Protein AF-0000000084950924 (afdb_homodimer)

InterPro domains:
  IPR043795 N-alpha-acetyl diaminobutyric acid deacetylase-like [PIRSF039012] (2-296)
  IPR053138 N-alpha-acetyl-L-2,4-diaminobutyric acid deacetylase [PTHR37326] (1-295)
  IPR055438 Succinylglutamate desuccinylase/Aspartoacylase, catalytic domain [PF24827] (25-204)

Foldseek 3Di:
DQQFDDPPPDRDDFDKDKAADPAAFFEEEEEEALFLQFCQSLLLLVCCVVVVQQHWPHHMYMYGSHLQPQNNVVSGRAHPVRDRLFQQPCADCPDPRSRSSNVCCLVPPLLRHAEYEYEGEAEDQKFFQKEKEDAPPDPVLVVLRQQLFGQAYEHDHDDHRGPVVSSVVSNHNYIYIYGTYGNDHDPVNSVSSNLSVQSNSVVRNIGDPVDDRDDDPDGHWYFYDKDFDFAQAKAFKAAPPQAFHWDAFFQFGIWGAHPVGPDIDTGTHRHTFHWGMARPDRIDGGGHGGTMTGDDIDD/DQQFDDPPPDRDDFDKDKAADPAAFFEEEEEEALFLQFCQSLLLLVCCVVVVQQHWPHHMYMYGSHLQPQNNVVSGRAHPVRDRLFQQPCADCPDDRSRSSNVCCLVPPLLRHAEYEYEGEAEDQKFFQKEKEDAPPDPVLVVLRQQLFGQAYEHDDDDHRGPVVSSVVSNHNYIYIYGTYGNDHDPVNSVSSNLSVQSNSVVRNIGDPVDDRDDDPDGHWYFYDKDFFFAQAKAFKAAPPQAFHWDAFFQFGIWGAHPVGPDIDTGTHRHTFHWGMARPDRIDGGGHGGTMTGDDIDD

Nearest PDB structures (foldseek):
  6twm-assembly14_L  TM=8.503E-01  e=1.641E-27  Ruegeria pomeroyi DSS-3
  3na6-assembly1_A  TM=8.521E-01  e=1.855E-27  Ruegeria sp. TM1040
  3cdx-assembly1_C  TM=8.424E-01  e=5.946E-27  Cereibacter sphaeroides 2.4.1
  3cdx-assembly1_F  TM=8.352E-01  e=1.033E-26  Cereibacter sphaeroides 2.4.1
  2qj8-assembly1_A  TM=8.369E-01  e=4.349E-25  Mesorhizobium japonicum MAFF 303099

Organism: Flavobacterium frigoris (strain PS1) (NCBI:txid1086011)

Solvent-accessible surface area (backbone atoms only — not comparable to full-atom values): 29803 Å² total; per-residue (Å²): 100,80,70,46,72,52,87,63,90,62,68,52,65,44,73,66,48,75,27,71,32,93,38,83,58,63,29,38,36,40,38,10,10,58,40,16,21,21,40,30,20,20,53,25,47,18,46,33,52,63,70,48,60,43,45,30,54,22,8,34,28,36,38,28,28,45,64,26,56,64,7,38,78,65,61,24,54,30,40,93,87,67,43,50,48,62,55,37,31,57,42,35,89,83,50,56,73,58,18,28,44,34,24,48,48,55,68,71,47,46,73,69,34,47,34,33,42,40,32,37,38,24,65,61,49,27,30,25,38,51,25,34,40,36,56,69,94,37,70,68,56,50,52,51,49,59,50,31,38,37,69,28,34,35,59,40,78,72,51,82,25,14,61,66,43,51,38,42,76,58,65,24,52,63,41,35,37,34,22,33,23,31,65,35,72,50,69,70,44,28,48,53,50,44,51,18,49,45,34,43,30,45,74,68,61,17,45,36,83,88,60,82,71,84,80,69,93,61,76,46,44,40,34,69,38,66,46,74,41,56,34,90,52,58,29,37,46,46,74,63,78,52,66,66,35,78,43,50,56,62,41,71,50,30,38,36,28,35,61,81,41,81,50,75,44,75,40,55,36,91,47,50,33,37,24,47,25,36,43,67,44,30,64,46,46,58,66,38,73,39,34,31,33,35,68,38,67,62,128,97,83,71,48,71,51,86,62,90,61,65,54,66,44,70,65,49,75,28,70,32,95,38,83,57,62,27,37,36,40,38,10,10,58,40,16,21,21,40,29,20,20,52,25,45,17,47,33,52,64,70,48,60,42,44,30,55,23,9,32,28,37,39,28,30,45,63,26,55,64,7,38,77,65,60,25,53,32,40,94,87,68,44,50,48,61,54,38,30,58,43,34,89,82,50,54,72,57,17,29,43,33,24,48,48,54,69,70,47,45,74,69,32,46,35,34,40,40,32,39,37,25,64,61,49,28,30,26,39,50,25,35,40,35,57,70,96,37,69,70,56,51,52,52,48,61,50,31,37,36,68,27,32,36,57,38,78,72,49,81,25,14,59,65,44,51,38,43,75,59,65,25,52,62,42,35,35,34,21,34,22,32,68,36,71,49,70,70,45,28,48,54,51,45,52,17,50,46,35,43,30,46,76,69,60,17,44,37,83,87,59,82,71,83,79,70,92,61,77,46,43,41,34,69,37,65,46,73,41,56,33,89,52,58,29,37,45,46,74,63,78,54,67,65,35,78,44,50,55,63,42,70,49,30,37,37,27,37,61,79,42,80,49,78,44,76,40,52,35,91,48,50,32,37,24,46,25,34,44,67,44,32,64,46,46,57,66,37,73,40,34,32,33,35,67,38,66,63,129

Secondary structure (DSSP, 8-state):
---EE-SSS-EE----EEEE-SS---EEEEEE-SSTT-HHHHHHHHHHHHTTTTS-SSSEEEEES-S-HHHHHTT-SS-TTS--GGGSTT--TTS-HHHHHHHHHHHHTGGG-SEEEEEEEESTTEEEEEEEEE-TT-HHHHHHHHHH--SEEEE-PPPTT-HHHHHHHTT-EEEEEEEEETT---HHHHHHHHHHHHHHHHHTT-S-TTS--PPPSS--EEEEEEEEEE-SS-EEEEE---TT-EE-TT-EEEEEE-TTSS-EEEEE-SSSEEEEEEE--SEE-TT-EEEEEEEEE--/---EE-SSS-EE----EEEE-SS---EEEEEE-SSTT-HHHHHHHHHHHHTTTTS-SSSEEEEES-S-HHHHHTT-SS-TTS--GGGSTT--TTS-HHHHHHHHIIIIIGGG-SEEEEEEEESTTEEEEEEEEE-TT-HHHHHHHHHH--SEEEE-PPPTT-HHHHHHHTT-EEEEEEEEETT---HHHHHHHHHHHHHHHHHTT-S-TTS--PPPSS--EEEEEEEEEE-SS-EEEEE---TT-EE-TT-EEEEEE-TTSS-EEEEE-SSSEEEEEEE--SEE-TT-EEEEEEEEE--

Sequence (598 aa):
MEIAKLHNTAKLKIPIIVQRSKIDGPIVLFTAGIHGDEINGVEIVRQLITKKINKPKRGTIICIPIINMFGFINMSRQFPDGRDLNRVFPGTKKGSLASRFAFHILTEIIPLVDYAVDFHAGGASRFNAPQIRLAPNSPELKELADVFNAPFTLFSKNIAGSFRNSSQKLNVKMLLFEGGKSLDINESIADAGVDGVKRILAHLDMLDPKHFVKEQESNTIYIEKSTWIRAKCSGLLHDQNTIGSFVKKGTVLAIITDPFGKFERKIKAPNDGYIINANLAPIVYQGDAIYHISKTLEKMEIAKLHNTAKLKIPIIVQRSKIDGPIVLFTAGIHGDEINGVEIVRQLITKKINKPKRGTIICIPIINMFGFINMSRQFPDGRDLNRVFPGTKKGSLASRFAFHILTEIIPLVDYAVDFHAGGASRFNAPQIRLAPNSPELKELADVFNAPFTLFSKNIAGSFRNSSQKLNVKMLLFEGGKSLDINESIADAGVDGVKRILAHLDMLDPKHFVKEQESNTIYIEKSTWIRAKCSGLLHDQNTIGSFVKKGTVLAIITDPFGKFERKIKAPNDGYIINANLAPIVYQGDAIYHISKTLEK

pLDDT: mean 93.15, std 10.89, range [37.12, 98.81]

Radius of gyration: 26.93 Å; Cα contacts (8 Å, |Δi|>4): 1563; chains: 2; bounding box: 51×78×65 Å

Structure (mmCIF, N/CA/C/O backbone):
data_AF-0000000084950924-model_v1
#
loop_
_entity.id
_entity.type
_entity.pdbx_description
1 polymer 'Putative deacylase'
#
loop_
_atom_site.group_PDB
_atom_site.id
_atom_site.type_symbol
_atom_site.label_atom_id
_atom_site.label_alt_id
_atom_site.label_comp_id
_atom_site.label_asym_id
_atom_site.label_entity_id
_atom_site.label_seq_id
_atom_site.pdbx_PDB_ins_code
_atom_site.Cartn_x
_atom_site.Cartn_y
_atom_site.Cartn_z
_atom_site.occupancy
_atom_site.B_iso_or_equiv
_atom_site.auth_seq_id
_atom_site.auth_comp_id
_atom_site.auth_asym_id
_atom_site.auth_atom_id
_atom_site.pdbx_PDB_model_num
ATOM 1 N N . MET A 1 1 ? 13.961 -19.609 -23.844 1 38.34 1 MET A N 1
ATOM 2 C CA . MET A 1 1 ? 13.148 -19.469 -25.047 1 38.34 1 MET A CA 1
ATOM 3 C C . MET A 1 1 ? 12.766 -18.016 -25.281 1 38.34 1 MET A C 1
ATOM 5 O O . MET A 1 1 ? 12.391 -17.312 -24.344 1 38.34 1 MET A O 1
ATOM 9 N N . GLU A 1 2 ? 13.391 -17.516 -26.406 1 42.72 2 GLU A N 1
ATOM 10 C CA . GLU A 1 2 ? 13.047 -16.172 -26.875 1 42.72 2 GLU A CA 1
ATOM 11 C C . GLU A 1 2 ? 11.602 -16.109 -27.359 1 42.72 2 GLU A C 1
ATOM 13 O O . GLU A 1 2 ? 11.211 -16.844 -28.266 1 42.72 2 GLU A O 1
ATOM 18 N N . ILE A 1 3 ? 10.695 -15.812 -26.594 1 41.28 3 ILE A N 1
ATOM 19 C CA . ILE A 1 3 ? 9.328 -15.992 -27.062 1 41.28 3 ILE A CA 1
ATOM 20 C C . ILE A 1 3 ? 8.922 -14.789 -27.922 1 41.28 3 ILE A C 1
ATOM 22 O O . ILE A 1 3 ? 8.242 -14.953 -28.938 1 41.28 3 ILE A O 1
ATOM 26 N N . ALA A 1 4 ? 8.867 -13.672 -27.453 1 44.09 4 ALA A N 1
ATOM 27 C CA . ALA A 1 4 ? 8.289 -12.617 -28.281 1 44.09 4 ALA A CA 1
ATOM 28 C C . ALA A 1 4 ? 9.242 -11.438 -28.422 1 44.09 4 ALA A C 1
ATOM 30 O O . ALA A 1 4 ? 9.961 -11.094 -27.469 1 44.09 4 ALA A O 1
ATOM 31 N N . LYS A 1 5 ? 9.531 -11.289 -29.766 1 45.66 5 LYS A N 1
ATOM 32 C CA . LYS A 1 5 ? 10.336 -10.133 -30.141 1 45.66 5 LYS A CA 1
ATOM 33 C C . LYS A 1 5 ? 9.484 -8.867 -30.219 1 45.66 5 LYS A C 1
ATOM 35 O O . LYS A 1 5 ? 8.453 -8.852 -30.891 1 45.66 5 LYS A O 1
ATOM 40 N N . LEU A 1 6 ? 9.477 -8.047 -29.094 1 44.19 6 LEU A N 1
ATOM 41 C CA . LEU A 1 6 ? 8.828 -6.762 -29.312 1 44.19 6 LEU A CA 1
ATOM 42 C C . LEU A 1 6 ? 9.414 -6.066 -30.547 1 44.19 6 LEU A C 1
ATOM 44 O O . LEU A 1 6 ? 10.578 -6.281 -30.891 1 44.19 6 LEU A O 1
ATOM 48 N N . HIS A 1 7 ? 8.617 -5.5 -31.375 1 37.12 7 HIS A N 1
ATOM 49 C CA . HIS A 1 7 ? 9.102 -4.797 -32.562 1 37.12 7 HIS A CA 1
ATOM 50 C C . HIS A 1 7 ? 10.43 -4.102 -32.281 1 37.12 7 HIS A C 1
ATOM 52 O O . HIS A 1 7 ? 11.172 -3.764 -33.219 1 37.12 7 HIS A O 1
ATOM 58 N N . ASN A 1 8 ? 10.406 -3.023 -31.422 1 39.06 8 ASN A N 1
ATOM 59 C CA . ASN A 1 8 ? 11.75 -2.471 -31.375 1 39.06 8 ASN A CA 1
ATOM 60 C C . ASN A 1 8 ? 12.758 -3.492 -30.844 1 39.06 8 ASN A C 1
ATOM 62 O O . ASN A 1 8 ? 12.367 -4.535 -30.312 1 39.06 8 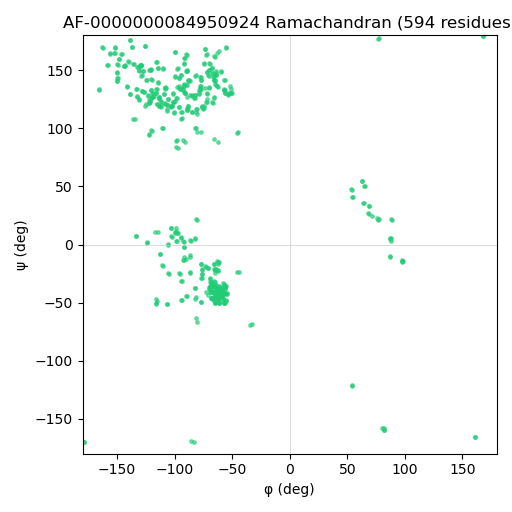ASN A O 1
ATOM 66 N N . THR A 1 9 ? 14.195 -3.252 -31 1 41.12 9 THR A N 1
ATOM 67 C CA . THR A 1 9 ? 15.469 -3.949 -30.844 1 41.12 9 THR A CA 1
ATOM 68 C C . THR A 1 9 ? 15.492 -4.75 -29.547 1 41.12 9 THR A C 1
ATOM 70 O O . THR A 1 9 ? 16.422 -5.527 -29.312 1 41.12 9 THR A O 1
ATOM 73 N N . ALA A 1 10 ? 14.727 -4.391 -28.609 1 45.22 10 ALA A N 1
ATOM 74 C CA . ALA A 1 10 ? 15.141 -5.07 -27.375 1 45.22 10 ALA A CA 1
ATOM 75 C C . ALA A 1 10 ? 14.367 -6.367 -27.188 1 45.22 10 ALA A C 1
ATOM 77 O O . ALA A 1 10 ? 13.133 -6.359 -27.125 1 45.22 10 ALA A O 1
ATOM 78 N N . LYS A 1 11 ? 14.773 -7.504 -27.656 1 55.56 11 LYS A N 1
ATOM 79 C CA . LYS A 1 11 ? 14.328 -8.875 -27.406 1 55.56 11 LYS A CA 1
ATOM 80 C C . LYS A 1 11 ? 14.133 -9.125 -25.922 1 55.56 11 LYS A C 1
ATOM 82 O O . LYS A 1 11 ? 15.07 -8.984 -25.141 1 55.56 11 LYS A O 1
ATOM 87 N N . LEU A 1 12 ? 12.711 -8.953 -25.547 1 63.28 12 LEU A N 1
ATOM 88 C CA . LEU A 1 12 ? 12.531 -9.328 -24.156 1 63.28 12 LEU A CA 1
ATOM 89 C C . LEU A 1 12 ? 12.414 -10.844 -24 1 63.28 12 LEU A C 1
ATOM 91 O O . LEU A 1 12 ? 11.617 -11.477 -24.703 1 63.28 12 LEU A O 1
ATOM 95 N N . LYS A 1 13 ? 13.32 -11.43 -23.391 1 77.12 13 LYS A N 1
ATOM 96 C CA . LYS A 1 13 ? 13.367 -12.859 -23.094 1 77.12 13 LYS A CA 1
ATOM 97 C C . LYS A 1 13 ? 12.688 -13.164 -21.766 1 77.12 13 LYS A C 1
ATOM 99 O O . LYS A 1 13 ? 12.859 -12.43 -20.797 1 77.12 13 LYS A O 1
ATOM 104 N N . ILE A 1 14 ? 11.773 -14.109 -21.938 1 83.25 14 ILE A N 1
ATOM 105 C CA . ILE A 1 14 ? 11.164 -14.609 -20.719 1 83.25 14 ILE A CA 1
ATOM 106 C C . ILE A 1 14 ? 11.922 -15.844 -20.234 1 83.25 14 ILE A C 1
ATOM 108 O O . ILE A 1 14 ? 11.891 -16.891 -20.875 1 83.25 14 ILE A O 1
ATOM 112 N N . PRO A 1 15 ? 12.523 -15.742 -19.156 1 88.19 15 PRO A N 1
ATOM 113 C CA . PRO A 1 15 ? 13.219 -16.922 -18.625 1 88.19 15 PRO A CA 1
ATOM 114 C C . PRO A 1 15 ? 12.258 -18.031 -18.203 1 88.19 15 PRO A C 1
ATOM 116 O O . PRO A 1 15 ? 11.305 -17.766 -17.469 1 88.19 15 PRO A O 1
ATOM 119 N N . ILE A 1 16 ? 12.398 -19.172 -18.75 1 93.56 16 ILE A N 1
ATOM 120 C CA . ILE A 1 16 ? 11.695 -20.391 -18.359 1 93.56 16 ILE A CA 1
ATOM 121 C C . ILE A 1 16 ? 12.672 -21.344 -17.672 1 93.56 16 ILE A C 1
ATOM 123 O O . ILE A 1 16 ? 13.664 -21.766 -18.266 1 93.56 16 ILE A O 1
ATOM 127 N N . ILE A 1 17 ? 12.375 -21.703 -16.422 1 95.5 17 ILE A N 1
ATOM 128 C CA . ILE A 1 17 ? 13.273 -22.578 -15.656 1 95.5 17 ILE A CA 1
ATOM 129 C C . ILE A 1 17 ? 12.703 -23.984 -15.617 1 95.5 17 ILE A C 1
ATOM 131 O O . ILE A 1 17 ? 11.609 -24.219 -15.102 1 95.5 17 ILE A O 1
ATOM 135 N N . VAL A 1 18 ? 13.477 -24.922 -16.172 1 97.25 18 VAL A N 1
ATOM 136 C CA . VAL A 1 18 ? 13.039 -26.297 -16.25 1 97.25 18 VAL A CA 1
ATOM 137 C C . VAL A 1 18 ? 13.992 -27.203 -15.461 1 97.25 18 VAL A C 1
ATOM 139 O O . VAL A 1 18 ? 15.211 -27.109 -15.625 1 97.25 18 VAL A O 1
ATOM 142 N N . GLN A 1 19 ? 13.406 -27.969 -14.578 1 98 19 GLN A N 1
ATOM 143 C CA . GLN A 1 19 ? 14.156 -29 -13.875 1 98 19 GLN A CA 1
ATOM 144 C C . GLN A 1 19 ? 13.523 -30.375 -14.086 1 98 19 GLN A C 1
ATOM 146 O O . GLN A 1 19 ? 12.336 -30.578 -13.82 1 98 19 GLN A O 1
ATOM 151 N N . ARG A 1 20 ? 14.375 -31.328 -14.508 1 97.81 20 ARG A N 1
ATOM 152 C CA . ARG A 1 20 ? 13.891 -32.656 -14.82 1 97.81 20 ARG A CA 1
ATOM 153 C C . ARG A 1 20 ? 14.648 -33.719 -14.023 1 97.81 20 ARG A C 1
ATOM 155 O O . ARG A 1 20 ? 15.867 -33.625 -13.875 1 97.81 20 ARG A O 1
ATOM 162 N N . SER A 1 21 ? 13.859 -34.719 -13.602 1 97.88 21 SER A N 1
ATOM 163 C CA . SER A 1 21 ? 14.438 -35.875 -12.938 1 97.88 21 SER A CA 1
ATOM 164 C C . SER A 1 21 ? 14.812 -36.938 -13.945 1 97.88 21 SER A C 1
ATOM 166 O O . SER A 1 21 ? 14.336 -36.938 -15.086 1 97.88 21 SER A O 1
ATOM 168 N N . LYS A 1 22 ? 15.641 -37.844 -13.5 1 97.31 22 LYS A N 1
ATOM 169 C CA . LYS A 1 22 ? 15.984 -39 -14.312 1 97.31 22 LYS A CA 1
ATOM 170 C C . LYS A 1 22 ? 14.836 -40.031 -14.32 1 97.31 22 LYS A C 1
ATOM 172 O O . LYS A 1 22 ? 14.773 -40.875 -15.203 1 97.31 22 LYS A O 1
ATOM 177 N N . ILE A 1 23 ? 14.047 -39.906 -13.328 1 98.12 23 ILE A N 1
ATOM 178 C CA . ILE A 1 23 ? 12.906 -40.812 -13.219 1 98.12 23 ILE A CA 1
ATOM 179 C C . ILE A 1 23 ? 11.688 -40.188 -13.891 1 98.12 23 ILE A C 1
ATOM 181 O O . ILE A 1 23 ? 11.328 -39.031 -13.602 1 98.12 23 ILE A O 1
ATOM 185 N N . ASP A 1 24 ? 11.039 -40.906 -14.711 1 97.81 24 ASP A N 1
ATOM 186 C CA . ASP A 1 24 ? 9.875 -40.406 -15.43 1 97.81 24 ASP A CA 1
ATOM 187 C C . ASP A 1 24 ? 8.742 -40.062 -14.469 1 97.81 24 ASP A C 1
ATOM 189 O O . ASP A 1 24 ? 8.609 -40.688 -13.406 1 97.81 24 ASP A O 1
ATOM 193 N N . GLY A 1 25 ? 7.949 -39.094 -14.828 1 97.88 25 GLY A N 1
ATOM 194 C CA . GLY A 1 25 ? 6.797 -38.625 -14.078 1 97.88 25 GLY A CA 1
ATOM 195 C C . GLY A 1 25 ? 6.055 -37.5 -14.758 1 97.88 25 GLY A C 1
ATOM 196 O O . GLY A 1 25 ? 6.324 -37.188 -15.914 1 97.88 25 GLY A O 1
ATOM 197 N N . PRO A 1 26 ? 5.184 -36.938 -14.062 1 98.44 26 PRO A N 1
ATOM 198 C CA . PRO A 1 26 ? 4.371 -35.875 -14.672 1 98.44 26 PRO A CA 1
ATOM 199 C C . PRO A 1 26 ? 5.156 -34.594 -14.883 1 98.44 26 PRO A C 1
ATOM 201 O O . PRO A 1 26 ? 6.266 -34.438 -14.367 1 98.44 26 PRO A O 1
ATOM 204 N N . ILE A 1 27 ? 4.582 -33.75 -15.742 1 98.69 27 ILE A N 1
ATOM 205 C CA . ILE A 1 27 ? 5.109 -32.406 -15.961 1 98.69 27 ILE A CA 1
ATOM 206 C C . ILE A 1 27 ? 4.203 -31.375 -15.273 1 98.69 27 ILE A C 1
ATOM 208 O O . ILE A 1 27 ? 3.014 -31.281 -15.586 1 98.69 27 ILE A O 1
ATOM 212 N N . VAL A 1 28 ? 4.777 -30.594 -14.32 1 98.81 28 VAL A N 1
ATOM 213 C CA . VAL A 1 28 ? 4.027 -29.594 -13.562 1 98.81 28 VAL A CA 1
ATOM 214 C C . VAL A 1 28 ? 4.555 -28.203 -13.875 1 98.81 28 VAL A C 1
ATOM 216 O O . VAL A 1 28 ? 5.766 -27.984 -13.898 1 98.81 28 VAL A O 1
ATOM 219 N N . LEU A 1 29 ? 3.623 -27.281 -14.125 1 98.81 29 LEU A N 1
ATOM 220 C CA . LEU A 1 29 ? 3.951 -25.906 -14.469 1 98.81 29 LEU A CA 1
ATOM 221 C C . LEU A 1 29 ? 3.498 -24.953 -13.367 1 98.81 29 LEU A C 1
ATOM 223 O O . LEU A 1 29 ? 2.354 -25.016 -12.914 1 98.81 29 LEU A O 1
ATOM 227 N N . PHE A 1 30 ? 4.418 -24.125 -12.883 1 98.81 30 PHE A N 1
ATOM 228 C CA . PHE A 1 30 ? 4.102 -23.031 -11.984 1 98.81 30 PHE A CA 1
ATOM 229 C C . PHE A 1 30 ? 4.328 -21.688 -12.672 1 98.81 30 PHE A C 1
ATOM 231 O O . PHE A 1 30 ? 5.43 -21.406 -13.148 1 98.81 30 PHE A O 1
ATOM 238 N N . THR A 1 31 ? 3.268 -20.844 -12.719 1 98.25 31 THR A N 1
ATOM 239 C CA . THR A 1 31 ? 3.369 -19.594 -13.445 1 98.25 31 THR A CA 1
ATOM 240 C C . THR A 1 31 ? 2.9 -18.422 -12.578 1 98.25 31 THR A C 1
ATOM 242 O O . THR A 1 31 ? 2.086 -18.609 -11.672 1 98.25 31 THR A O 1
ATOM 245 N N . ALA A 1 32 ? 3.416 -17.281 -12.891 1 98.19 32 ALA A N 1
ATOM 246 C CA . ALA A 1 32 ? 3.006 -16.016 -12.281 1 98.19 32 ALA A CA 1
ATOM 247 C C . ALA A 1 32 ? 3.227 -14.852 -13.25 1 98.19 32 ALA A C 1
ATOM 249 O O . ALA A 1 32 ? 3.758 -15.039 -14.344 1 98.19 32 ALA A O 1
ATOM 250 N N . GLY A 1 33 ? 2.723 -13.742 -12.914 1 96.94 33 GLY A N 1
ATOM 251 C CA . GLY A 1 33 ? 3.018 -12.508 -13.633 1 96.94 33 GLY A CA 1
ATOM 252 C C . GLY A 1 33 ? 2.271 -12.391 -14.945 1 96.94 33 GLY A C 1
ATOM 253 O O . GLY A 1 33 ? 2.752 -11.758 -15.883 1 96.94 33 GLY A O 1
ATOM 254 N N . ILE A 1 34 ? 1.208 -13.109 -15.062 1 96.75 34 ILE A N 1
ATOM 255 C CA . ILE A 1 34 ? 0.34 -12.836 -16.203 1 96.75 34 ILE A CA 1
ATOM 256 C C . ILE A 1 34 ? -0.083 -11.375 -16.188 1 96.75 34 ILE A C 1
ATOM 258 O O . ILE A 1 34 ? -0.088 -10.711 -17.234 1 96.75 34 ILE A O 1
ATOM 262 N N . HIS A 1 35 ? -0.558 -10.969 -15.062 1 96.62 35 HIS A N 1
ATOM 263 C CA . HIS A 1 35 ? -0.628 -9.539 -14.781 1 96.62 35 HIS A CA 1
ATOM 264 C C . HIS A 1 35 ? 0.665 -9.039 -14.148 1 96.62 35 HIS A C 1
ATOM 266 O O . HIS A 1 35 ? 1.022 -9.461 -13.047 1 96.62 35 HIS A O 1
ATOM 272 N N . GLY A 1 36 ? 1.282 -8.133 -14.812 1 95.38 36 GLY A N 1
ATOM 273 C CA . GLY A 1 36 ? 2.637 -7.742 -14.461 1 95.38 36 GLY A CA 1
ATOM 274 C C . GLY A 1 36 ? 2.732 -7.098 -13.086 1 95.38 36 GLY A C 1
ATOM 275 O O . GLY A 1 36 ? 3.799 -7.098 -12.469 1 95.38 36 GLY A O 1
ATOM 276 N N . ASP A 1 37 ? 1.624 -6.566 -12.562 1 96.62 37 ASP A N 1
ATOM 277 C CA . ASP A 1 37 ? 1.649 -5.855 -11.289 1 96.62 37 ASP A CA 1
ATOM 278 C C . ASP A 1 37 ? 1.295 -6.785 -10.133 1 96.62 37 ASP A C 1
ATOM 280 O O . ASP A 1 37 ? 1.18 -6.348 -8.984 1 96.62 37 ASP A O 1
ATOM 284 N N . GLU A 1 38 ? 1.132 -8.078 -10.352 1 97.62 38 GLU A N 1
ATOM 285 C CA . GLU A 1 38 ? 0.823 -9.047 -9.305 1 97.62 38 GLU A CA 1
ATOM 286 C C . GLU A 1 38 ? 2.08 -9.766 -8.836 1 97.62 38 GLU A C 1
ATOM 288 O O . GLU A 1 38 ? 2.359 -10.891 -9.266 1 97.62 38 GLU A O 1
ATOM 293 N N . ILE A 1 39 ? 2.691 -9.203 -7.867 1 97.44 39 ILE A N 1
ATOM 294 C CA . ILE A 1 39 ? 4.066 -9.516 -7.5 1 97.44 39 ILE A CA 1
ATOM 295 C C . ILE A 1 39 ? 4.082 -10.703 -6.539 1 97.44 39 ILE A C 1
ATOM 297 O O . ILE A 1 39 ? 5.07 -11.445 -6.469 1 97.44 39 ILE A O 1
ATOM 301 N N . ASN A 1 40 ? 3.035 -10.953 -5.82 1 98.06 40 ASN A N 1
ATOM 302 C CA . ASN A 1 40 ? 2.992 -12.062 -4.879 1 98.06 40 ASN A CA 1
ATOM 303 C C . ASN A 1 40 ? 3.25 -13.398 -5.57 1 98.06 40 ASN A C 1
ATOM 305 O O . ASN A 1 40 ? 3.998 -14.234 -5.062 1 98.06 40 ASN A O 1
ATOM 309 N N . GLY A 1 41 ? 2.645 -13.539 -6.715 1 98.44 41 GLY A N 1
ATOM 310 C CA . GLY A 1 41 ? 2.895 -14.758 -7.477 1 98.44 41 GLY A CA 1
ATOM 311 C C . GLY A 1 41 ? 4.344 -14.906 -7.898 1 98.44 41 GLY A C 1
ATOM 312 O O . GLY A 1 41 ? 4.902 -16 -7.84 1 98.44 41 GLY A O 1
ATOM 313 N N . VAL A 1 42 ? 4.922 -13.828 -8.328 1 97.88 42 VAL A N 1
ATOM 314 C CA . VAL A 1 42 ? 6.324 -13.812 -8.734 1 97.88 42 VAL A CA 1
ATOM 315 C C . VAL A 1 42 ? 7.203 -14.258 -7.566 1 97.88 42 VAL A C 1
ATOM 317 O O . VAL A 1 42 ? 8.102 -15.086 -7.738 1 97.88 42 VAL A O 1
ATOM 320 N N . GLU A 1 43 ? 6.887 -13.727 -6.406 1 97.94 43 GLU A N 1
ATOM 321 C CA . GLU A 1 43 ? 7.641 -14.086 -5.203 1 97.94 43 GLU A CA 1
ATOM 322 C C . GLU A 1 43 ? 7.492 -15.562 -4.875 1 97.94 43 GLU A C 1
ATOM 324 O O . GLU A 1 43 ? 8.461 -16.219 -4.496 1 97.94 43 GLU A O 1
ATOM 329 N N . ILE A 1 44 ? 6.332 -16.156 -5.02 1 98.62 44 ILE A N 1
ATOM 330 C CA . ILE A 1 44 ? 6.086 -17.578 -4.75 1 98.62 44 ILE A CA 1
ATOM 331 C C . ILE A 1 44 ? 6.953 -18.438 -5.668 1 98.62 44 ILE A C 1
ATOM 333 O O . ILE A 1 44 ? 7.703 -19.297 -5.199 1 98.62 44 ILE A O 1
ATOM 337 N N . VAL A 1 45 ? 6.902 -18.141 -6.926 1 98.69 45 VAL A N 1
ATOM 338 C CA . VAL A 1 45 ? 7.637 -18.938 -7.898 1 98.69 45 VAL A CA 1
ATOM 339 C C . VAL A 1 45 ? 9.141 -18.766 -7.688 1 98.69 45 VAL A C 1
ATOM 341 O O . VAL A 1 45 ? 9.906 -19.719 -7.789 1 98.69 45 VAL A O 1
ATOM 344 N N . ARG A 1 46 ? 9.523 -17.531 -7.418 1 97.38 46 ARG A N 1
ATOM 345 C CA . ARG A 1 46 ? 10.93 -17.281 -7.113 1 97.38 46 ARG A CA 1
ATOM 346 C C . ARG A 1 46 ? 11.406 -18.156 -5.965 1 97.38 46 ARG A C 1
ATOM 348 O O . ARG A 1 46 ? 12.492 -18.734 -6.027 1 97.38 46 ARG A O 1
ATOM 355 N N . GLN A 1 47 ? 10.625 -18.297 -4.961 1 98.19 47 GLN A N 1
ATOM 356 C CA . GLN A 1 47 ? 11.008 -19.094 -3.795 1 98.19 47 GLN A CA 1
ATOM 357 C C . GLN A 1 47 ? 11.102 -20.562 -4.141 1 98.19 47 GLN A C 1
ATOM 359 O O . GLN A 1 47 ? 11.961 -21.281 -3.625 1 98.19 47 GLN A O 1
ATOM 364 N N . LEU A 1 48 ? 10.234 -21.047 -4.98 1 98.62 48 LEU A N 1
ATOM 365 C CA . LEU A 1 48 ? 10.328 -22.438 -5.414 1 98.62 48 LEU A CA 1
ATOM 366 C C . LEU A 1 48 ? 11.695 -22.719 -6.02 1 98.62 48 LEU A C 1
ATOM 368 O O . LEU A 1 48 ? 12.281 -23.781 -5.781 1 98.62 48 LEU A O 1
ATOM 372 N N . ILE A 1 49 ? 12.156 -21.766 -6.719 1 97.88 49 ILE A N 1
ATOM 373 C CA . ILE A 1 49 ? 13.422 -21.922 -7.434 1 97.88 49 ILE A CA 1
ATOM 374 C C . ILE A 1 49 ? 14.586 -21.797 -6.449 1 97.88 49 ILE A C 1
ATOM 376 O O . ILE A 1 49 ? 15.453 -22.672 -6.391 1 97.88 49 ILE A O 1
ATOM 380 N N . THR A 1 50 ? 14.555 -20.75 -5.645 1 97.12 50 THR A N 1
ATOM 381 C CA . THR A 1 50 ? 15.695 -20.453 -4.785 1 97.12 50 THR A CA 1
ATOM 382 C C . THR A 1 50 ? 15.828 -21.5 -3.682 1 97.12 50 THR A C 1
ATOM 384 O O . THR A 1 50 ? 16.938 -21.797 -3.246 1 97.12 50 THR A O 1
ATOM 387 N N . LYS A 1 51 ? 14.742 -22.047 -3.307 1 97.44 51 LYS A N 1
ATOM 388 C CA . LYS A 1 51 ? 14.766 -23.078 -2.262 1 97.44 51 LYS A CA 1
ATOM 389 C C . LYS A 1 51 ? 14.898 -24.469 -2.863 1 97.44 51 LYS A C 1
ATOM 391 O O . LYS A 1 51 ? 14.883 -25.469 -2.137 1 97.44 51 LYS A O 1
ATOM 396 N N . LYS A 1 52 ? 14.93 -24.531 -4.176 1 98 52 LYS A N 1
ATOM 397 C CA . LYS A 1 52 ? 15.148 -25.75 -4.938 1 98 52 LYS A CA 1
ATOM 398 C C . LYS A 1 52 ? 13.969 -26.719 -4.785 1 98 52 LYS A C 1
ATOM 400 O O . LYS A 1 52 ? 14.148 -27.938 -4.824 1 98 52 LYS A O 1
ATOM 405 N N . ILE A 1 53 ? 12.883 -26.125 -4.531 1 98.5 53 ILE A N 1
ATOM 406 C CA . ILE A 1 53 ? 11.664 -26.922 -4.48 1 98.5 53 ILE A CA 1
ATOM 407 C C . ILE A 1 53 ? 11.289 -27.375 -5.887 1 98.5 53 ILE A C 1
ATOM 409 O O . ILE A 1 53 ? 10.617 -28.391 -6.059 1 98.5 53 ILE A O 1
ATOM 413 N N . ASN A 1 54 ? 11.797 -26.703 -6.887 1 98.31 54 ASN A N 1
ATOM 414 C CA . ASN A 1 54 ? 11.508 -27 -8.281 1 98.31 54 ASN A CA 1
ATOM 415 C C . ASN A 1 54 ? 12.391 -28.141 -8.797 1 98.31 54 ASN A C 1
ATOM 417 O O . ASN A 1 54 ? 12.406 -28.406 -10 1 98.31 54 ASN A O 1
ATOM 421 N N . LYS A 1 55 ? 13.172 -28.75 -7.973 1 98.44 55 LYS A N 1
ATOM 422 C CA . LYS A 1 55 ? 13.922 -29.953 -8.336 1 98.44 55 LYS A CA 1
ATOM 423 C C . LYS A 1 55 ? 13.148 -31.219 -7.957 1 98.44 55 LYS A C 1
ATOM 425 O O . LYS A 1 55 ? 13.156 -31.625 -6.797 1 98.44 55 LYS A O 1
ATOM 430 N N . PRO A 1 56 ? 12.641 -31.922 -8.953 1 98.25 56 PRO A N 1
ATOM 431 C CA . PRO A 1 56 ? 11.695 -33 -8.633 1 98.25 56 PRO A CA 1
ATOM 432 C C . PRO A 1 56 ? 12.391 -34.312 -8.391 1 98.25 56 PRO A C 1
ATOM 434 O O . PRO A 1 56 ? 13.43 -34.625 -8.992 1 98.25 56 PRO A O 1
ATOM 437 N N . LYS A 1 57 ? 11.758 -35.094 -7.539 1 98.06 57 LYS A N 1
ATOM 438 C CA . LYS A 1 57 ? 12.133 -36.5 -7.363 1 98.06 57 LYS A CA 1
ATOM 439 C C . LYS A 1 57 ? 11.891 -37.312 -8.641 1 98.06 57 LYS A C 1
ATOM 441 O O . LYS A 1 57 ? 12.688 -38.188 -8.992 1 98.06 57 LYS A O 1
ATOM 446 N N . ARG A 1 58 ? 10.906 -37.031 -9.281 1 98.44 58 ARG A N 1
ATOM 447 C CA . ARG A 1 58 ? 10.531 -37.625 -10.562 1 98.44 58 ARG A CA 1
ATOM 448 C C . ARG A 1 58 ? 9.75 -36.625 -11.414 1 98.44 58 ARG A C 1
ATOM 450 O O . ARG A 1 58 ? 9.125 -35.719 -10.891 1 98.44 58 ARG A O 1
ATOM 457 N N . GLY A 1 59 ? 9.82 -36.844 -12.656 1 98.56 59 GLY A N 1
ATOM 458 C CA . GLY A 1 59 ? 9.102 -35.969 -13.57 1 98.56 59 GLY A CA 1
ATOM 459 C C . GLY A 1 59 ? 9.828 -34.656 -13.859 1 98.56 59 GLY A C 1
ATOM 460 O O . GLY A 1 59 ? 11.062 -34.625 -13.867 1 98.56 59 GLY A O 1
ATOM 461 N N . THR A 1 60 ? 9.023 -33.625 -14.312 1 98.69 60 THR A N 1
ATOM 462 C CA . THR A 1 60 ? 9.578 -32.344 -14.727 1 98.69 60 THR A CA 1
ATOM 463 C C . THR A 1 60 ? 8.797 -31.203 -14.102 1 98.69 60 THR A C 1
ATOM 465 O O . THR A 1 60 ? 7.562 -31.234 -14.062 1 98.69 60 THR A O 1
ATOM 468 N N . ILE A 1 61 ? 9.508 -30.219 -13.555 1 98.81 61 ILE A N 1
ATOM 469 C CA . ILE A 1 61 ? 8.883 -29 -13.062 1 98.81 61 ILE A CA 1
ATOM 470 C C . ILE A 1 61 ? 9.32 -27.812 -13.914 1 98.81 61 ILE A C 1
ATOM 472 O O . ILE A 1 61 ? 10.516 -27.625 -14.156 1 98.81 61 ILE A O 1
ATOM 476 N N . ILE A 1 62 ? 8.359 -27.078 -14.438 1 98.31 62 ILE A N 1
ATOM 477 C CA . ILE A 1 62 ? 8.586 -25.859 -15.203 1 98.31 62 ILE A CA 1
ATOM 478 C C . ILE A 1 62 ? 8.125 -24.641 -14.398 1 98.31 62 ILE A C 1
ATOM 480 O O . ILE A 1 62 ? 7.008 -24.625 -13.875 1 98.31 62 ILE A O 1
ATOM 484 N N . CYS A 1 63 ? 9 -23.641 -14.281 1 98.19 63 CYS A N 1
ATOM 485 C CA . CYS A 1 63 ? 8.664 -22.391 -13.602 1 98.19 63 CYS A CA 1
ATOM 486 C C . CYS A 1 63 ? 8.789 -21.203 -14.547 1 98.19 63 CYS A C 1
ATOM 488 O O . CYS A 1 63 ? 9.82 -21.031 -15.203 1 98.19 63 CYS A O 1
ATOM 490 N N . ILE A 1 64 ? 7.738 -20.453 -14.609 1 96.69 64 ILE A N 1
ATOM 491 C CA . ILE A 1 64 ? 7.75 -19.172 -15.312 1 96.69 64 ILE A CA 1
ATOM 492 C C . ILE A 1 64 ? 7.348 -18.062 -14.352 1 96.69 64 ILE A C 1
ATOM 494 O O . ILE A 1 64 ? 6.164 -17.734 -14.234 1 96.69 64 ILE A O 1
ATOM 498 N N . PRO A 1 65 ? 8.305 -17.422 -13.766 1 97.06 65 PRO A N 1
ATOM 499 C CA . PRO A 1 65 ? 8.016 -16.453 -12.695 1 97.06 65 PRO A CA 1
ATOM 500 C C . PRO A 1 65 ? 7.27 -15.227 -13.188 1 97.06 65 PRO A C 1
ATOM 502 O O . PRO A 1 65 ? 6.465 -14.648 -12.453 1 97.06 65 PRO A O 1
ATOM 505 N N . ILE A 1 66 ? 7.621 -14.812 -14.414 1 95.56 66 ILE A N 1
ATOM 506 C CA . ILE A 1 66 ? 7.016 -13.609 -14.984 1 95.56 66 ILE A CA 1
ATOM 507 C C . ILE A 1 66 ? 6.609 -13.875 -16.422 1 95.56 66 ILE A C 1
ATOM 509 O O . ILE A 1 66 ? 7.445 -13.8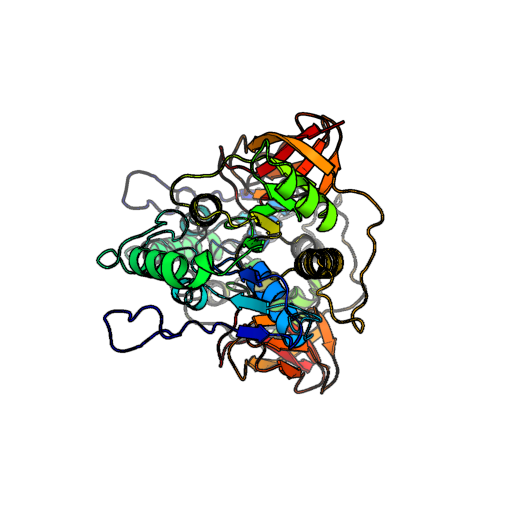2 -17.328 1 95.56 66 ILE A O 1
ATOM 513 N N . ILE A 1 67 ? 5.398 -13.961 -16.578 1 94.31 67 ILE A N 1
ATOM 514 C CA . ILE A 1 67 ? 4.922 -14.211 -17.938 1 94.31 67 ILE A CA 1
ATOM 515 C C . ILE A 1 67 ? 4.879 -12.891 -18.703 1 94.31 67 ILE A C 1
ATOM 517 O O . ILE A 1 67 ? 5.336 -12.828 -19.859 1 94.31 67 ILE A O 1
ATOM 521 N N . ASN A 1 68 ? 4.344 -11.883 -18.109 1 92.94 68 ASN A N 1
ATOM 522 C CA . ASN A 1 68 ? 4.266 -10.562 -18.719 1 92.94 68 ASN A CA 1
ATOM 523 C C . ASN A 1 68 ? 5.398 -9.656 -18.25 1 92.94 68 ASN A C 1
ATOM 525 O O . ASN A 1 68 ? 5.184 -8.75 -17.438 1 92.94 68 ASN A O 1
ATOM 529 N N . MET A 1 69 ? 6.523 -9.812 -18.891 1 90.12 69 MET A N 1
ATOM 530 C CA . MET A 1 69 ? 7.73 -9.078 -18.516 1 90.12 69 MET A CA 1
ATOM 531 C C . MET A 1 69 ? 7.547 -7.578 -18.719 1 90.12 69 MET A C 1
ATOM 533 O O . MET A 1 69 ? 8.008 -6.773 -17.906 1 90.12 69 MET A O 1
ATOM 537 N N . PHE A 1 70 ? 6.836 -7.25 -19.703 1 87.31 70 PHE A N 1
ATOM 538 C CA . PHE A 1 70 ? 6.605 -5.84 -19.984 1 87.31 70 PHE A CA 1
ATOM 539 C C . PHE A 1 70 ? 5.805 -5.188 -18.859 1 87.31 70 PHE A C 1
ATOM 541 O O . PHE A 1 70 ? 6.176 -4.121 -18.375 1 87.31 70 PHE A O 1
ATOM 548 N N . GLY A 1 71 ? 4.797 -5.859 -18.594 1 91.12 71 GLY A N 1
ATOM 549 C CA . GLY A 1 71 ? 3.98 -5.348 -17.5 1 91.12 71 GLY A CA 1
ATOM 550 C C . GLY A 1 71 ? 4.723 -5.273 -16.188 1 91.12 71 GLY A C 1
ATOM 551 O O . GLY A 1 71 ? 4.57 -4.309 -15.43 1 91.12 71 GLY A O 1
ATOM 552 N N . PHE A 1 72 ? 5.566 -6.25 -15.984 1 93.06 72 PHE A N 1
ATOM 553 C CA . PHE A 1 72 ? 6.297 -6.328 -14.719 1 93.06 72 PHE A CA 1
ATOM 554 C C . PHE A 1 72 ? 7.266 -5.16 -14.586 1 93.06 72 PHE A C 1
ATOM 556 O O . PHE A 1 72 ? 7.277 -4.477 -13.555 1 93.06 72 PHE A O 1
ATOM 563 N N . ILE A 1 73 ? 7.949 -4.91 -15.594 1 86.88 73 ILE A N 1
ATOM 564 C CA . ILE A 1 73 ? 8.945 -3.846 -15.586 1 86.88 73 ILE A CA 1
ATOM 565 C C . ILE A 1 73 ? 8.258 -2.494 -15.414 1 86.88 73 ILE A C 1
ATOM 567 O O . ILE A 1 73 ? 8.789 -1.602 -14.742 1 86.88 73 ILE A O 1
ATOM 571 N N . ASN A 1 74 ? 7.105 -2.412 -15.922 1 88.5 74 ASN A N 1
ATOM 572 C CA . ASN A 1 74 ? 6.383 -1.146 -15.891 1 88.5 74 ASN A CA 1
ATOM 573 C C . ASN A 1 74 ? 5.379 -1.102 -14.742 1 88.5 74 ASN A C 1
ATOM 575 O O . ASN A 1 74 ? 4.602 -0.153 -14.625 1 88.5 74 ASN A O 1
ATOM 579 N N . MET A 1 75 ? 5.383 -2.121 -14 1 91.56 75 MET A N 1
ATOM 580 C CA . MET A 1 75 ? 4.473 -2.229 -12.859 1 91.56 75 MET A CA 1
ATOM 581 C C . MET A 1 75 ? 3.027 -2.033 -13.305 1 91.56 75 MET A C 1
ATOM 583 O O . MET A 1 75 ? 2.27 -1.307 -12.656 1 91.56 75 MET A O 1
ATOM 587 N N . SER A 1 76 ? 2.793 -2.641 -14.438 1 92.75 76 SER A N 1
ATOM 588 C CA . SER A 1 76 ? 1.464 -2.529 -15.031 1 92.75 76 SER A CA 1
ATOM 589 C C . SER A 1 76 ? 0.816 -3.9 -15.195 1 92.75 76 SER A C 1
ATOM 591 O O . SER A 1 76 ? 1.507 -4.895 -15.43 1 92.75 76 SER A O 1
ATOM 593 N N . ARG A 1 77 ? -0.492 -3.832 -15.125 1 92 77 ARG A N 1
ATOM 594 C CA . ARG A 1 77 ? -1.286 -5.039 -15.336 1 92 77 ARG A CA 1
ATOM 595 C C . ARG A 1 77 ? -1.231 -5.48 -16.797 1 92 77 ARG A C 1
ATOM 597 O O . ARG A 1 77 ? -1.119 -6.676 -17.078 1 92 77 ARG A O 1
ATOM 604 N N . GLN A 1 78 ? -1.239 -4.523 -17.641 1 91.12 78 GLN A N 1
ATOM 605 C CA . GLN A 1 78 ? -1.432 -4.746 -19.078 1 91.12 78 GLN A CA 1
ATOM 606 C C . GLN A 1 78 ? -0.099 -4.738 -19.812 1 91.12 78 GLN A C 1
ATOM 608 O O . GLN A 1 78 ? 0.924 -4.332 -19.266 1 91.12 78 GLN A O 1
ATOM 613 N N . PHE A 1 79 ? -0.177 -5.211 -21.016 1 89.38 79 PHE A N 1
ATOM 614 C CA . PHE A 1 79 ? 0.908 -5.039 -21.969 1 89.38 79 PHE A CA 1
ATOM 615 C C . PHE A 1 79 ? 0.974 -3.6 -22.469 1 89.38 79 PHE A C 1
ATOM 617 O O . PHE A 1 79 ? 0.048 -2.816 -22.234 1 89.38 79 PHE A O 1
ATOM 624 N N . PRO A 1 80 ? 2.053 -3.33 -23.125 1 81.81 80 PRO A N 1
ATOM 625 C CA . PRO A 1 80 ? 2.203 -1.952 -23.609 1 81.81 80 PRO A CA 1
ATOM 626 C C . PRO A 1 80 ? 1.115 -1.551 -24.594 1 81.81 80 PRO A C 1
ATOM 628 O O . PRO A 1 80 ? 0.805 -0.364 -24.734 1 81.81 80 PRO A O 1
ATOM 631 N N . ASP A 1 81 ? 0.503 -2.439 -25.203 1 82 81 ASP A N 1
ATOM 632 C CA . ASP A 1 81 ? -0.546 -2.137 -26.172 1 82 81 ASP A CA 1
ATOM 633 C C . ASP A 1 81 ? -1.9 -1.983 -25.484 1 82 81 ASP A C 1
ATOM 635 O O . ASP A 1 81 ? -2.93 -1.848 -26.141 1 82 81 ASP A O 1
ATOM 639 N N . GLY A 1 82 ? -1.879 -2.072 -24.156 1 88.12 82 GLY A N 1
ATOM 640 C CA . GLY A 1 82 ? -3.082 -1.844 -23.375 1 88.12 82 GLY A CA 1
ATOM 641 C C . GLY A 1 82 ? -3.924 -3.092 -23.203 1 88.12 82 GLY A C 1
ATOM 642 O O . GLY A 1 82 ? -4.957 -3.061 -22.531 1 88.12 82 GLY A O 1
ATOM 643 N N . ARG A 1 83 ? -3.41 -4.137 -23.656 1 89.06 83 ARG A N 1
ATOM 644 C CA . ARG A 1 83 ? -4.215 -5.352 -23.609 1 89.06 83 ARG A CA 1
ATOM 645 C C . ARG A 1 83 ? -3.912 -6.168 -22.359 1 89.06 83 ARG A C 1
ATOM 647 O O . ARG A 1 83 ? -2.764 -6.238 -21.922 1 89.06 83 ARG A O 1
ATOM 654 N N . ASP A 1 84 ? -4.945 -6.762 -21.938 1 93.88 84 ASP A N 1
ATOM 655 C CA . ASP A 1 84 ? -4.836 -7.73 -20.844 1 93.88 84 ASP A CA 1
ATOM 656 C C . ASP A 1 84 ? -4.555 -9.133 -21.391 1 93.88 84 ASP A C 1
ATOM 658 O O . ASP A 1 84 ? -5.383 -9.711 -22.094 1 93.88 84 ASP A O 1
ATOM 662 N N . LEU A 1 85 ? -3.434 -9.648 -21.031 1 93.69 85 LEU A N 1
ATOM 663 C CA . LEU A 1 85 ? -3.025 -10.953 -21.547 1 93.69 85 LEU A CA 1
ATOM 664 C C . LEU A 1 85 ? -4.074 -12.016 -21.234 1 93.69 85 LEU A C 1
ATOM 666 O O . LEU A 1 85 ? -4.34 -12.891 -22.047 1 93.69 85 LEU A O 1
ATOM 670 N N . ASN A 1 86 ? -4.664 -11.867 -20.094 1 95.38 86 ASN A N 1
ATOM 671 C CA . ASN A 1 86 ? -5.613 -12.883 -19.641 1 95.38 86 ASN A CA 1
ATOM 672 C C . ASN A 1 86 ? -6.98 -12.703 -20.297 1 95.38 86 ASN A C 1
ATOM 674 O O . ASN A 1 86 ? -7.984 -13.203 -19.797 1 95.38 86 ASN A O 1
ATOM 678 N N . ARG A 1 87 ? -6.992 -12.008 -21.422 1 94.75 87 ARG A N 1
ATOM 679 C CA . ARG A 1 87 ? -8.219 -11.852 -22.188 1 94.75 87 ARG A CA 1
ATOM 680 C C . ARG A 1 87 ? -7.98 -12.117 -23.672 1 94.75 87 ARG A C 1
ATOM 682 O O . ARG A 1 87 ? -8.883 -11.945 -24.5 1 94.75 87 ARG A O 1
ATOM 689 N N . VAL A 1 88 ? -6.797 -12.57 -23.969 1 94.25 88 VAL A N 1
ATOM 690 C CA . VAL A 1 88 ? -6.492 -12.648 -25.391 1 94.25 88 VAL A CA 1
ATOM 691 C C . VAL A 1 88 ? -6.09 -14.078 -25.75 1 94.25 88 VAL A C 1
ATOM 693 O O . VAL A 1 88 ? -5.641 -14.336 -26.875 1 94.25 88 VAL A O 1
ATOM 696 N N . PHE A 1 89 ? -6.082 -14.984 -24.891 1 95 89 PHE A N 1
ATOM 697 C CA . PHE A 1 89 ? -5.812 -16.375 -25.219 1 95 89 PHE A CA 1
ATOM 698 C C . PHE A 1 89 ? -6.902 -16.953 -26.109 1 95 89 PHE A C 1
ATOM 700 O O . PHE A 1 89 ? -8.078 -16.641 -25.938 1 95 89 PHE A O 1
ATOM 707 N N . PRO A 1 90 ? -6.617 -17.781 -27.078 1 95.44 90 PRO A N 1
ATOM 708 C CA . PRO A 1 90 ? -5.348 -18.484 -27.297 1 95.44 90 PRO A CA 1
ATOM 709 C C . PRO A 1 90 ? -4.355 -17.641 -28.109 1 95.44 90 PRO A C 1
ATOM 711 O O . PRO A 1 90 ? -3.186 -18.016 -28.234 1 95.44 90 PRO A O 1
ATOM 714 N N . GLY A 1 91 ? -4.828 -16.594 -28.594 1 94.06 91 GLY A N 1
ATOM 715 C CA . GLY A 1 91 ? -3.98 -15.719 -29.391 1 94.06 91 GLY A CA 1
ATOM 716 C C . GLY A 1 91 ? -3.734 -16.25 -30.797 1 94.06 91 GLY A C 1
ATOM 717 O O . GLY A 1 91 ? -4.32 -17.25 -31.203 1 94.06 91 GLY A O 1
ATOM 718 N N . THR A 1 92 ? -2.979 -15.391 -31.578 1 93.12 92 THR A N 1
ATOM 719 C CA . THR A 1 92 ? -2.611 -15.773 -32.938 1 93.12 92 THR A CA 1
ATOM 720 C C . THR A 1 92 ? -1.177 -15.359 -33.25 1 93.12 92 THR A C 1
ATOM 722 O O . THR A 1 92 ? -0.635 -14.453 -32.594 1 93.12 92 THR A O 1
ATOM 725 N N . LYS A 1 93 ? -0.633 -16.047 -34.219 1 89.62 93 LYS A N 1
ATOM 726 C CA . LYS A 1 93 ? 0.759 -15.812 -34.594 1 89.62 93 LYS A CA 1
ATOM 727 C C . LYS A 1 93 ? 0.946 -14.406 -35.156 1 89.62 93 LYS A C 1
ATOM 729 O O . LYS A 1 93 ? 2.029 -13.828 -35.031 1 89.62 93 LYS A O 1
ATOM 734 N N . LYS A 1 94 ? -0.091 -13.789 -35.625 1 89.62 94 LYS A N 1
ATOM 735 C CA . LYS A 1 94 ? 0.023 -12.508 -36.312 1 89.62 94 LYS A CA 1
ATOM 736 C C . LYS A 1 94 ? -0.706 -11.406 -35.562 1 89.62 94 LYS A C 1
ATOM 738 O O . LYS A 1 94 ? -0.938 -10.32 -36.094 1 89.62 94 LYS A O 1
ATOM 743 N N . GLY A 1 95 ? -1.09 -11.727 -34.375 1 88 95 GLY A N 1
ATOM 744 C CA . GLY A 1 95 ? -1.864 -10.766 -33.625 1 88 95 GLY A CA 1
ATOM 745 C C . GLY A 1 95 ? -1.003 -9.758 -32.875 1 88 95 GLY A C 1
ATOM 746 O O . GLY A 1 95 ? 0.154 -9.539 -33.25 1 88 95 GLY A O 1
ATOM 747 N N . SER A 1 96 ? -1.589 -9 -32 1 87 96 SER A N 1
ATOM 748 C CA . SER A 1 96 ? -0.887 -8.047 -31.156 1 87 96 SER A CA 1
ATOM 749 C C . SER A 1 96 ? 0.219 -8.734 -30.359 1 87 96 SER A C 1
ATOM 751 O O . SER A 1 96 ? 0.303 -9.961 -30.328 1 87 96 SER A O 1
ATOM 753 N N . LEU A 1 97 ? 1.012 -7.973 -29.75 1 84.75 97 LEU A N 1
ATOM 754 C CA . LEU A 1 97 ? 2.113 -8.508 -28.953 1 84.75 97 LEU A CA 1
ATOM 755 C C . LEU A 1 97 ? 1.602 -9.492 -27.906 1 84.75 97 LEU A C 1
ATOM 757 O O . LEU A 1 97 ? 2.117 -10.609 -27.797 1 84.75 97 LEU A O 1
ATOM 761 N N . ALA A 1 98 ? 0.612 -9.117 -27.188 1 89.19 98 ALA A N 1
ATOM 762 C CA . ALA A 1 98 ? 0.023 -9.992 -26.188 1 89.19 98 ALA A CA 1
ATOM 763 C C . ALA A 1 98 ? -0.541 -11.258 -26.812 1 89.19 98 ALA A C 1
ATOM 765 O O . ALA A 1 98 ? -0.372 -12.359 -26.281 1 89.19 98 ALA A O 1
ATOM 766 N N . SER A 1 99 ? -1.163 -11.07 -27.906 1 91.44 99 SER A N 1
ATOM 767 C CA . SER A 1 99 ? -1.762 -12.203 -28.609 1 91.44 99 SER A CA 1
ATOM 768 C C . SER A 1 99 ? -0.696 -13.18 -29.078 1 91.44 99 SER A C 1
ATOM 770 O O . SER A 1 99 ? -0.876 -14.398 -28.984 1 91.44 99 SER A O 1
ATOM 772 N N . ARG A 1 100 ? 0.337 -12.703 -29.578 1 88.06 100 ARG A N 1
ATOM 773 C CA . ARG A 1 100 ? 1.425 -13.562 -30.047 1 88.06 100 ARG A CA 1
ATOM 774 C C . ARG A 1 100 ? 2.047 -14.328 -28.891 1 88.06 100 ARG A C 1
ATOM 776 O O . ARG A 1 100 ? 2.385 -15.508 -29.031 1 88.06 100 ARG A O 1
ATOM 783 N N . PHE A 1 101 ? 2.168 -13.633 -27.859 1 87.75 101 PHE A N 1
ATOM 784 C CA . PHE A 1 101 ? 2.705 -14.273 -26.672 1 87.75 101 PHE A CA 1
ATOM 785 C C . PHE A 1 101 ? 1.791 -15.406 -26.203 1 87.75 101 PHE A C 1
ATOM 787 O O . PHE A 1 101 ? 2.258 -16.5 -25.906 1 87.75 101 PHE A O 1
ATOM 794 N N . ALA A 1 102 ? 0.55 -15.109 -26.141 1 93.12 102 ALA A N 1
ATOM 795 C CA . ALA A 1 102 ? -0.446 -16.109 -25.766 1 93.12 102 ALA A CA 1
ATOM 796 C C . ALA A 1 102 ? -0.364 -17.344 -26.656 1 93.12 102 ALA A C 1
ATOM 798 O O . ALA A 1 102 ? -0.387 -18.469 -26.188 1 93.12 102 ALA A O 1
ATOM 799 N N . PHE A 1 103 ? -0.189 -17.062 -27.875 1 93.19 103 PHE A N 1
ATOM 800 C CA . PHE A 1 103 ? -0.104 -18.125 -28.875 1 93.19 103 PHE A CA 1
ATOM 801 C C . PHE A 1 103 ? 1.097 -19.031 -28.594 1 93.19 103 PHE A C 1
ATOM 803 O O . PHE A 1 103 ? 0.969 -20.25 -28.578 1 93.19 103 PHE A O 1
ATOM 810 N N . HIS A 1 104 ? 2.176 -18.484 -28.312 1 90.38 104 HIS A N 1
ATOM 811 C CA . HIS A 1 104 ? 3.408 -19.25 -28.141 1 90.38 104 HIS A CA 1
ATOM 812 C C . HIS A 1 104 ? 3.367 -20.078 -26.859 1 90.38 104 HIS A C 1
ATOM 814 O O . HIS A 1 104 ? 3.789 -21.234 -26.844 1 90.38 104 HIS A O 1
ATOM 820 N N . ILE A 1 105 ? 2.896 -19.484 -25.812 1 92.06 105 ILE A N 1
ATOM 821 C CA . ILE A 1 105 ? 2.82 -20.219 -24.562 1 92.06 105 ILE A CA 1
ATOM 822 C C . ILE A 1 105 ? 1.891 -21.422 -24.719 1 92.06 105 ILE A C 1
ATOM 824 O O . ILE A 1 105 ? 2.211 -22.516 -24.266 1 92.06 105 ILE A O 1
ATOM 828 N N . LEU A 1 106 ? 0.811 -21.281 -25.422 1 95 106 LEU A N 1
ATOM 829 C CA . LEU A 1 106 ? -0.2 -22.328 -25.531 1 95 106 LEU A CA 1
ATOM 830 C C . LEU A 1 106 ? 0.26 -23.438 -26.484 1 95 106 LEU A C 1
ATOM 832 O O . LEU A 1 106 ? -0.087 -24.609 -26.297 1 95 106 LEU A O 1
ATOM 836 N N . THR A 1 107 ? 1.087 -23.047 -27.438 1 94.56 107 THR A N 1
ATOM 837 C CA . THR A 1 107 ? 1.437 -24.031 -28.453 1 94.56 107 THR A CA 1
ATOM 838 C C . THR A 1 107 ? 2.754 -24.719 -28.109 1 94.56 107 THR A C 1
ATOM 840 O O . THR A 1 107 ? 2.973 -25.875 -28.484 1 94.56 107 THR A O 1
ATOM 843 N N . GLU A 1 108 ? 3.533 -24 -27.359 1 92.5 108 GLU A N 1
ATOM 844 C CA . GLU A 1 108 ? 4.879 -24.531 -27.172 1 92.5 108 GLU A CA 1
ATOM 845 C C . GLU A 1 108 ? 5.043 -25.141 -25.781 1 92.5 108 GLU A C 1
ATOM 847 O O . GLU A 1 108 ? 5.859 -26.047 -25.594 1 92.5 108 GLU A O 1
ATOM 852 N N . ILE A 1 109 ? 4.277 -24.719 -24.812 1 94.75 109 ILE A N 1
ATOM 853 C CA . ILE A 1 109 ? 4.523 -25.125 -23.438 1 94.75 109 ILE A CA 1
ATOM 854 C C . ILE A 1 109 ? 3.346 -25.953 -22.938 1 94.75 109 ILE A C 1
ATOM 856 O O . ILE A 1 109 ? 3.523 -27.094 -22.484 1 94.75 109 ILE A O 1
ATOM 860 N N . ILE A 1 110 ? 2.182 -25.5 -23.125 1 96.75 110 ILE A N 1
ATOM 861 C CA . ILE A 1 110 ? 1.008 -26.016 -22.422 1 96.75 110 ILE A CA 1
ATOM 862 C C . ILE A 1 110 ? 0.726 -27.453 -22.875 1 96.75 110 ILE A C 1
ATOM 864 O O . ILE A 1 110 ? 0.35 -28.297 -22.062 1 96.75 110 ILE A O 1
ATOM 868 N N . PRO A 1 111 ? 1.016 -27.828 -24.156 1 96.5 111 PRO A N 1
ATOM 869 C CA . PRO A 1 111 ? 0.736 -29.203 -24.578 1 96.5 111 PRO A CA 1
ATOM 870 C C . PRO A 1 111 ? 1.602 -30.234 -23.844 1 96.5 111 PRO A C 1
ATOM 872 O O . PRO A 1 111 ? 1.279 -31.422 -23.844 1 96.5 111 PRO A O 1
ATOM 875 N N . LEU A 1 112 ? 2.654 -29.812 -23.234 1 96.44 112 LEU A N 1
ATOM 876 C CA . LEU A 1 112 ? 3.574 -30.703 -22.547 1 96.44 112 LEU A CA 1
ATOM 877 C C . LEU A 1 112 ? 3.168 -30.875 -21.094 1 96.44 112 LEU A C 1
ATOM 879 O O . LEU A 1 112 ? 3.668 -31.781 -20.406 1 96.44 112 LEU A O 1
ATOM 883 N N . VAL A 1 113 ? 2.287 -30.078 -20.594 1 98.31 113 VAL A N 1
ATOM 884 C CA . VAL A 1 113 ? 2.039 -29.922 -19.172 1 98.31 113 VAL A CA 1
ATOM 885 C C . VAL A 1 113 ? 0.86 -30.797 -18.75 1 98.31 113 VAL A C 1
ATOM 887 O O . VAL A 1 113 ? -0.163 -30.828 -19.422 1 98.31 113 VAL A O 1
ATOM 890 N N . ASP A 1 114 ? 1 -31.484 -17.625 1 98.25 114 ASP A N 1
ATOM 891 C CA . ASP A 1 114 ? -0.089 -32.281 -17.062 1 98.25 114 ASP A CA 1
ATOM 892 C C . ASP A 1 114 ? -0.866 -31.484 -16.016 1 98.25 114 ASP A C 1
ATOM 894 O O . ASP A 1 114 ? -2.1 -31.484 -16.016 1 98.25 114 ASP A O 1
ATOM 898 N N . TYR A 1 115 ? -0.142 -30.828 -15.086 1 98 115 TYR A N 1
ATOM 899 C CA . TYR A 1 115 ? -0.696 -30.047 -13.992 1 98 115 TYR A CA 1
ATOM 900 C C . TYR A 1 115 ? -0.104 -28.641 -13.969 1 98 115 TYR A C 1
ATOM 902 O O . TYR A 1 115 ? 1.036 -28.438 -14.391 1 98 115 TYR A O 1
ATOM 910 N N . ALA A 1 116 ? -0.896 -27.703 -13.5 1 98.12 116 ALA A N 1
ATOM 911 C CA . ALA A 1 116 ? -0.359 -26.344 -13.391 1 98.12 116 ALA A CA 1
ATOM 912 C C . ALA A 1 116 ? -1.016 -25.594 -12.242 1 98.12 116 ALA A C 1
ATOM 914 O O . ALA A 1 116 ? -2.162 -25.875 -11.883 1 98.12 116 ALA A O 1
ATOM 915 N N . VAL A 1 117 ? -0.268 -24.734 -11.641 1 98.38 117 VAL A N 1
ATOM 916 C CA . VAL A 1 117 ? -0.794 -23.719 -10.734 1 98.38 117 VAL A CA 1
ATOM 917 C C . VAL A 1 117 ? -0.397 -22.328 -11.234 1 98.38 117 VAL A C 1
ATOM 919 O O . VAL A 1 117 ? 0.784 -22.062 -11.469 1 98.38 117 VAL A O 1
ATOM 922 N N . ASP A 1 118 ? -1.386 -21.531 -11.461 1 98.44 118 ASP A N 1
ATOM 923 C CA . ASP A 1 118 ? -1.166 -20.156 -11.867 1 98.44 118 ASP A CA 1
ATOM 924 C C . ASP A 1 118 ? -1.453 -19.188 -10.719 1 98.44 118 ASP A C 1
ATOM 926 O O . ASP A 1 118 ? -2.547 -19.203 -10.148 1 98.44 118 ASP A O 1
ATOM 930 N N . PHE A 1 119 ? -0.486 -18.344 -10.391 1 98.75 119 PHE A N 1
ATOM 931 C CA . PHE A 1 119 ? -0.584 -17.516 -9.195 1 98.75 119 PHE A CA 1
ATOM 932 C C . PHE A 1 119 ? -0.99 -16.094 -9.555 1 98.75 119 PHE A C 1
ATOM 934 O O . PHE A 1 119 ? -0.299 -15.414 -10.328 1 98.75 119 PHE A O 1
ATOM 941 N N . HIS A 1 120 ? -2.072 -15.625 -8.992 1 98.25 120 HIS A N 1
ATOM 942 C CA . HIS A 1 120 ? -2.615 -14.281 -9.18 1 98.25 120 HIS A CA 1
ATOM 943 C C . HIS A 1 120 ? -2.822 -13.578 -7.848 1 98.25 120 HIS A C 1
ATOM 945 O O . HIS A 1 120 ? -2.607 -14.172 -6.785 1 98.25 120 HIS A O 1
ATOM 951 N N . ALA A 1 121 ? -3.115 -12.344 -7.906 1 98.12 121 ALA A N 1
ATOM 952 C CA . ALA A 1 121 ? -3.516 -11.508 -6.777 1 98.12 121 ALA A CA 1
ATOM 953 C C . ALA A 1 121 ? -4.688 -10.602 -7.148 1 98.12 121 ALA A C 1
ATOM 955 O O . ALA A 1 121 ? -5.109 -10.57 -8.305 1 98.12 121 ALA A O 1
ATOM 956 N N . GLY A 1 122 ? -5.23 -9.984 -6.148 1 97 122 GLY A N 1
ATOM 957 C CA . GLY A 1 122 ? -6.285 -9.023 -6.43 1 97 122 GLY A CA 1
ATOM 958 C C . GLY A 1 122 ? -5.789 -7.793 -7.16 1 97 122 GLY A C 1
ATOM 959 O O . GLY A 1 122 ? -4.637 -7.391 -6.996 1 97 122 GLY A O 1
ATOM 960 N N . GLY A 1 123 ? -6.703 -7.242 -7.895 1 94.69 123 GLY A N 1
ATOM 961 C CA . GLY A 1 123 ? -6.367 -6.043 -8.641 1 94.69 123 GLY A CA 1
ATOM 962 C C . GLY A 1 123 ? -6.328 -4.793 -7.785 1 94.69 123 GLY A C 1
ATOM 963 O O . GLY A 1 123 ? -7.117 -4.648 -6.852 1 94.69 123 GLY A O 1
ATOM 964 N N . ALA A 1 124 ? -5.41 -3.951 -8.125 1 94.19 124 ALA A N 1
ATOM 965 C CA . ALA A 1 124 ? -5.297 -2.666 -7.438 1 94.19 124 ALA A CA 1
ATOM 966 C C . ALA A 1 124 ? -5.191 -2.855 -5.93 1 94.19 124 ALA A C 1
ATOM 968 O O . ALA A 1 124 ? -4.312 -3.572 -5.445 1 94.19 124 ALA A O 1
ATOM 969 N N . SER A 1 125 ? -6.117 -2.256 -5.219 1 96.5 125 SER A N 1
ATOM 970 C CA . SER A 1 125 ? -6.004 -2.281 -3.764 1 96.5 125 SER A CA 1
ATOM 971 C C . SER A 1 125 ? -6.852 -3.398 -3.162 1 96.5 125 SER A C 1
ATOM 973 O O . SER A 1 125 ? -6.973 -3.502 -1.94 1 96.5 125 SER A O 1
ATOM 975 N N . ARG A 1 126 ? -7.367 -4.262 -3.982 1 97.38 126 ARG A N 1
ATOM 976 C CA . ARG A 1 126 ? -8.195 -5.363 -3.492 1 97.38 126 ARG A CA 1
ATOM 977 C C . ARG A 1 126 ? -7.328 -6.543 -3.061 1 97.38 126 ARG A C 1
ATOM 979 O O . ARG A 1 126 ? -6.664 -7.168 -3.889 1 97.38 126 ARG A O 1
ATOM 986 N N . PHE A 1 127 ? -7.359 -6.797 -1.808 1 98.62 127 PHE A N 1
ATOM 987 C CA . PHE A 1 127 ? -6.539 -7.844 -1.203 1 98.62 127 PHE A CA 1
ATOM 988 C C . PHE A 1 127 ? -7.336 -9.133 -1.056 1 98.62 127 PHE A C 1
ATOM 990 O O . PHE A 1 127 ? -8.328 -9.18 -0.328 1 98.62 127 PHE A O 1
ATOM 997 N N . ASN A 1 128 ? -6.891 -10.195 -1.713 1 98.69 128 ASN A N 1
ATOM 998 C CA . ASN A 1 128 ? -7.508 -11.516 -1.596 1 98.69 128 ASN A CA 1
ATOM 999 C C . ASN A 1 128 ? -6.867 -12.336 -0.479 1 98.69 128 ASN A C 1
ATOM 1001 O O . ASN A 1 128 ? -5.641 -12.422 -0.393 1 98.69 128 ASN A O 1
ATOM 1005 N N . ALA A 1 129 ? -7.742 -12.883 0.359 1 98.69 129 ALA A N 1
ATOM 1006 C CA . ALA A 1 129 ? -7.234 -13.984 1.167 1 98.69 129 ALA A CA 1
ATOM 1007 C C . ALA A 1 129 ? -6.746 -15.133 0.285 1 98.69 129 ALA A C 1
ATOM 1009 O O . ALA A 1 129 ? -7.27 -15.344 -0.812 1 98.69 129 ALA A O 1
ATOM 1010 N N . PRO A 1 130 ? -5.73 -15.852 0.773 1 98.62 130 PRO A N 1
ATOM 1011 C CA . PRO A 1 130 ? -5.305 -16.984 -0.048 1 98.62 130 PRO A CA 1
ATOM 1012 C C . PRO A 1 130 ? -6.457 -17.922 -0.405 1 98.62 130 PRO A C 1
ATOM 1014 O O . PRO A 1 130 ? -7.207 -18.344 0.477 1 98.62 130 PRO A O 1
ATOM 1017 N N . GLN A 1 131 ? -6.547 -18.203 -1.662 1 98.62 131 GLN A N 1
ATOM 1018 C CA . GLN A 1 131 ? -7.656 -19.031 -2.115 1 98.62 131 GLN A CA 1
ATOM 1019 C C . GLN A 1 131 ? -7.344 -19.688 -3.459 1 98.62 131 GLN A C 1
ATOM 1021 O O . GLN A 1 131 ? -6.508 -19.188 -4.215 1 98.62 131 GLN A O 1
ATOM 1026 N N . ILE A 1 132 ? -7.984 -20.781 -3.695 1 98.31 132 ILE A N 1
ATOM 1027 C CA . ILE A 1 132 ? -7.945 -21.453 -4.988 1 98.31 132 ILE A CA 1
ATOM 1028 C C . ILE A 1 132 ? -9.289 -21.281 -5.695 1 98.31 132 ILE A C 1
ATOM 1030 O O . ILE A 1 132 ? -10.344 -21.406 -5.074 1 98.31 132 ILE A O 1
ATOM 1034 N N . ARG A 1 133 ? -9.156 -20.969 -6.938 1 95.75 133 ARG A N 1
ATOM 1035 C CA . ARG A 1 133 ? -10.336 -20.953 -7.793 1 95.75 133 ARG A CA 1
ATOM 1036 C C . ARG A 1 133 ? -10.312 -22.125 -8.773 1 95.75 133 ARG A C 1
ATOM 1038 O O . ARG A 1 133 ? -9.273 -22.406 -9.375 1 95.75 133 ARG A O 1
ATOM 1045 N N . LEU A 1 134 ? -11.43 -22.797 -8.891 1 90.31 134 LEU A N 1
ATOM 1046 C CA . LEU A 1 134 ? -11.492 -23.906 -9.836 1 90.31 134 LEU A CA 1
ATOM 1047 C C . LEU A 1 134 ? -12.859 -23.969 -10.508 1 90.31 134 LEU A C 1
ATOM 1049 O O . LEU A 1 134 ? -13.844 -23.453 -9.977 1 90.31 134 LEU A O 1
ATOM 1053 N N . ALA A 1 135 ? -12.828 -24.547 -11.68 1 85.38 135 ALA A N 1
ATOM 1054 C CA . ALA A 1 135 ? -14.086 -24.75 -12.398 1 85.38 135 ALA A CA 1
ATOM 1055 C C . ALA A 1 135 ? -14.969 -25.766 -11.664 1 85.38 135 ALA A C 1
ATOM 1057 O O . ALA A 1 135 ? -14.469 -26.75 -11.125 1 85.38 135 ALA A O 1
ATOM 1058 N N . PRO A 1 136 ? -16.281 -25.484 -11.742 1 84.75 136 PRO A N 1
ATOM 1059 C CA . PRO A 1 136 ? -17.156 -26.453 -11.094 1 84.75 136 PRO A CA 1
ATOM 1060 C C . PRO A 1 136 ? -17.203 -27.797 -11.82 1 84.75 136 PRO A C 1
ATOM 1062 O O . PRO A 1 136 ? -16.797 -27.891 -12.984 1 84.75 136 PRO A O 1
ATOM 1065 N N . ASN A 1 137 ? -17.516 -28.844 -11.18 1 85.31 137 ASN A N 1
ATOM 1066 C CA . ASN A 1 137 ? -17.781 -30.156 -11.734 1 85.31 137 ASN A CA 1
ATOM 1067 C C . ASN A 1 137 ? -16.531 -30.797 -12.297 1 85.31 137 ASN A C 1
ATOM 1069 O O . ASN A 1 137 ? -16.562 -31.422 -13.367 1 85.31 137 ASN A O 1
ATOM 1073 N N . SER A 1 138 ? -15.445 -30.578 -11.781 1 88.81 138 SER A N 1
ATOM 1074 C CA . SER A 1 138 ? -14.195 -31.25 -12.109 1 88.81 138 SER A CA 1
ATOM 1075 C C . SER A 1 138 ? -13.617 -31.969 -10.883 1 88.81 138 SER A C 1
ATOM 1077 O O . SER A 1 138 ? -12.844 -31.375 -10.125 1 88.81 138 SER A O 1
ATOM 1079 N N . PRO A 1 139 ? -13.859 -33.25 -10.781 1 92.19 139 PRO A N 1
ATOM 1080 C CA . PRO A 1 139 ? -13.391 -34 -9.609 1 92.19 139 PRO A CA 1
ATOM 1081 C C . PRO A 1 139 ? -11.867 -33.969 -9.477 1 92.19 139 PRO A C 1
ATOM 1083 O O . PRO A 1 139 ? -11.344 -33.938 -8.367 1 92.19 139 PRO A O 1
ATOM 1086 N N . GLU A 1 140 ? -11.219 -34.031 -10.562 1 92.62 140 GLU A N 1
ATOM 1087 C CA . GLU A 1 140 ? -9.758 -34.031 -10.531 1 92.62 140 GLU A CA 1
ATOM 1088 C C . GLU A 1 140 ? -9.211 -32.719 -9.984 1 92.62 140 GLU A C 1
ATOM 1090 O O . GLU A 1 140 ? -8.281 -32.719 -9.18 1 92.62 140 GLU A O 1
ATOM 1095 N N . LEU A 1 141 ? -9.805 -31.656 -10.398 1 95.06 141 LEU A N 1
ATOM 1096 C CA . LEU A 1 141 ? -9.375 -30.359 -9.914 1 95.06 141 LEU A CA 1
ATOM 1097 C C . LEU A 1 141 ? -9.719 -30.188 -8.438 1 95.06 141 LEU A C 1
ATOM 1099 O O . LEU A 1 141 ? -8.969 -29.547 -7.688 1 95.06 141 LEU A O 1
ATOM 1103 N N . LYS A 1 142 ? -10.844 -30.703 -8.086 1 95.94 142 LYS A N 1
ATOM 1104 C CA . LYS A 1 142 ? -11.227 -30.625 -6.68 1 95.94 142 LYS A CA 1
ATOM 1105 C C . LYS A 1 142 ? -10.227 -31.359 -5.797 1 95.94 142 LYS A C 1
ATOM 1107 O O . LYS A 1 142 ? -9.875 -30.891 -4.711 1 95.94 142 LYS A O 1
ATOM 1112 N N . GLU A 1 143 ? -9.828 -32.5 -6.234 1 96.69 143 GLU A N 1
ATOM 1113 C CA . GLU A 1 143 ? -8.82 -33.25 -5.496 1 96.69 143 GLU A CA 1
ATOM 1114 C C . GLU A 1 143 ? -7.527 -32.469 -5.355 1 96.69 143 GLU A C 1
ATOM 1116 O O . GLU A 1 143 ? -6.938 -32.406 -4.273 1 96.69 143 GLU A O 1
ATOM 1121 N N . LEU A 1 144 ? -7.102 -31.891 -6.445 1 97.12 144 LEU A N 1
ATOM 1122 C CA . LEU A 1 144 ? -5.883 -31.078 -6.422 1 97.12 144 LEU A CA 1
ATOM 1123 C C . LEU A 1 144 ? -6.035 -29.891 -5.48 1 97.12 144 LEU A C 1
ATOM 1125 O O . LEU A 1 144 ? -5.09 -29.516 -4.785 1 97.12 144 LEU A O 1
ATOM 1129 N N . ALA A 1 145 ? -7.203 -29.266 -5.477 1 97.88 145 ALA A N 1
ATOM 1130 C CA . ALA A 1 145 ? -7.473 -28.141 -4.582 1 97.88 145 ALA A CA 1
ATOM 1131 C C . ALA A 1 145 ? -7.426 -28.578 -3.121 1 97.88 145 ALA A C 1
ATOM 1133 O O . ALA A 1 145 ? -6.891 -27.859 -2.271 1 97.88 145 ALA A O 1
ATOM 1134 N N . ASP A 1 146 ? -7.961 -29.766 -2.873 1 97.25 146 ASP A N 1
ATOM 1135 C CA . ASP A 1 146 ? -7.906 -30.328 -1.525 1 97.25 146 ASP A CA 1
ATOM 1136 C C . ASP A 1 146 ? -6.465 -30.531 -1.076 1 97.25 146 ASP A C 1
ATOM 1138 O O . ASP A 1 146 ? -6.121 -30.266 0.079 1 97.25 146 ASP A O 1
ATOM 1142 N N . VAL A 1 147 ? -5.695 -30.984 -1.989 1 97.56 147 VAL A N 1
ATOM 1143 C CA . VAL A 1 147 ? -4.293 -31.25 -1.692 1 97.56 147 VAL A CA 1
ATOM 1144 C C . VAL A 1 147 ? -3.557 -29.938 -1.453 1 97.56 147 VAL A C 1
ATOM 1146 O O . VAL A 1 147 ? -2.803 -29.797 -0.487 1 97.56 147 VAL A O 1
ATOM 1149 N N . PHE A 1 148 ? -3.785 -28.938 -2.328 1 98.12 148 PHE A N 1
ATOM 1150 C CA . PHE A 1 148 ? -3.174 -27.641 -2.139 1 98.12 148 PHE A CA 1
ATOM 1151 C C . PHE A 1 148 ? -3.559 -27.047 -0.785 1 98.12 148 PHE A C 1
ATOM 1153 O O . PHE A 1 148 ? -2.709 -26.516 -0.07 1 98.12 148 PHE A O 1
ATOM 1160 N N . ASN A 1 149 ? -4.828 -27.078 -0.508 1 98.12 149 ASN A N 1
ATOM 1161 C CA . ASN A 1 149 ? -5.418 -26.781 0.794 1 98.12 149 ASN A CA 1
ATOM 1162 C C . ASN A 1 149 ? -5.184 -25.328 1.197 1 98.12 149 ASN A C 1
ATOM 1164 O O . ASN A 1 149 ? -4.711 -25.047 2.303 1 98.12 149 ASN A O 1
ATOM 1168 N N . ALA A 1 150 ? -5.496 -24.453 0.31 1 97.75 150 ALA A N 1
ATOM 1169 C CA . ALA A 1 150 ? -5.57 -23.047 0.708 1 97.75 150 ALA A CA 1
ATOM 1170 C C . ALA A 1 150 ? -6.699 -22.812 1.709 1 97.75 150 ALA A C 1
ATOM 1172 O O . ALA A 1 150 ? -7.621 -23.625 1.81 1 97.75 150 ALA A O 1
ATOM 1173 N N . PRO A 1 151 ? -6.68 -21.719 2.434 1 97.44 151 PRO A N 1
ATOM 1174 C CA . PRO A 1 151 ? -7.742 -21.469 3.408 1 97.44 151 PRO A CA 1
ATOM 1175 C C . PRO A 1 151 ? -9.133 -21.5 2.785 1 97.44 151 PRO A C 1
ATOM 1177 O O . PRO A 1 151 ? -10.086 -21.969 3.408 1 97.44 151 PRO A O 1
ATOM 1180 N N . PHE A 1 152 ? -9.227 -21.016 1.54 1 98.12 152 PHE A N 1
ATOM 1181 C CA . PHE A 1 152 ? -10.523 -21 0.87 1 98.12 152 PHE A CA 1
ATOM 1182 C C . PHE A 1 152 ? -10.414 -21.594 -0.528 1 98.12 152 PHE A C 1
ATOM 1184 O O . PHE A 1 152 ? -9.359 -21.516 -1.166 1 98.12 152 PHE A O 1
ATOM 1191 N N . THR A 1 153 ? -11.453 -22.188 -0.984 1 97.94 153 THR A N 1
ATOM 1192 C CA . THR A 1 153 ? -11.617 -22.625 -2.363 1 97.94 153 THR A CA 1
ATOM 1193 C C . THR A 1 153 ? -12.961 -22.172 -2.928 1 97.94 153 THR A C 1
ATOM 1195 O O . THR A 1 153 ? -14.008 -22.391 -2.318 1 97.94 153 THR A O 1
ATOM 1198 N N . LEU A 1 154 ? -12.875 -21.484 -4.031 1 95.88 154 LEU A N 1
ATOM 1199 C CA . LEU A 1 154 ? -14.078 -20.969 -4.668 1 95.88 154 LEU A CA 1
ATOM 1200 C C . LEU A 1 154 ? -14.305 -21.641 -6.023 1 95.88 154 LEU A C 1
ATOM 1202 O O . LEU A 1 154 ? -13.359 -21.812 -6.797 1 95.88 154 LEU A O 1
ATOM 1206 N N . PHE A 1 155 ? -15.594 -21.953 -6.27 1 90.94 155 PHE A N 1
ATOM 1207 C CA . PHE A 1 155 ? -15.961 -22.375 -7.617 1 90.94 155 PHE A CA 1
ATOM 1208 C C . PHE A 1 155 ? -16.203 -21.156 -8.516 1 90.94 155 PHE A C 1
ATOM 1210 O O . PHE A 1 155 ? -16.906 -20.234 -8.133 1 90.94 155 PHE A O 1
ATOM 1217 N N . SER A 1 156 ? -15.523 -21.156 -9.578 1 87.06 156 SER A N 1
ATOM 1218 C CA . SER A 1 156 ? -15.672 -20.047 -10.516 1 87.06 156 SER A CA 1
ATOM 1219 C C . SER A 1 156 ? -15.633 -20.547 -11.961 1 87.06 156 SER A C 1
ATOM 1221 O O . SER A 1 156 ? -14.789 -21.359 -12.32 1 87.06 156 SER A O 1
ATOM 1223 N N . LYS A 1 157 ? -16.547 -19.969 -12.664 1 83.81 157 LYS A N 1
ATOM 1224 C CA . LYS A 1 157 ? -16.562 -20.312 -14.086 1 83.81 157 LYS A CA 1
ATOM 1225 C C . LYS A 1 157 ? -15.352 -19.719 -14.805 1 83.81 157 LYS A C 1
ATOM 1227 O O . LYS A 1 157 ? -14.875 -18.641 -14.445 1 83.81 157 LYS A O 1
ATOM 1232 N N . ASN A 1 158 ? -15 -20.484 -15.82 1 86.25 158 ASN A N 1
ATOM 1233 C CA . ASN A 1 158 ? -13.891 -19.984 -16.625 1 86.25 158 ASN A CA 1
ATOM 1234 C C . ASN A 1 158 ? -14.305 -18.766 -17.438 1 86.25 158 ASN A C 1
ATOM 1236 O O . ASN A 1 158 ? -15.438 -18.672 -17.906 1 86.25 158 ASN A O 1
ATOM 1240 N N . ILE A 1 159 ? -13.375 -17.922 -17.562 1 87.06 159 ILE A N 1
ATOM 1241 C CA . ILE A 1 159 ? -13.594 -16.734 -18.391 1 87.06 159 ILE A CA 1
ATOM 1242 C C . ILE A 1 159 ? -13.047 -16.984 -19.797 1 87.06 159 ILE A C 1
ATOM 1244 O O . ILE A 1 159 ? -11.906 -17.422 -19.953 1 87.06 159 ILE A O 1
ATOM 1248 N N . ALA A 1 160 ? -13.797 -16.641 -20.766 1 89.56 160 ALA A N 1
ATOM 1249 C CA . ALA A 1 160 ? -13.336 -16.766 -22.141 1 89.56 160 ALA A CA 1
ATOM 1250 C C . ALA A 1 160 ? -12.117 -15.891 -22.406 1 89.56 160 ALA A C 1
ATOM 1252 O O . ALA A 1 160 ? -12.055 -14.742 -21.953 1 89.56 160 ALA A O 1
ATOM 1253 N N . GLY A 1 161 ? -11.156 -16.5 -23.094 1 93.94 161 GLY A N 1
ATOM 1254 C CA . GLY A 1 161 ? -9.969 -15.75 -23.453 1 93.94 161 GLY A CA 1
ATOM 1255 C C . GLY A 1 161 ? -8.891 -15.789 -22.391 1 93.94 161 GLY A C 1
ATOM 1256 O O . GLY A 1 161 ? -7.836 -15.156 -22.531 1 93.94 161 GLY A O 1
ATOM 1257 N N . SER A 1 162 ? -9.18 -16.547 -21.359 1 95.44 162 SER A N 1
ATOM 1258 C CA . SER A 1 162 ? -8.227 -16.594 -20.25 1 95.44 162 SER A CA 1
ATOM 1259 C C . SER A 1 162 ? -7.215 -17.719 -20.438 1 95.44 162 SER A C 1
ATOM 1261 O O . SER A 1 162 ? -7.445 -18.641 -21.219 1 95.44 162 SER A O 1
ATOM 1263 N N . PHE A 1 163 ? -6.117 -17.625 -19.75 1 96.19 163 PHE A N 1
ATOM 1264 C CA . PHE A 1 163 ? -5.078 -18.641 -19.719 1 96.19 163 PHE A CA 1
ATOM 1265 C C . PHE A 1 163 ? -5.625 -19.953 -19.188 1 96.19 163 PHE A C 1
ATOM 1267 O O . PHE A 1 163 ? -5.395 -21.016 -19.766 1 96.19 163 PHE A O 1
ATOM 1274 N N . ARG A 1 164 ? -6.375 -19.859 -18.141 1 94.44 164 ARG A N 1
ATOM 1275 C CA . ARG A 1 164 ? -6.957 -21.031 -17.5 1 94.44 164 ARG A CA 1
ATOM 1276 C C . ARG A 1 164 ? -7.898 -21.766 -18.453 1 94.44 164 ARG A C 1
ATOM 1278 O O . ARG A 1 164 ? -7.805 -22.984 -18.609 1 94.44 164 ARG A O 1
ATOM 1285 N N . ASN A 1 165 ? -8.773 -21.031 -19.031 1 94.25 165 ASN A N 1
ATOM 1286 C CA . ASN A 1 165 ? -9.734 -21.609 -19.953 1 94.25 165 ASN A CA 1
ATOM 1287 C C . ASN A 1 165 ? -9.031 -22.312 -21.109 1 94.25 165 ASN A C 1
ATOM 1289 O O . ASN A 1 165 ? -9.367 -23.438 -21.453 1 94.25 165 ASN A O 1
ATOM 1293 N N . SER A 1 166 ? -8.07 -21.688 -21.672 1 95.88 166 SER A N 1
ATOM 1294 C CA . SER A 1 166 ? -7.359 -22.234 -22.828 1 95.88 166 SER A CA 1
ATOM 1295 C C . SER A 1 166 ? -6.52 -23.438 -22.453 1 95.88 166 SER A C 1
ATOM 1297 O O . SER A 1 166 ? -6.398 -24.391 -23.234 1 95.88 166 SER A O 1
ATOM 1299 N N . SER A 1 167 ? -5.98 -23.406 -21.312 1 95.31 167 SER A N 1
ATOM 1300 C CA . SER A 1 167 ? -5.184 -24.531 -20.844 1 95.31 167 SER A CA 1
ATOM 1301 C C . SER A 1 167 ? -6.059 -25.75 -20.562 1 95.31 167 SER A C 1
ATOM 1303 O O . SER A 1 167 ? -5.668 -26.875 -20.844 1 95.31 167 SER A O 1
ATOM 1305 N N . GLN A 1 168 ? -7.195 -25.484 -19.969 1 92.88 168 GLN A N 1
ATOM 1306 C CA . GLN A 1 168 ? -8.133 -26.562 -19.703 1 92.88 168 GLN A CA 1
ATOM 1307 C C . GLN A 1 168 ? -8.547 -27.266 -21 1 92.88 168 GLN A C 1
ATOM 1309 O O . GLN A 1 168 ? -8.695 -28.5 -21.031 1 92.88 168 GLN A O 1
ATOM 1314 N N . LYS A 1 169 ? -8.711 -26.547 -22.031 1 93.69 169 LYS A N 1
ATOM 1315 C CA . LYS A 1 169 ? -9.086 -27.109 -23.328 1 93.69 169 LYS A CA 1
ATOM 1316 C C . LYS A 1 169 ? -7.988 -28 -23.891 1 93.69 169 LYS A C 1
ATOM 1318 O O . LYS A 1 169 ? -8.242 -28.844 -24.75 1 93.69 169 LYS A O 1
ATOM 1323 N N . LEU A 1 170 ? -6.855 -27.797 -23.422 1 95.44 170 LEU A N 1
ATOM 1324 C CA . LEU A 1 170 ? -5.727 -28.609 -23.828 1 95.44 170 LEU A CA 1
ATOM 1325 C C . LEU A 1 170 ? -5.441 -29.703 -22.797 1 95.44 170 LEU A C 1
ATOM 1327 O O . LEU A 1 170 ? -4.34 -30.25 -22.75 1 95.44 170 LEU A O 1
ATOM 1331 N N . ASN A 1 171 ? -6.336 -29.922 -21.859 1 94.25 171 ASN A N 1
ATOM 1332 C CA . ASN A 1 171 ? -6.383 -31.031 -20.906 1 94.25 171 ASN A CA 1
ATOM 1333 C C . ASN A 1 171 ? -5.355 -30.844 -19.797 1 94.25 171 ASN A C 1
ATOM 1335 O O . ASN A 1 171 ? -4.844 -31.828 -19.25 1 94.25 171 ASN A O 1
ATOM 1339 N N . VAL A 1 172 ? -4.969 -29.625 -19.594 1 96 172 VAL A N 1
ATOM 1340 C CA . VAL A 1 172 ? -4.121 -29.344 -18.438 1 96 172 VAL A CA 1
ATOM 1341 C C . VAL A 1 172 ? -4.988 -29.125 -17.203 1 96 172 VAL A C 1
ATOM 1343 O O . VAL A 1 172 ? -5.969 -28.375 -17.234 1 96 172 VAL A O 1
ATOM 1346 N N . LYS A 1 173 ? -4.703 -29.812 -16.125 1 95.81 173 LYS A N 1
ATOM 1347 C CA . LYS A 1 173 ? -5.371 -29.594 -14.844 1 95.81 173 LYS A CA 1
ATOM 1348 C C . LYS A 1 173 ? -4.758 -28.422 -14.094 1 95.81 173 LYS A C 1
ATOM 1350 O O . LYS A 1 173 ? -3.746 -28.578 -13.406 1 95.81 173 LYS A O 1
ATOM 1355 N N . MET A 1 174 ? -5.457 -27.281 -14.195 1 95.5 174 MET A N 1
ATOM 1356 C CA . MET A 1 174 ? -4.852 -26.062 -13.68 1 95.5 174 MET A CA 1
ATOM 1357 C C . MET A 1 174 ? -5.66 -25.5 -12.508 1 95.5 174 MET A C 1
ATOM 1359 O O . MET A 1 174 ? -6.887 -25.391 -12.594 1 95.5 174 MET A O 1
ATOM 1363 N N . LEU A 1 175 ? -4.938 -25.203 -11.438 1 96.56 175 LEU A N 1
ATOM 1364 C CA . LEU A 1 175 ? -5.488 -24.422 -10.328 1 96.56 175 LEU A CA 1
ATOM 1365 C C . LEU A 1 175 ? -5.129 -22.953 -10.477 1 96.56 175 LEU A C 1
ATOM 1367 O O . LEU A 1 175 ? -4.043 -22.609 -10.953 1 96.56 175 LEU A O 1
ATOM 1371 N N . LEU A 1 176 ? -6.062 -22.156 -10.102 1 97.75 176 LEU A N 1
ATOM 1372 C CA . LEU A 1 176 ? -5.805 -20.719 -10.016 1 97.75 176 LEU A CA 1
ATOM 1373 C C . LEU A 1 176 ? -5.703 -20.266 -8.555 1 97.75 176 LEU A C 1
ATOM 1375 O O . LEU A 1 176 ? -6.652 -20.438 -7.785 1 97.75 176 LEU A O 1
ATOM 1379 N N . PHE A 1 177 ? -4.516 -19.812 -8.188 1 98.56 177 PHE A N 1
ATOM 1380 C CA . PHE A 1 177 ? -4.309 -19.266 -6.852 1 98.56 177 PHE A CA 1
ATOM 1381 C C . PHE A 1 177 ? -4.504 -17.75 -6.84 1 98.56 177 PHE A C 1
ATOM 1383 O O . PHE A 1 177 ? -3.986 -17.047 -7.711 1 98.56 177 PHE A O 1
ATOM 1390 N N . GLU A 1 178 ? -5.242 -17.25 -5.906 1 98.44 178 GLU A N 1
ATOM 1391 C CA . GLU A 1 178 ? -5.379 -15.828 -5.629 1 98.44 178 GLU A CA 1
ATOM 1392 C C . GLU A 1 178 ? -4.902 -15.492 -4.219 1 98.44 178 GLU A C 1
ATOM 1394 O O . GLU A 1 178 ? -5.262 -16.172 -3.258 1 98.44 178 GLU A O 1
ATOM 1399 N N . GLY A 1 179 ? -4.066 -14.492 -4.105 1 98.69 179 GLY A N 1
ATOM 1400 C CA . GLY A 1 179 ? -3.621 -14.039 -2.799 1 98.69 179 GLY A CA 1
ATOM 1401 C C . GLY A 1 179 ? -2.945 -12.68 -2.834 1 98.69 179 GLY A C 1
ATOM 1402 O O . GLY A 1 179 ? -2.092 -12.43 -3.686 1 98.69 179 GLY A O 1
ATOM 1403 N N . GLY A 1 180 ? -3.381 -11.852 -1.887 1 98.5 180 GLY A N 1
ATOM 1404 C CA . GLY A 1 180 ? -2.779 -10.531 -1.805 1 98.5 180 GLY A CA 1
ATOM 1405 C C . GLY A 1 180 ? -3.373 -9.539 -2.789 1 98.5 180 GLY A C 1
ATOM 1406 O O . GLY A 1 180 ? -4.539 -9.656 -3.172 1 98.5 180 GLY A O 1
ATOM 1407 N N . LYS A 1 181 ? -2.59 -8.469 -3.064 1 98.19 181 LYS A N 1
ATOM 1408 C CA . LYS A 1 181 ? -3.031 -7.422 -3.982 1 98.19 181 LYS A CA 1
ATOM 1409 C C . LYS A 1 181 ? -1.893 -6.973 -4.895 1 98.19 181 LYS A C 1
ATOM 1411 O O . LYS A 1 181 ? -0.768 -7.461 -4.777 1 98.19 181 LYS A O 1
ATOM 1416 N N . SER A 1 182 ? -2.182 -6.098 -5.809 1 97.12 182 SER A N 1
ATOM 1417 C CA . SER A 1 182 ? -1.188 -5.602 -6.754 1 97.12 182 SER A CA 1
ATOM 1418 C C . SER A 1 182 ? -0.126 -4.762 -6.055 1 97.12 182 SER A C 1
ATOM 1420 O O . SER A 1 182 ? -0.396 -4.145 -5.023 1 97.12 182 SER A O 1
ATOM 1422 N N . LEU A 1 183 ? 1.048 -4.852 -6.609 1 95.81 183 LEU A N 1
ATOM 1423 C CA . LEU A 1 183 ? 2.191 -4.043 -6.199 1 95.81 183 LEU A CA 1
ATOM 1424 C C . LEU A 1 183 ? 2.426 -4.16 -4.695 1 95.81 183 LEU A C 1
ATOM 1426 O O . LEU A 1 183 ? 2.582 -3.15 -4.008 1 95.81 183 LEU A O 1
ATOM 1430 N N . ASP A 1 184 ? 2.412 -5.371 -4.297 1 95.38 184 ASP A N 1
ATOM 1431 C CA . ASP A 1 184 ? 2.592 -5.734 -2.896 1 95.38 184 ASP A CA 1
ATOM 1432 C C . ASP A 1 184 ? 3.246 -7.105 -2.764 1 95.38 184 ASP A C 1
ATOM 1434 O 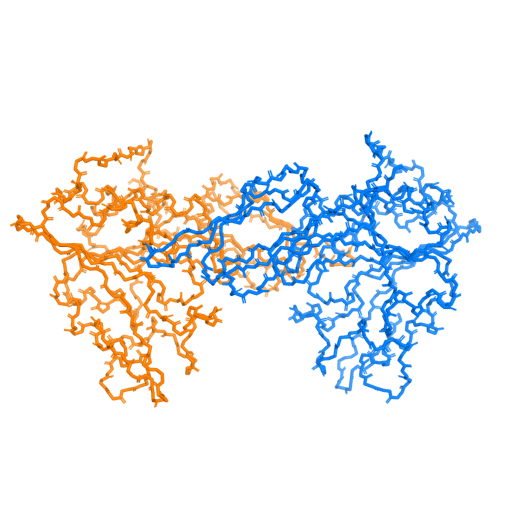O . ASP A 1 184 ? 2.996 -8 -3.574 1 95.38 184 ASP A O 1
ATOM 1438 N N . ILE A 1 185 ? 4.137 -7.266 -1.835 1 95.5 185 ILE A N 1
ATOM 1439 C CA . ILE A 1 185 ? 4.668 -8.562 -1.429 1 95.5 185 ILE A CA 1
ATOM 1440 C C . ILE A 1 185 ? 4.266 -8.859 0.014 1 95.5 185 ILE A C 1
ATOM 1442 O O . ILE A 1 185 ? 4.555 -8.07 0.918 1 95.5 185 ILE A O 1
ATOM 1446 N N . ASN A 1 186 ? 3.6 -9.898 0.199 1 96.44 186 ASN A N 1
ATOM 1447 C CA . ASN A 1 186 ? 3.094 -10.305 1.503 1 96.44 186 ASN A CA 1
ATOM 1448 C C . ASN A 1 186 ? 3.619 -11.688 1.9 1 96.44 186 ASN A C 1
ATOM 1450 O O . ASN A 1 186 ? 3.4 -12.664 1.188 1 96.44 186 ASN A O 1
ATOM 1454 N N . GLU A 1 187 ? 4.25 -11.773 3.002 1 95.88 187 GLU A N 1
ATOM 1455 C CA . GLU A 1 187 ? 4.926 -13 3.412 1 95.88 187 GLU A CA 1
ATOM 1456 C C . GLU A 1 187 ? 3.93 -14.133 3.639 1 95.88 187 GLU A C 1
ATOM 1458 O O . GLU A 1 187 ? 4.18 -15.273 3.246 1 95.88 187 GLU A O 1
ATOM 1463 N N . SER A 1 188 ? 2.855 -13.82 4.246 1 96.94 188 SER A N 1
ATOM 1464 C CA . SER A 1 188 ? 1.867 -14.852 4.539 1 96.94 188 SER A CA 1
ATOM 1465 C C . SER A 1 188 ? 1.256 -15.414 3.262 1 96.94 188 SER A C 1
ATOM 1467 O O . SER A 1 188 ? 0.939 -16.609 3.188 1 96.94 188 SER A O 1
ATOM 1469 N N . ILE A 1 189 ? 1.099 -14.555 2.326 1 98.31 189 ILE A N 1
ATOM 1470 C CA . ILE A 1 189 ? 0.556 -14.984 1.042 1 98.31 189 ILE A CA 1
ATOM 1471 C C . ILE A 1 189 ? 1.558 -15.898 0.338 1 98.31 189 ILE A C 1
ATOM 1473 O O . ILE A 1 189 ? 1.189 -16.969 -0.168 1 98.31 189 ILE A O 1
ATOM 1477 N N . ALA A 1 190 ? 2.807 -15.477 0.308 1 97.94 190 ALA A N 1
ATOM 1478 C CA . ALA A 1 190 ? 3.859 -16.281 -0.311 1 97.94 190 ALA A CA 1
ATOM 1479 C C . ALA A 1 190 ? 3.975 -17.641 0.356 1 97.94 190 ALA A C 1
ATOM 1481 O O . ALA A 1 190 ? 4.098 -18.672 -0.323 1 97.94 190 ALA A O 1
ATOM 1482 N N . ASP A 1 191 ? 3.859 -17.625 1.643 1 97.69 191 ASP A N 1
ATOM 1483 C CA . ASP A 1 191 ? 3.947 -18.875 2.383 1 97.69 191 ASP A CA 1
ATOM 1484 C C . ASP A 1 191 ? 2.811 -19.828 2.002 1 97.69 191 ASP A C 1
ATOM 1486 O O . ASP A 1 191 ? 3.029 -21.016 1.807 1 97.69 191 ASP A O 1
ATOM 1490 N N . ALA A 1 192 ? 1.656 -19.297 1.933 1 97.81 192 ALA A N 1
ATOM 1491 C CA . ALA A 1 192 ? 0.503 -20.109 1.562 1 97.81 192 ALA A CA 1
ATOM 1492 C C . ALA A 1 192 ? 0.703 -20.75 0.191 1 97.81 192 ALA A C 1
ATOM 1494 O O . ALA A 1 192 ? 0.396 -21.938 0.001 1 97.81 192 ALA A O 1
ATOM 1495 N N . GLY A 1 193 ? 1.225 -19.984 -0.742 1 98.56 193 GLY A N 1
ATOM 1496 C CA . GLY A 1 193 ? 1.489 -20.516 -2.074 1 98.56 193 GLY A CA 1
ATOM 1497 C C . GLY A 1 193 ? 2.555 -21.594 -2.094 1 98.56 193 GLY A C 1
ATOM 1498 O O . GLY A 1 193 ? 2.346 -22.672 -2.662 1 98.56 193 GLY A O 1
ATOM 1499 N N . VAL A 1 194 ? 3.66 -21.328 -1.462 1 98.62 194 VAL A N 1
ATOM 1500 C CA . VAL A 1 194 ? 4.789 -22.25 -1.453 1 98.62 194 VAL A CA 1
ATOM 1501 C C . VAL A 1 194 ? 4.387 -23.547 -0.768 1 98.62 194 VAL A C 1
ATOM 1503 O O . VAL A 1 194 ? 4.66 -24.641 -1.28 1 98.62 194 VAL A O 1
ATOM 1506 N N . ASP A 1 195 ? 3.709 -23.422 0.324 1 98.38 195 ASP A N 1
ATOM 1507 C CA . ASP A 1 195 ? 3.283 -24.609 1.055 1 98.38 195 ASP A CA 1
ATOM 1508 C C . ASP A 1 195 ? 2.299 -25.438 0.232 1 98.38 195 ASP A C 1
ATOM 1510 O O . ASP A 1 195 ? 2.361 -26.672 0.232 1 98.38 195 ASP A O 1
ATOM 1514 N N . GLY A 1 196 ? 1.417 -24.766 -0.376 1 98.44 196 GLY A N 1
ATOM 1515 C CA . GLY A 1 196 ? 0.495 -25.469 -1.248 1 98.44 196 GLY A CA 1
ATOM 1516 C C . GLY A 1 196 ? 1.19 -26.234 -2.357 1 98.44 196 GLY A C 1
ATOM 1517 O O . GLY A 1 196 ? 0.826 -27.375 -2.658 1 98.44 196 GLY A O 1
ATOM 1518 N N . VAL A 1 197 ? 2.193 -25.656 -2.947 1 98.69 197 VAL A N 1
ATOM 1519 C CA . VAL A 1 197 ? 2.953 -26.281 -4.02 1 98.69 197 VAL A CA 1
ATOM 1520 C C . VAL A 1 197 ? 3.662 -27.531 -3.49 1 98.69 197 VAL A C 1
ATOM 1522 O O . VAL A 1 197 ? 3.658 -28.578 -4.141 1 98.69 197 VAL A O 1
ATOM 1525 N N . LYS A 1 198 ? 4.242 -27.375 -2.344 1 98.69 198 LYS A N 1
ATOM 1526 C CA . LYS A 1 198 ? 4.906 -28.531 -1.752 1 98.69 198 LYS A CA 1
ATOM 1527 C C . LYS A 1 198 ? 3.936 -29.688 -1.583 1 98.69 198 LYS A C 1
ATOM 1529 O O . LYS A 1 198 ? 4.281 -30.844 -1.858 1 98.69 198 LYS A O 1
ATOM 1534 N N . ARG A 1 199 ? 2.76 -29.422 -1.158 1 98.44 199 ARG A N 1
ATOM 1535 C CA . ARG A 1 199 ? 1.767 -30.469 -0.959 1 98.44 199 ARG A CA 1
ATOM 1536 C C . ARG A 1 199 ? 1.382 -31.125 -2.285 1 98.44 199 ARG A C 1
ATOM 1538 O O . ARG A 1 199 ? 1.225 -32.344 -2.361 1 98.44 199 ARG A O 1
ATOM 1545 N N . ILE A 1 200 ? 1.235 -30.344 -3.303 1 98.19 200 ILE A N 1
ATOM 1546 C CA . ILE A 1 200 ? 0.908 -30.875 -4.621 1 98.19 200 ILE A CA 1
ATOM 1547 C C . ILE A 1 200 ? 2.033 -31.781 -5.102 1 98.19 200 ILE A C 1
ATOM 1549 O O . ILE A 1 200 ? 1.78 -32.906 -5.562 1 98.19 200 ILE A O 1
ATOM 1553 N N . LEU A 1 201 ? 3.229 -31.297 -5.004 1 98.69 201 LEU A N 1
ATOM 1554 C CA . LEU A 1 201 ? 4.371 -32.062 -5.477 1 98.69 201 LEU A CA 1
ATOM 1555 C C . LEU A 1 201 ? 4.516 -33.375 -4.684 1 98.69 201 LEU A C 1
ATOM 1557 O O . LEU A 1 201 ? 4.867 -34.406 -5.242 1 98.69 201 LEU A O 1
ATOM 1561 N N . ALA A 1 202 ? 4.238 -33.281 -3.414 1 98.31 202 ALA A N 1
ATOM 1562 C CA . ALA A 1 202 ? 4.254 -34.469 -2.596 1 98.31 202 ALA A CA 1
ATOM 1563 C C . ALA A 1 202 ? 3.174 -35.469 -3.045 1 98.31 202 ALA A C 1
ATOM 1565 O O . ALA A 1 202 ? 3.426 -36.656 -3.154 1 98.31 202 ALA A O 1
ATOM 1566 N N . HIS A 1 203 ? 2.055 -35 -3.25 1 97.62 203 HIS A N 1
ATOM 1567 C CA . HIS A 1 203 ? 0.924 -35.812 -3.689 1 97.62 203 HIS A CA 1
ATOM 1568 C C . HIS A 1 203 ? 1.241 -36.531 -4.992 1 97.62 203 HIS A C 1
ATOM 1570 O O . HIS A 1 203 ? 0.818 -37.656 -5.188 1 97.62 203 HIS A O 1
ATOM 1576 N N . LEU A 1 204 ? 2.004 -35.906 -5.824 1 98.06 204 LEU A N 1
ATOM 1577 C CA . LEU A 1 204 ? 2.344 -36.469 -7.125 1 98.06 204 LEU A CA 1
ATOM 1578 C C . LEU A 1 204 ? 3.637 -37.281 -7.047 1 98.06 204 LEU A C 1
ATOM 1580 O O . LEU A 1 204 ? 4.176 -37.688 -8.078 1 98.06 204 LEU A O 1
ATOM 1584 N N . ASP A 1 205 ? 4.176 -37.375 -5.855 1 98.19 205 ASP A N 1
ATOM 1585 C CA . ASP A 1 205 ? 5.418 -38.094 -5.594 1 98.19 205 ASP A CA 1
ATOM 1586 C C . ASP A 1 205 ? 6.594 -37.438 -6.316 1 98.19 205 ASP A C 1
ATOM 1588 O O . ASP A 1 205 ? 7.477 -38.125 -6.832 1 98.19 205 ASP A O 1
ATOM 1592 N N . MET A 1 206 ? 6.52 -36.125 -6.367 1 98.62 206 MET A N 1
ATOM 1593 C CA . MET A 1 206 ? 7.551 -35.375 -7.094 1 98.62 206 MET A CA 1
ATOM 1594 C C . MET A 1 206 ? 8.438 -34.594 -6.133 1 98.62 206 MET A C 1
ATOM 1596 O O . MET A 1 206 ? 9.531 -34.156 -6.5 1 98.62 206 MET A O 1
ATOM 1600 N N . LEU A 1 207 ? 8.016 -34.375 -4.961 1 98.62 207 LEU A N 1
ATOM 1601 C CA . LEU A 1 207 ? 8.742 -33.5 -4.031 1 98.62 207 LEU A CA 1
ATOM 1602 C C . LEU A 1 207 ? 10.023 -34.188 -3.562 1 98.62 207 LEU A C 1
ATOM 1604 O O . LEU A 1 207 ? 10 -35.344 -3.123 1 98.62 207 LEU A O 1
ATOM 1608 N N . ASP A 1 208 ? 11.094 -33.438 -3.68 1 97.12 208 ASP A N 1
ATOM 1609 C CA . ASP A 1 208 ? 12.352 -33.906 -3.107 1 97.12 208 ASP A CA 1
ATOM 1610 C C . ASP A 1 208 ? 12.195 -34.188 -1.615 1 97.12 208 ASP A C 1
ATOM 1612 O O . ASP A 1 208 ? 11.672 -33.375 -0.867 1 97.12 208 ASP A O 1
ATOM 1616 N N . PRO A 1 209 ? 12.672 -35.312 -1.164 1 95.19 209 PRO A N 1
ATOM 1617 C CA . PRO A 1 209 ? 12.477 -35.75 0.22 1 95.19 209 PRO A CA 1
ATOM 1618 C C . PRO A 1 209 ? 13.117 -34.781 1.233 1 95.19 209 PRO A C 1
ATOM 1620 O O . PRO A 1 209 ? 12.789 -34.844 2.422 1 95.19 209 PRO A O 1
ATOM 1623 N N . LYS A 1 210 ? 13.945 -33.969 0.826 1 96 210 LYS A N 1
ATOM 1624 C CA . LYS A 1 210 ? 14.602 -33.031 1.751 1 96 210 LYS A CA 1
ATOM 1625 C C . LYS A 1 210 ? 13.641 -31.938 2.195 1 96 210 LYS A C 1
ATOM 1627 O O . LYS A 1 210 ? 13.906 -31.234 3.176 1 96 210 LYS A O 1
ATOM 1632 N N . HIS A 1 211 ? 12.625 -31.797 1.436 1 97.38 211 HIS A N 1
ATOM 1633 C CA . HIS A 1 211 ? 11.664 -30.75 1.773 1 97.38 211 HIS A CA 1
ATOM 1634 C C . HIS A 1 211 ? 10.594 -31.266 2.723 1 97.38 211 HIS A C 1
ATOM 1636 O O . HIS A 1 211 ? 10.086 -32.375 2.549 1 97.38 211 HIS A O 1
ATOM 1642 N N . PHE A 1 212 ? 10.273 -30.359 3.639 1 94.62 212 PHE A N 1
ATOM 1643 C CA . PHE A 1 212 ? 9.234 -30.656 4.621 1 94.62 212 PHE A CA 1
ATOM 1644 C C . PHE A 1 212 ? 7.883 -30.156 4.133 1 94.62 212 PHE A C 1
ATOM 1646 O O . PHE A 1 212 ? 7.781 -29.062 3.561 1 94.62 212 PHE A O 1
ATOM 1653 N N . VAL A 1 213 ? 6.891 -31.031 4.312 1 95.81 213 VAL A N 1
ATOM 1654 C CA . VAL A 1 213 ? 5.523 -30.641 3.973 1 95.81 213 VAL A CA 1
ATOM 1655 C C . VAL A 1 213 ? 4.762 -30.266 5.242 1 95.81 213 VAL A C 1
ATOM 1657 O O . VAL A 1 213 ? 4.496 -31.125 6.09 1 95.81 213 VAL A O 1
ATOM 1660 N N . LYS A 1 214 ? 4.41 -29.047 5.348 1 91.94 214 LYS A N 1
ATOM 1661 C CA . LYS A 1 214 ? 3.627 -28.578 6.488 1 91.94 214 LYS A CA 1
ATOM 1662 C C . LYS A 1 214 ? 2.168 -29 6.363 1 91.94 214 LYS A C 1
ATOM 1664 O O . LYS A 1 214 ? 1.512 -28.703 5.363 1 91.94 214 LYS A O 1
ATOM 1669 N N . GLU A 1 215 ? 1.676 -29.797 7.32 1 86.12 215 GLU A N 1
ATOM 1670 C CA . GLU A 1 215 ? 0.266 -30.172 7.316 1 86.12 215 GLU A CA 1
ATOM 1671 C C . GLU A 1 215 ? -0.611 -29.031 7.832 1 86.12 215 GLU A C 1
ATOM 1673 O O . GLU A 1 215 ? -0.239 -28.328 8.773 1 86.12 215 GLU A O 1
ATOM 1678 N N . GLN A 1 216 ? -1.652 -28.844 7.156 1 85.44 216 GLN A N 1
ATOM 1679 C CA . GLN A 1 216 ? -2.572 -27.797 7.586 1 85.44 216 GLN A CA 1
ATOM 1680 C C . GLN A 1 216 ? -3.494 -28.297 8.695 1 85.44 216 GLN A C 1
ATOM 1682 O O . GLN A 1 216 ? -3.885 -29.469 8.711 1 85.44 216 GLN A O 1
ATOM 1687 N N . GLU A 1 217 ? -3.748 -27.375 9.523 1 85.06 217 GLU A N 1
ATOM 1688 C CA . GLU A 1 217 ? -4.582 -27.688 10.68 1 85.06 217 GLU A CA 1
ATOM 1689 C C . GLU A 1 217 ? -6.02 -27.984 10.258 1 85.06 217 GLU A C 1
ATOM 1691 O O . GLU A 1 217 ? -6.711 -28.781 10.891 1 85.06 217 GLU A O 1
ATOM 1696 N N . SER A 1 218 ? -6.441 -27.328 9.234 1 91.25 218 SER A N 1
ATOM 1697 C CA . SER A 1 218 ? -7.816 -27.469 8.773 1 91.25 218 SER A CA 1
ATOM 1698 C C . SER A 1 218 ? -7.875 -27.625 7.258 1 91.25 218 SER A C 1
ATOM 1700 O O . SER A 1 218 ? -6.945 -27.219 6.551 1 91.25 218 SER A O 1
ATOM 1702 N N . ASN A 1 219 ? -8.984 -28.266 6.855 1 94.81 219 ASN A N 1
ATOM 1703 C CA . ASN A 1 219 ? -9.234 -28.375 5.422 1 94.81 219 ASN A CA 1
ATOM 1704 C C . ASN A 1 219 ? -9.711 -27.047 4.84 1 94.81 219 ASN A C 1
ATOM 1706 O O . ASN A 1 219 ? -10.258 -26.203 5.562 1 94.81 219 ASN A O 1
ATOM 1710 N N . THR A 1 220 ? -9.477 -26.938 3.561 1 97.38 220 THR A N 1
ATOM 1711 C CA . THR A 1 220 ? -9.938 -25.75 2.85 1 97.38 220 THR A CA 1
ATOM 1712 C C . THR A 1 220 ? -11.445 -25.578 3.008 1 97.38 220 THR A C 1
ATOM 1714 O O . THR A 1 220 ? -12.188 -26.562 3.066 1 97.38 220 THR A O 1
ATOM 1717 N N . ILE A 1 221 ? -11.914 -24.328 3.154 1 97.06 221 ILE A N 1
ATOM 1718 C CA . ILE A 1 221 ? -13.336 -24 3.213 1 97.06 221 ILE A CA 1
ATOM 1719 C C . ILE A 1 221 ? -13.867 -23.75 1.804 1 97.06 221 ILE A C 1
ATOM 1721 O O . ILE A 1 221 ? -13.453 -22.797 1.142 1 97.06 221 ILE A O 1
ATOM 1725 N N . TYR A 1 222 ? -14.742 -24.562 1.384 1 96.81 222 TYR A N 1
ATOM 1726 C CA . TYR A 1 222 ? -15.336 -24.406 0.058 1 96.81 222 TYR A CA 1
ATOM 1727 C C . TYR A 1 222 ? -16.469 -23.391 0.08 1 96.81 222 TYR A C 1
ATOM 1729 O O . TYR A 1 222 ? -17.406 -23.516 0.874 1 96.81 222 TYR A O 1
ATOM 1737 N N . ILE A 1 223 ? -16.375 -22.453 -0.836 1 96 223 ILE A N 1
ATOM 1738 C CA . ILE A 1 223 ? -17.375 -21.391 -0.953 1 96 223 ILE A CA 1
ATOM 1739 C C . ILE A 1 223 ? -18.125 -21.531 -2.275 1 96 223 ILE A C 1
ATOM 1741 O O . ILE A 1 223 ? -17.531 -21.391 -3.35 1 96 223 ILE A O 1
ATOM 1745 N N . GLU A 1 224 ? -19.375 -21.719 -2.205 1 92.88 224 GLU A N 1
ATOM 1746 C CA . GLU A 1 224 ? -20.203 -21.906 -3.395 1 92.88 224 GLU A CA 1
ATOM 1747 C C . GLU A 1 224 ? -20.719 -20.578 -3.93 1 92.88 224 GLU A C 1
ATOM 1749 O O . GLU A 1 224 ? -20.766 -20.359 -5.141 1 92.88 224 GLU A O 1
ATOM 1754 N N . LYS A 1 225 ? -21.172 -19.781 -2.98 1 94.44 225 LYS A N 1
ATOM 1755 C CA . LYS A 1 225 ? -21.688 -18.469 -3.344 1 94.44 225 LYS A CA 1
ATOM 1756 C C . LYS A 1 225 ? -21.047 -17.375 -2.494 1 94.44 225 LYS A C 1
ATOM 1758 O O . LYS A 1 225 ? -20.719 -17.594 -1.329 1 94.44 225 LYS A O 1
ATOM 1763 N N . SER A 1 226 ? -20.859 -16.266 -3.105 1 96.38 226 SER A N 1
ATOM 1764 C CA . SER A 1 226 ? -20.328 -15.07 -2.447 1 96.38 226 SER A CA 1
ATOM 1765 C C . SER A 1 226 ? -20.938 -13.797 -3.021 1 96.38 226 SER A C 1
ATOM 1767 O O . SER A 1 226 ? -21.594 -13.828 -4.062 1 96.38 226 SER A O 1
ATOM 1769 N N . THR A 1 227 ? -20.766 -12.734 -2.289 1 96.75 227 THR A N 1
ATOM 1770 C CA . THR A 1 227 ? -21.312 -11.469 -2.758 1 96.75 227 THR A CA 1
ATOM 1771 C C . THR A 1 227 ? -20.391 -10.305 -2.404 1 96.75 227 THR A C 1
ATOM 1773 O O . THR A 1 227 ? -19.641 -10.383 -1.439 1 96.75 227 THR A O 1
ATOM 1776 N N . TRP A 1 228 ? -20.531 -9.344 -3.221 1 97.75 228 TRP A N 1
ATOM 1777 C CA . TRP A 1 228 ? -19.766 -8.125 -2.986 1 97.75 228 TRP A CA 1
ATOM 1778 C C . TRP A 1 228 ? -20.531 -7.156 -2.1 1 97.75 228 TRP A C 1
ATOM 1780 O O . TRP A 1 228 ? -21.75 -6.988 -2.256 1 97.75 228 TRP A O 1
ATOM 1790 N N . ILE A 1 229 ? -19.797 -6.613 -1.203 1 98.44 229 ILE A N 1
ATOM 1791 C CA . ILE A 1 229 ? -20.281 -5.461 -0.452 1 98.44 229 ILE A CA 1
ATOM 1792 C C . ILE A 1 229 ? -19.734 -4.176 -1.069 1 98.44 229 ILE A C 1
ATOM 1794 O O . ILE A 1 229 ? -18.516 -4.008 -1.187 1 98.44 229 ILE A O 1
ATOM 1798 N N . ARG A 1 230 ? -20.594 -3.281 -1.396 1 97.94 230 ARG A N 1
ATOM 1799 C CA . ARG A 1 230 ? -20.172 -2.09 -2.125 1 97.94 230 ARG A CA 1
ATOM 1800 C C . ARG A 1 230 ? -20.391 -0.833 -1.289 1 97.94 230 ARG A C 1
ATOM 1802 O O . ARG A 1 230 ? -21.25 -0.805 -0.41 1 97.94 230 ARG A O 1
ATOM 1809 N N . ALA A 1 231 ? -19.672 0.166 -1.597 1 96.5 231 ALA A N 1
ATOM 1810 C CA . ALA A 1 231 ? -19.766 1.437 -0.882 1 96.5 231 ALA A CA 1
ATOM 1811 C C . ALA A 1 231 ? -21.078 2.146 -1.184 1 96.5 231 ALA A C 1
ATOM 1813 O O . ALA A 1 231 ? -21.453 2.303 -2.348 1 96.5 231 ALA A O 1
ATOM 1814 N N . LYS A 1 232 ? -21.672 2.635 -0.132 1 95.44 232 LYS A N 1
ATOM 1815 C CA . LYS A 1 232 ? -22.922 3.373 -0.293 1 95.44 232 LYS A CA 1
ATOM 1816 C C . LYS A 1 232 ? -22.656 4.867 -0.457 1 95.44 232 LYS A C 1
ATOM 1818 O O . LYS A 1 232 ? -23.562 5.629 -0.801 1 95.44 232 LYS A O 1
ATOM 1823 N N . CYS A 1 233 ? -21.469 5.277 -0.163 1 94.38 233 CYS A N 1
ATOM 1824 C CA . CYS A 1 233 ? -21.047 6.664 -0.319 1 94.38 233 CYS A CA 1
ATOM 1825 C C . CYS A 1 233 ? -19.547 6.746 -0.564 1 94.38 233 CYS A C 1
ATOM 1827 O O . CYS A 1 233 ? -18.828 5.75 -0.429 1 94.38 233 CYS A O 1
ATOM 1829 N N . SER A 1 234 ? -19.141 7.906 -1.03 1 94 234 SER A N 1
ATOM 1830 C CA . SER A 1 234 ? -17.719 8.164 -1.251 1 94 234 SER A CA 1
ATOM 1831 C C . SER A 1 234 ? -17.062 8.742 -0.006 1 94 234 SER A C 1
ATOM 1833 O O . SER A 1 234 ? -17.719 9.414 0.792 1 94 234 SER A O 1
ATOM 1835 N N . GLY A 1 235 ? -15.727 8.461 0.215 1 94.94 235 GLY A N 1
ATOM 1836 C CA . GLY A 1 235 ? -15.008 9.039 1.337 1 94.94 235 GLY A CA 1
ATOM 1837 C C . GLY A 1 235 ? -13.734 8.273 1.683 1 94.94 235 GLY A C 1
ATOM 1838 O O . GLY A 1 235 ? -13.203 7.539 0.851 1 94.94 235 GLY A O 1
ATOM 1839 N N . LEU A 1 236 ? -13.211 8.555 2.836 1 95.88 236 LEU A N 1
ATOM 1840 C CA . LEU A 1 236 ? -12.062 7.84 3.373 1 95.88 236 LEU A CA 1
ATOM 1841 C C . LEU A 1 236 ? -12.484 6.5 3.965 1 95.88 236 LEU A C 1
ATOM 1843 O O . LEU A 1 236 ? -13.422 6.438 4.762 1 95.88 236 LEU A O 1
ATOM 1847 N N . LEU A 1 237 ? -11.805 5.484 3.562 1 96.62 237 LEU A N 1
ATOM 1848 C CA . LEU A 1 237 ? -12.148 4.145 4.023 1 96.62 237 LEU A CA 1
ATOM 1849 C C . LEU A 1 237 ? -11.234 3.703 5.152 1 96.62 237 LEU A C 1
ATOM 1851 O O . LEU A 1 237 ? -10.008 3.699 5 1 96.62 237 LEU A O 1
ATOM 1855 N N . HIS A 1 238 ? -11.867 3.369 6.254 1 96.44 238 HIS A N 1
ATOM 1856 C CA . HIS A 1 238 ? -11.156 2.83 7.406 1 96.44 238 HIS A CA 1
ATOM 1857 C C . HIS A 1 238 ? -11.492 1.358 7.621 1 96.44 238 HIS A C 1
ATOM 1859 O O . HIS A 1 238 ? -12.516 1.033 8.227 1 96.44 238 HIS A O 1
ATOM 1865 N N . ASP A 1 239 ? -10.609 0.532 7.172 1 97.06 239 ASP A N 1
ATOM 1866 C CA . ASP A 1 239 ? -10.789 -0.916 7.215 1 97.06 239 ASP A CA 1
ATOM 1867 C C . ASP A 1 239 ? -10.547 -1.459 8.617 1 97.06 239 ASP A C 1
ATOM 1869 O O . ASP A 1 239 ? -9.625 -1.018 9.312 1 97.06 239 ASP A O 1
ATOM 1873 N N . GLN A 1 240 ? -11.32 -2.432 9.078 1 96.5 240 GLN A N 1
ATOM 1874 C CA . GLN A 1 240 ? -11.172 -2.994 10.422 1 96.5 240 GLN A CA 1
ATOM 1875 C C . GLN A 1 240 ? -10.391 -4.301 10.383 1 96.5 240 GLN A C 1
ATOM 1877 O O . GLN A 1 240 ? -10.414 -5.074 11.344 1 96.5 240 GLN A O 1
ATOM 1882 N N . ASN A 1 241 ? -9.812 -4.617 9.258 1 95.94 241 ASN A N 1
ATOM 1883 C CA . ASN A 1 241 ? -8.883 -5.727 9.109 1 95.94 241 ASN A CA 1
ATOM 1884 C C . ASN A 1 241 ? -9.555 -7.066 9.398 1 95.94 241 ASN A C 1
ATOM 1886 O O . ASN A 1 241 ? -9.055 -7.863 10.188 1 95.94 241 ASN A O 1
ATOM 1890 N N . THR A 1 242 ? -10.602 -7.355 8.758 1 97.69 242 THR A N 1
ATOM 1891 C CA . THR A 1 242 ? -11.359 -8.586 8.984 1 97.69 242 THR A CA 1
ATOM 1892 C C . THR A 1 242 ? -11.07 -9.609 7.887 1 97.69 242 THR A C 1
ATOM 1894 O O . THR A 1 242 ? -11.703 -10.664 7.828 1 97.69 242 THR A O 1
ATOM 1897 N N . ILE A 1 243 ? -10.148 -9.352 7.012 1 98.44 243 ILE A N 1
ATOM 1898 C CA . ILE A 1 243 ? -9.836 -10.234 5.895 1 98.44 243 ILE A CA 1
ATOM 1899 C C . ILE A 1 243 ? -9.484 -11.625 6.418 1 98.44 243 ILE A C 1
ATOM 1901 O O . ILE A 1 243 ? -8.703 -11.766 7.359 1 98.44 243 ILE A O 1
ATOM 1905 N N . GLY A 1 244 ? -10.086 -12.625 5.863 1 97.88 244 GLY A N 1
ATOM 1906 C CA . GLY A 1 244 ? -9.82 -14.008 6.219 1 97.88 244 GLY A CA 1
ATOM 1907 C C . GLY A 1 244 ? -10.664 -14.492 7.383 1 97.88 244 GLY A C 1
ATOM 1908 O O . GLY A 1 244 ? -10.75 -15.703 7.633 1 97.88 244 GLY A O 1
ATOM 1909 N N . SER A 1 245 ? -11.359 -13.602 8.055 1 98.06 245 SER A N 1
ATOM 1910 C CA . SER A 1 245 ? -12.07 -13.961 9.281 1 98.06 245 SER A CA 1
ATOM 1911 C C . SER A 1 245 ? -13.539 -14.234 9.016 1 98.06 245 SER A C 1
ATOM 1913 O O . SER A 1 245 ? -14.109 -13.719 8.047 1 98.06 245 SER A O 1
ATOM 1915 N N . PHE A 1 246 ? -14.086 -15.109 9.875 1 98.38 246 PHE A N 1
ATOM 1916 C CA . PHE A 1 246 ? -15.531 -15.273 9.914 1 98.38 246 PHE A CA 1
ATOM 1917 C C . PHE A 1 246 ? -16.188 -14.133 10.68 1 98.38 246 PHE A C 1
ATOM 1919 O O . PHE A 1 246 ? -15.734 -13.766 11.766 1 98.38 246 PHE A O 1
ATOM 1926 N N . VAL A 1 247 ? -17.266 -13.555 10.109 1 98.56 247 VAL A N 1
ATOM 1927 C CA . VAL A 1 247 ? -17.969 -12.469 10.773 1 98.56 247 VAL A CA 1
ATOM 1928 C C . VAL A 1 247 ? -19.469 -12.773 10.805 1 98.56 247 VAL A C 1
ATOM 1930 O O . VAL A 1 247 ? -19.984 -13.492 9.938 1 98.56 247 VAL A O 1
ATOM 1933 N N . LYS A 1 248 ? -20.125 -12.203 11.766 1 98.5 248 LYS A N 1
ATOM 1934 C CA . LYS A 1 248 ? -21.578 -12.32 11.867 1 98.5 248 LYS A CA 1
ATOM 1935 C C . LYS A 1 248 ? -22.281 -11.172 11.148 1 98.5 248 LYS A C 1
ATOM 1937 O O . LYS A 1 248 ? -21.703 -10.094 10.984 1 98.5 248 LYS A O 1
ATOM 1942 N N . LYS A 1 249 ? -23.5 -11.477 10.773 1 98.38 249 LYS A N 1
ATOM 1943 C CA . LYS A 1 249 ? -24.328 -10.406 10.211 1 98.38 249 LYS A CA 1
ATOM 1944 C C . LYS A 1 249 ? -24.359 -9.195 11.141 1 98.38 249 LYS A C 1
ATOM 1946 O O . LYS A 1 249 ? -24.531 -9.336 12.352 1 98.38 249 LYS A O 1
ATOM 1951 N N . GLY A 1 250 ? -24.094 -8.031 10.562 1 98.44 250 GLY A N 1
ATOM 1952 C CA . GLY A 1 250 ? -24.172 -6.805 11.336 1 98.44 250 GLY A CA 1
ATOM 1953 C C . GLY A 1 250 ? -22.828 -6.344 11.852 1 98.44 250 GLY A C 1
ATOM 1954 O O . GLY A 1 250 ? -22.688 -5.203 12.305 1 98.44 250 GLY A O 1
ATOM 1955 N N . THR A 1 251 ? -21.797 -7.234 11.805 1 98.5 251 THR A N 1
ATOM 1956 C CA . THR A 1 251 ? -20.453 -6.836 12.219 1 98.5 251 THR A CA 1
ATOM 1957 C C . THR A 1 251 ? -19.969 -5.641 11.406 1 98.5 251 THR A C 1
ATOM 1959 O O . THR A 1 251 ? -20.125 -5.609 10.18 1 98.5 251 THR A O 1
ATOM 1962 N N . VAL A 1 252 ? -19.422 -4.617 12.023 1 98.62 252 VAL A N 1
ATOM 1963 C CA . VAL A 1 252 ? -18.859 -3.469 11.328 1 98.62 252 VAL A CA 1
ATOM 1964 C C . VAL A 1 252 ? -17.516 -3.85 10.703 1 98.62 252 VAL A C 1
ATOM 1966 O O . VAL A 1 252 ? -16.562 -4.184 11.422 1 98.62 252 VAL A O 1
ATOM 1969 N N . LEU A 1 253 ? -17.469 -3.779 9.43 1 98.69 253 LEU A N 1
ATOM 1970 C CA . LEU A 1 253 ? -16.281 -4.199 8.695 1 98.69 253 LEU A CA 1
ATOM 1971 C C . LEU A 1 253 ? -15.367 -3.016 8.422 1 98.69 253 LEU A C 1
ATOM 1973 O O . LEU A 1 253 ? -14.156 -3.188 8.281 1 98.69 253 LEU A O 1
ATOM 1977 N N . ALA A 1 254 ? -15.992 -1.864 8.258 1 98.38 254 ALA A N 1
ATOM 1978 C CA . ALA A 1 254 ? -15.258 -0.63 7.977 1 98.38 254 ALA A CA 1
ATOM 1979 C C . ALA A 1 254 ? -16.125 0.595 8.258 1 98.38 254 ALA A C 1
ATOM 1981 O O . ALA A 1 254 ? -17.328 0.471 8.492 1 98.38 254 ALA A O 1
ATOM 1982 N N . ILE A 1 255 ? -15.484 1.729 8.242 1 97.38 255 ILE A N 1
ATOM 1983 C CA . ILE A 1 255 ? -16.156 3.018 8.336 1 97.38 255 ILE A CA 1
ATOM 1984 C C . ILE A 1 255 ? -15.703 3.922 7.195 1 97.38 255 ILE A C 1
ATOM 1986 O O . ILE A 1 255 ? -14.516 3.994 6.887 1 97.38 255 ILE A O 1
ATOM 1990 N N . ILE A 1 256 ? -16.656 4.535 6.535 1 96.75 256 ILE A N 1
ATOM 1991 C CA . ILE A 1 256 ? -16.359 5.57 5.555 1 96.75 256 ILE A CA 1
ATOM 1992 C C . ILE A 1 256 ? -16.609 6.949 6.172 1 96.75 256 ILE A C 1
ATOM 1994 O O . ILE A 1 256 ? -17.688 7.203 6.723 1 96.75 256 ILE A O 1
ATOM 1998 N N . THR A 1 257 ? -15.602 7.789 6.027 1 95.88 257 THR A N 1
ATOM 1999 C CA . THR A 1 257 ? -15.742 9.125 6.59 1 95.88 257 THR A CA 1
ATOM 2000 C C . THR A 1 257 ? -15.594 10.188 5.504 1 95.88 257 THR A C 1
ATOM 2002 O O . THR A 1 257 ? -14.875 9.977 4.523 1 95.88 257 THR A O 1
ATOM 2005 N N . ASP A 1 258 ? -16.297 11.273 5.789 1 93.81 258 ASP A N 1
ATOM 2006 C CA . ASP A 1 258 ? -16.078 12.469 4.977 1 93.81 258 ASP A CA 1
ATOM 2007 C C . ASP A 1 258 ? -14.797 13.188 5.383 1 93.81 258 ASP A C 1
ATOM 2009 O O . ASP A 1 258 ? -14.516 13.336 6.574 1 93.81 258 ASP A O 1
ATO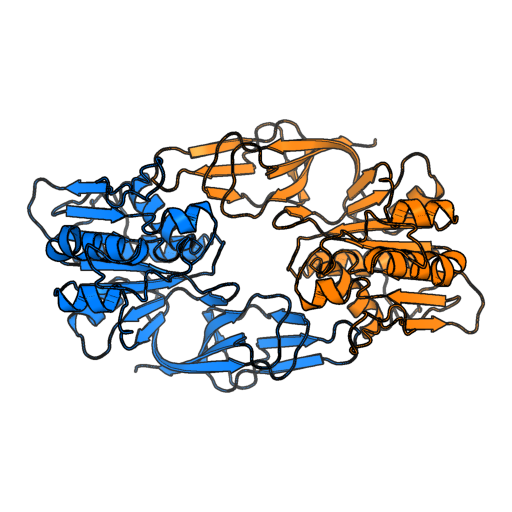M 2013 N N . PRO A 1 259 ? -14.055 13.555 4.43 1 92.25 259 PRO A N 1
ATOM 2014 C CA . PRO A 1 259 ? -12.781 14.188 4.766 1 92.25 259 PRO A CA 1
ATOM 2015 C C . PRO A 1 259 ? -12.953 15.484 5.543 1 92.25 259 PRO A C 1
ATOM 2017 O O . PRO A 1 259 ? -12 15.969 6.164 1 92.25 259 PRO A O 1
ATOM 2020 N N . PHE A 1 260 ? -14.102 16.031 5.578 1 90.88 260 PHE A N 1
ATOM 2021 C CA . PHE A 1 260 ? -14.344 17.312 6.242 1 90.88 260 PHE A CA 1
ATOM 2022 C C . PHE A 1 260 ? -15.094 17.109 7.555 1 90.88 260 PHE A C 1
ATOM 2024 O O . PHE A 1 260 ? -15.453 18.078 8.227 1 90.88 260 PHE A O 1
ATOM 2031 N N . GLY A 1 261 ? -15.406 15.891 7.875 1 89.69 261 GLY A N 1
ATOM 2032 C CA . GLY A 1 261 ? -16 15.555 9.156 1 89.69 261 GLY A CA 1
ATOM 2033 C C . GLY A 1 261 ? -17.516 15.633 9.156 1 89.69 261 GLY A C 1
ATOM 2034 O O . GLY A 1 261 ? -18.141 15.75 10.211 1 89.69 261 GLY A O 1
ATOM 2035 N N . LYS A 1 262 ? -18.062 15.555 8.07 1 88.75 262 LYS A N 1
ATOM 2036 C CA . LYS A 1 262 ? -19.5 15.758 7.953 1 88.75 262 LYS A CA 1
ATOM 2037 C C . LYS A 1 262 ? -20.281 14.492 8.305 1 88.75 262 LYS A C 1
ATOM 2039 O O . LYS A 1 262 ? -21.359 14.555 8.891 1 88.75 262 LYS A O 1
ATOM 2044 N N . PHE A 1 263 ? -19.719 13.328 7.906 1 90.44 263 PHE A N 1
ATOM 2045 C CA . PHE A 1 263 ? -20.453 12.102 8.203 1 90.44 263 PHE A CA 1
ATOM 2046 C C . PHE A 1 263 ? -19.516 10.938 8.445 1 90.44 263 PHE A C 1
ATOM 2048 O O . PHE A 1 263 ? -18.312 11.031 8.141 1 90.44 263 PHE A O 1
ATOM 2055 N N . GLU A 1 264 ? -20.047 10 9.078 1 94.5 264 GLU A N 1
ATOM 2056 C CA . GLU A 1 264 ? -19.484 8.664 9.258 1 94.5 264 GLU A CA 1
ATOM 2057 C C . GLU A 1 264 ? -20.516 7.586 8.969 1 94.5 264 GLU A C 1
ATOM 2059 O O . GLU A 1 264 ? -21.641 7.648 9.477 1 94.5 264 GLU A O 1
ATOM 2064 N N . ARG A 1 265 ? -20.094 6.695 8.094 1 96.75 265 ARG A N 1
ATOM 2065 C CA . ARG A 1 265 ? -21.016 5.617 7.746 1 96.75 265 ARG A CA 1
ATOM 2066 C C . ARG A 1 265 ? -20.359 4.254 7.93 1 96.75 265 ARG A C 1
ATOM 2068 O O . ARG A 1 265 ? -19.266 4.012 7.43 1 96.75 265 ARG A O 1
ATOM 2075 N N . LYS A 1 266 ? -21.047 3.418 8.578 1 97.94 266 LYS A N 1
ATOM 2076 C CA . LYS A 1 266 ? -20.531 2.07 8.828 1 97.94 266 LYS A CA 1
ATOM 2077 C C . LYS A 1 266 ? -20.875 1.134 7.672 1 97.94 266 LYS A C 1
ATOM 2079 O O . LYS A 1 266 ? -21.969 1.211 7.105 1 97.94 266 LYS A O 1
ATOM 2084 N N . ILE A 1 267 ? -20 0.308 7.34 1 98.25 267 ILE A N 1
ATOM 2085 C CA . ILE A 1 267 ? -20.234 -0.819 6.445 1 98.25 267 ILE A CA 1
ATOM 2086 C C . ILE A 1 267 ? -20.375 -2.104 7.258 1 98.25 267 ILE A C 1
ATOM 2088 O O . ILE A 1 267 ? -19.438 -2.521 7.938 1 98.25 267 ILE A O 1
ATOM 2092 N N . LYS A 1 268 ? -21.469 -2.67 7.129 1 98.56 268 LYS A N 1
ATOM 2093 C CA . LYS A 1 268 ? -21.75 -3.846 7.949 1 98.56 268 LYS A CA 1
ATOM 2094 C C . LYS A 1 268 ? -21.875 -5.098 7.09 1 98.56 268 LYS A C 1
ATOM 2096 O O . LYS A 1 268 ? -22.281 -5.023 5.93 1 98.56 268 LYS A O 1
ATOM 2101 N N . ALA A 1 269 ? -21.562 -6.23 7.652 1 98.62 269 ALA A N 1
ATOM 2102 C CA . ALA A 1 269 ? -21.734 -7.512 6.973 1 98.62 269 ALA A CA 1
ATOM 2103 C C . ALA A 1 269 ? -23.219 -7.805 6.727 1 98.62 269 ALA A C 1
ATOM 2105 O O . ALA A 1 269 ? -24.031 -7.77 7.66 1 98.62 269 ALA A O 1
ATOM 2106 N N . PRO A 1 270 ? -23.562 -8.078 5.523 1 98.31 270 PRO A N 1
ATOM 2107 C CA . PRO A 1 270 ? -24.969 -8.359 5.219 1 98.31 270 PRO A CA 1
ATOM 2108 C C . PRO A 1 270 ? -25.406 -9.766 5.633 1 98.31 270 PRO A C 1
ATOM 2110 O O . PRO A 1 270 ? -26.594 -10.055 5.695 1 98.31 270 PRO A O 1
ATOM 2113 N N . ASN A 1 271 ? -24.516 -10.672 5.883 1 98.38 271 ASN A N 1
ATOM 2114 C CA . ASN A 1 271 ? -24.734 -12.055 6.285 1 98.38 271 ASN A CA 1
ATOM 2115 C C . ASN A 1 271 ? -23.531 -12.617 7.031 1 98.38 271 ASN A C 1
ATOM 2117 O O . ASN A 1 271 ? -22.453 -12.016 7.023 1 98.38 271 ASN A O 1
ATOM 2121 N N . ASP A 1 272 ? -23.797 -13.75 7.695 1 98.44 272 ASP A N 1
ATOM 2122 C CA . ASP A 1 272 ? -22.672 -14.508 8.25 1 98.44 272 ASP A CA 1
ATOM 2123 C C . ASP A 1 272 ? -21.766 -15.047 7.137 1 98.44 272 ASP A C 1
ATOM 2125 O O . ASP A 1 272 ? -22.266 -15.5 6.102 1 98.44 272 ASP A O 1
ATOM 2129 N N . GLY A 1 273 ? -20.469 -14.961 7.332 1 98.38 273 GLY A N 1
ATOM 2130 C CA . GLY A 1 273 ? -19.578 -15.547 6.34 1 98.38 273 GLY A CA 1
ATOM 2131 C C . GLY A 1 273 ? -18.125 -15.133 6.52 1 98.38 273 GLY A C 1
ATOM 2132 O O . GLY A 1 273 ? -17.797 -14.391 7.449 1 98.38 273 GLY A O 1
ATOM 2133 N N . TYR A 1 274 ? -17.297 -15.625 5.695 1 98.69 274 TYR A N 1
ATOM 2134 C CA . TYR A 1 274 ? -15.883 -15.273 5.691 1 98.69 274 TYR A CA 1
ATOM 2135 C C . TYR A 1 274 ? -15.617 -14.102 4.758 1 98.69 274 TYR A C 1
ATOM 2137 O O . TYR A 1 274 ? -16.172 -14.039 3.654 1 98.69 274 TYR A O 1
ATOM 2145 N N . ILE A 1 275 ? -14.766 -13.156 5.215 1 98.81 275 ILE A N 1
ATOM 2146 C CA . ILE A 1 275 ? -14.297 -12.094 4.332 1 98.81 275 ILE A CA 1
ATOM 2147 C C . ILE A 1 275 ? -13.141 -12.602 3.473 1 98.81 275 ILE A C 1
ATOM 2149 O O . ILE A 1 275 ? -12.047 -12.867 3.982 1 98.81 275 ILE A O 1
ATOM 2153 N N . ILE A 1 276 ? -13.352 -12.633 2.182 1 98.62 276 ILE A N 1
ATOM 2154 C CA . ILE A 1 276 ? -12.367 -13.305 1.348 1 98.62 276 ILE A CA 1
ATOM 2155 C C . ILE A 1 276 ? -11.648 -12.289 0.466 1 98.62 276 ILE A C 1
ATOM 2157 O O . ILE A 1 276 ? -10.695 -12.625 -0.236 1 98.62 276 ILE A O 1
ATOM 2161 N N . ASN A 1 277 ? -12.125 -11.078 0.469 1 98.69 277 ASN A N 1
ATOM 2162 C CA . ASN A 1 277 ? -11.469 -9.953 -0.185 1 98.69 277 ASN A CA 1
ATOM 2163 C C . ASN A 1 277 ? -11.758 -8.641 0.539 1 98.69 277 ASN A C 1
ATOM 2165 O O . ASN A 1 277 ? -12.867 -8.43 1.032 1 98.69 277 ASN A O 1
ATOM 2169 N N . ALA A 1 278 ? -10.789 -7.758 0.604 1 98.69 278 ALA A N 1
ATOM 2170 C CA . ALA A 1 278 ? -10.945 -6.441 1.21 1 98.69 278 ALA A CA 1
ATOM 2171 C C . ALA A 1 278 ? -10.25 -5.367 0.375 1 98.69 278 ALA A C 1
ATOM 2173 O O . ALA A 1 278 ? -9.094 -5.531 -0.021 1 98.69 278 ALA A O 1
ATOM 2174 N N . ASN A 1 279 ? -10.969 -4.328 0.085 1 97.81 279 ASN A N 1
ATOM 2175 C CA . ASN A 1 279 ? -10.383 -3.156 -0.556 1 97.81 279 ASN A CA 1
ATOM 2176 C C . ASN A 1 279 ? -9.578 -2.318 0.435 1 97.81 279 ASN A C 1
ATOM 2178 O O . ASN A 1 279 ? -10.141 -1.755 1.376 1 97.81 279 ASN A O 1
ATOM 2182 N N . LEU A 1 280 ? -8.297 -2.184 0.161 1 96.75 280 LEU A N 1
ATOM 2183 C CA . LEU A 1 280 ? -7.434 -1.491 1.112 1 96.75 280 LEU A CA 1
ATOM 2184 C C . LEU A 1 280 ? -7.113 -0.08 0.629 1 96.75 280 LEU A C 1
ATOM 2186 O O . LEU A 1 280 ? -6.172 0.55 1.117 1 96.75 280 LEU A O 1
ATOM 2190 N N . ALA A 1 281 ? -7.871 0.379 -0.355 1 95 281 ALA A N 1
ATOM 2191 C CA . ALA A 1 281 ? -7.723 1.764 -0.794 1 95 281 ALA A CA 1
ATOM 2192 C C . ALA A 1 281 ? -8.141 2.736 0.302 1 95 281 ALA A C 1
ATOM 2194 O O . ALA A 1 281 ? -9.141 2.51 0.991 1 95 281 ALA A O 1
ATOM 2195 N N . PRO A 1 282 ? -7.406 3.842 0.423 1 94.38 282 PRO A N 1
ATOM 2196 C CA . PRO A 1 282 ? -7.773 4.805 1.464 1 94.38 282 PRO A CA 1
ATOM 2197 C C . PRO A 1 282 ? -8.992 5.645 1.089 1 94.38 282 PRO A C 1
ATOM 2199 O O . PRO A 1 282 ? -9.656 6.199 1.967 1 94.38 282 PRO A O 1
ATOM 2202 N N . ILE A 1 283 ? -9.242 5.805 -0.227 1 94.5 283 ILE A N 1
ATOM 2203 C CA . ILE A 1 283 ? -10.383 6.547 -0.748 1 94.5 283 ILE A CA 1
ATOM 2204 C C . ILE A 1 283 ? -11.25 5.629 -1.609 1 94.5 283 ILE A C 1
ATOM 2206 O O . ILE A 1 283 ? -10.727 4.871 -2.432 1 94.5 283 ILE A O 1
ATOM 2210 N N . VAL A 1 284 ? -12.523 5.688 -1.366 1 95 284 VAL A N 1
ATOM 2211 C CA . VAL A 1 284 ? -13.445 4.891 -2.172 1 95 284 VAL A CA 1
ATOM 2212 C C . VAL A 1 284 ? -14.562 5.781 -2.707 1 95 284 VAL A C 1
ATOM 2214 O O . VAL A 1 284 ? -14.859 6.828 -2.129 1 95 284 VAL A O 1
ATOM 2217 N N . TYR A 1 285 ? -15.141 5.395 -3.787 1 92.94 285 TYR A N 1
ATOM 2218 C CA . TYR A 1 285 ? -16.297 6.062 -4.387 1 92.94 285 TYR A CA 1
ATOM 2219 C C . TYR A 1 285 ? -17.547 5.211 -4.254 1 92.94 285 TYR A C 1
ATOM 2221 O O . TYR A 1 285 ? -17.469 3.982 -4.16 1 92.94 285 TYR A O 1
ATOM 2229 N N . GLN A 1 286 ? -18.625 5.938 -4.219 1 94.81 286 GLN A N 1
ATOM 2230 C CA . GLN A 1 286 ? -19.891 5.215 -4.172 1 94.81 286 GLN A CA 1
ATOM 2231 C C . GLN A 1 286 ? -19.969 4.164 -5.277 1 94.81 286 GLN A C 1
ATOM 2233 O O . GLN A 1 286 ? -19.656 4.449 -6.438 1 94.81 286 GLN A O 1
ATOM 2238 N N . GLY A 1 287 ? -20.344 2.875 -4.902 1 96.69 287 GLY A N 1
ATOM 2239 C CA . GLY A 1 287 ? -20.469 1.785 -5.855 1 96.69 287 GLY A CA 1
ATOM 2240 C C . GLY A 1 287 ? -19.25 0.889 -5.91 1 96.69 287 GLY A C 1
ATOM 2241 O O . GLY A 1 287 ? -19.312 -0.224 -6.434 1 96.69 287 GLY A O 1
ATOM 2242 N N . ASP A 1 288 ? -18.156 1.349 -5.324 1 96.12 288 ASP A N 1
ATOM 2243 C CA . ASP A 1 288 ? -16.922 0.548 -5.34 1 96.12 288 ASP A CA 1
ATOM 2244 C C . ASP A 1 288 ? -17.109 -0.752 -4.562 1 96.12 288 ASP A C 1
ATOM 2246 O O . ASP A 1 288 ? -17.797 -0.775 -3.535 1 96.12 288 ASP A O 1
ATOM 2250 N N . ALA A 1 289 ? -16.453 -1.8 -5.043 1 97.75 289 ALA A N 1
ATOM 2251 C CA . ALA A 1 289 ? -16.391 -3.049 -4.285 1 97.75 289 ALA A CA 1
ATOM 2252 C C . ALA A 1 289 ? -15.461 -2.91 -3.08 1 97.75 289 ALA A C 1
ATOM 2254 O O . ALA A 1 289 ? -14.281 -2.586 -3.23 1 97.75 289 ALA A O 1
ATOM 2255 N N . ILE A 1 290 ? -16.016 -3.18 -1.854 1 98.38 290 ILE A N 1
ATOM 2256 C CA . ILE A 1 290 ? -15.234 -2.973 -0.637 1 98.38 290 ILE A CA 1
ATOM 2257 C C . ILE A 1 290 ? -14.805 -4.32 -0.061 1 98.38 290 ILE A C 1
ATOM 2259 O O . ILE A 1 290 ? -13.633 -4.527 0.252 1 98.38 290 ILE A O 1
ATOM 2263 N N . TYR A 1 291 ? -15.781 -5.207 0.098 1 98.69 291 TYR A N 1
ATOM 2264 C CA . TYR A 1 291 ? -15.484 -6.547 0.591 1 98.69 291 TYR A CA 1
ATOM 2265 C C . TYR A 1 291 ? -16.156 -7.605 -0.269 1 98.69 291 TYR A C 1
ATOM 2267 O O . TYR A 1 291 ? -17.125 -7.316 -0.975 1 98.69 291 TYR A O 1
ATOM 2275 N N . HIS A 1 292 ? -15.594 -8.766 -0.325 1 98.56 292 HIS A N 1
ATOM 2276 C CA . HIS A 1 292 ? -16.234 -9.977 -0.83 1 98.56 292 HIS A CA 1
ATOM 2277 C C . HIS A 1 292 ? -16.469 -10.977 0.293 1 98.56 292 HIS A C 1
ATOM 2279 O O . HIS A 1 292 ? -15.539 -11.367 0.994 1 98.56 292 HIS A O 1
ATOM 2285 N N . ILE A 1 293 ? -17.719 -11.312 0.51 1 98.56 293 ILE A N 1
ATOM 2286 C CA . ILE A 1 293 ? -18.062 -12.156 1.649 1 98.56 293 ILE A CA 1
ATOM 2287 C C . ILE A 1 293 ? -18.734 -13.438 1.158 1 98.56 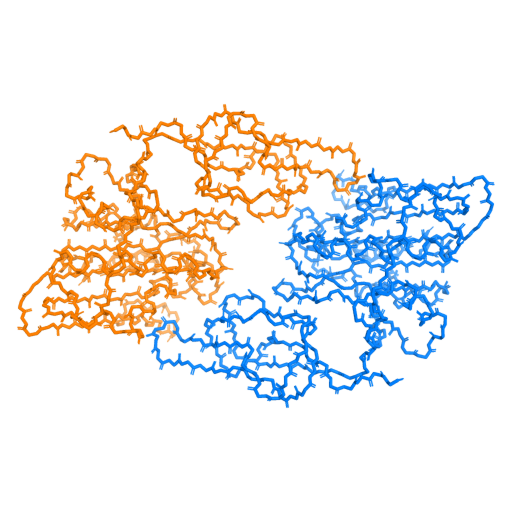293 ILE A C 1
ATOM 2289 O O . ILE A 1 293 ? -19.531 -13.406 0.211 1 98.56 293 ILE A O 1
ATOM 2293 N N . SER A 1 294 ? -18.422 -14.531 1.818 1 97.75 294 SER A N 1
ATOM 2294 C CA . SER A 1 294 ? -19.062 -15.797 1.466 1 97.75 294 SER A CA 1
ATOM 2295 C C . SER A 1 294 ? -20.516 -15.82 1.899 1 97.75 294 SER A C 1
ATOM 2297 O O . SER A 1 294 ? -20.891 -15.188 2.893 1 97.75 294 SER A O 1
ATOM 2299 N N . LYS A 1 295 ? -21.344 -16.5 1.193 1 94.5 295 LYS A N 1
ATOM 2300 C CA . LYS A 1 295 ? -22.75 -16.656 1.514 1 94.5 295 LYS A CA 1
ATOM 2301 C C . LYS A 1 295 ? -23.094 -18.109 1.812 1 94.5 295 LYS A C 1
ATOM 2303 O O . LYS A 1 295 ? -23.703 -18.422 2.84 1 94.5 295 LYS A O 1
ATOM 2308 N N . THR A 1 296 ? -22.672 -19.016 0.864 1 87.5 296 THR A N 1
ATOM 2309 C CA . THR A 1 296 ? -22.938 -20.438 0.998 1 87.5 296 THR A CA 1
ATOM 2310 C C . THR A 1 296 ? -21.641 -21.25 1.022 1 87.5 296 THR A C 1
ATOM 2312 O O . THR A 1 296 ? -20.797 -21.094 0.141 1 87.5 296 THR A O 1
ATOM 2315 N N . LEU A 1 297 ? -21.547 -22 2.062 1 86.5 297 LEU A N 1
ATOM 2316 C CA . LEU A 1 297 ? -20.391 -22.891 2.188 1 86.5 297 LEU A CA 1
ATOM 2317 C C . LEU A 1 297 ? -20.75 -24.312 1.781 1 86.5 297 LEU A C 1
ATOM 2319 O O . LEU A 1 297 ? -21.891 -24.75 1.961 1 86.5 297 LEU A O 1
ATOM 2323 N N . GLU A 1 298 ? -19.734 -24.844 1.217 1 81.75 298 GLU A N 1
ATOM 2324 C CA . GLU A 1 298 ? -19.984 -26.25 0.935 1 81.75 298 GLU A CA 1
ATOM 2325 C C . GLU A 1 298 ? -19.953 -27.094 2.213 1 81.75 298 GLU A C 1
ATOM 2327 O O . GLU A 1 298 ? -19.062 -26.906 3.055 1 81.75 298 GLU A O 1
ATOM 2332 N N . LYS A 1 299 ? -20.938 -27.953 2.324 1 68 299 LYS A N 1
ATOM 2333 C CA . LYS A 1 299 ? -21.078 -28.828 3.482 1 68 299 LYS A CA 1
ATOM 2334 C C . LYS A 1 299 ? -20.234 -30.094 3.316 1 68 299 LYS A C 1
ATOM 2336 O O . LYS A 1 299 ? -20.094 -30.625 2.209 1 68 299 LYS A O 1
ATOM 2341 N N . MET B 1 1 ? -15.273 29.516 1.42 1 37.16 1 MET B N 1
ATOM 2342 C CA . MET B 1 1 ? -14.633 30.453 0.498 1 37.16 1 MET B CA 1
ATOM 2343 C C . MET B 1 1 ? -14.375 29.797 -0.854 1 37.16 1 MET B C 1
ATOM 2345 O O . MET B 1 1 ? -13.914 28.656 -0.917 1 37.16 1 MET B O 1
ATOM 2349 N N . GLU B 1 2 ? -15.18 30.344 -1.823 1 42.56 2 GLU B N 1
ATOM 2350 C CA . GLU B 1 2 ? -14.984 29.953 -3.217 1 42.56 2 GLU B CA 1
ATOM 2351 C C . GLU B 1 2 ? -13.594 30.344 -3.713 1 42.56 2 GLU B C 1
ATOM 2353 O O . GLU B 1 2 ? -13.234 31.531 -3.715 1 42.56 2 GLU B O 1
ATOM 2358 N N . ILE B 1 3 ? -12.641 29.594 -3.57 1 41.44 3 ILE B N 1
ATOM 2359 C CA . ILE B 1 3 ? -11.32 30.141 -3.848 1 41.44 3 ILE B CA 1
ATOM 2360 C C . ILE B 1 3 ? -11.062 30.141 -5.355 1 41.44 3 ILE B C 1
ATOM 2362 O O . ILE B 1 3 ? -10.477 31.078 -5.895 1 41.44 3 ILE B O 1
ATOM 2366 N N . ALA B 1 4 ? -10.953 29.094 -5.996 1 42.81 4 ALA B N 1
ATOM 2367 C CA . ALA B 1 4 ? -10.547 29.141 -7.398 1 42.81 4 ALA B CA 1
ATOM 2368 C C . ALA B 1 4 ? -11.555 28.438 -8.289 1 42.81 4 ALA B C 1
ATOM 2370 O O . ALA B 1 4 ? -12.086 27.391 -7.918 1 42.81 4 ALA B O 1
ATOM 2371 N N . LYS B 1 5 ? -12.055 29.297 -9.211 1 44.38 5 LYS B N 1
ATOM 2372 C CA . LYS B 1 5 ? -12.945 28.797 -10.25 1 44.38 5 LYS B CA 1
ATOM 2373 C C . LYS B 1 5 ? -12.172 28.078 -11.344 1 44.38 5 LYS B C 1
ATOM 2375 O O . LYS B 1 5 ? -11.203 28.625 -11.883 1 44.38 5 LYS B O 1
ATOM 2380 N N . LEU B 1 6 ? -12.102 26.719 -11.266 1 43.47 6 LEU B N 1
ATOM 2381 C CA . LEU B 1 6 ? -11.578 26.109 -12.477 1 43.47 6 LEU B CA 1
ATOM 2382 C C . LEU B 1 6 ? -12.32 26.609 -13.711 1 43.47 6 LEU B C 1
ATOM 2384 O O . LEU B 1 6 ? -13.484 26.984 -13.625 1 43.47 6 LEU B O 1
ATOM 2388 N N . HIS B 1 7 ? -11.672 26.969 -14.719 1 37.12 7 HIS B N 1
ATOM 2389 C CA . HIS B 1 7 ? -12.32 27.422 -15.945 1 37.12 7 HIS B CA 1
ATOM 2390 C C . HIS B 1 7 ? -13.641 26.688 -16.172 1 37.12 7 HIS B C 1
ATOM 2392 O O . HIS B 1 7 ? -14.523 27.188 -16.859 1 37.12 7 HIS B O 1
ATOM 2398 N N . ASN B 1 8 ? -13.547 25.344 -16.469 1 39.62 8 ASN B N 1
ATOM 2399 C CA . ASN B 1 8 ? -14.906 24.875 -16.719 1 39.62 8 ASN B CA 1
ATOM 2400 C C . ASN B 1 8 ? -15.773 25.016 -15.469 1 39.62 8 ASN B C 1
ATOM 2402 O O . ASN B 1 8 ? -15.266 25.203 -14.367 1 39.62 8 ASN B O 1
ATOM 2406 N N . THR B 1 9 ? -17.219 24.922 -15.57 1 42.19 9 THR B N 1
ATOM 2407 C CA . THR B 1 9 ? -18.406 25.188 -14.766 1 42.19 9 THR B CA 1
ATOM 2408 C C . THR B 1 9 ? -18.219 24.641 -13.352 1 42.19 9 THR B C 1
ATOM 2410 O O . THR B 1 9 ? -19.047 24.891 -12.469 1 42.19 9 THR B O 1
ATOM 2413 N N . ALA B 1 10 ? -17.391 23.703 -13.164 1 45.44 10 ALA B N 1
ATOM 2414 C CA . ALA B 1 10 ? -17.594 23.125 -11.836 1 45.44 10 ALA B CA 1
ATOM 2415 C C . ALA B 1 10 ? -16.719 23.812 -10.797 1 45.44 10 ALA B C 1
ATOM 2417 O O . ALA B 1 10 ? -15.5 23.875 -10.953 1 45.44 10 ALA B O 1
ATOM 2418 N N . LYS B 1 11 ? -17.125 24.844 -10.18 1 55.31 11 LYS B N 1
ATOM 2419 C CA . LYS B 1 11 ? -16.578 25.531 -9.016 1 55.31 11 LYS B CA 1
ATOM 2420 C C . LYS B 1 11 ? -16.203 24.547 -7.91 1 55.31 11 LYS B C 1
ATOM 2422 O O . LYS B 1 11 ? -17.047 23.766 -7.453 1 55.31 11 LYS B O 1
ATOM 2427 N N . LEU B 1 12 ? -14.789 24.203 -7.969 1 63 12 LEU B N 1
ATOM 2428 C CA . LEU B 1 12 ? -14.445 23.375 -6.82 1 63 12 LEU B CA 1
ATOM 2429 C C . LEU B 1 12 ? -14.234 24.234 -5.574 1 63 12 LEU B C 1
ATOM 2431 O O . LEU B 1 12 ? -13.5 25.219 -5.613 1 63 12 LEU B O 1
ATOM 2435 N N . LYS B 1 13 ? -15.047 24.125 -4.648 1 76.5 13 LYS B N 1
ATOM 2436 C CA . LYS B 1 13 ? -14.984 24.812 -3.365 1 76.5 13 LYS B CA 1
ATOM 2437 C C . LYS B 1 13 ? -14.133 24.031 -2.363 1 76.5 13 LYS B C 1
ATOM 2439 O O . LYS B 1 13 ? -14.203 22.812 -2.311 1 76.5 13 LYS B O 1
ATOM 2444 N N . ILE B 1 14 ? -13.219 24.812 -1.825 1 83.06 14 ILE B N 1
ATOM 2445 C CA . ILE B 1 14 ? -12.445 24.234 -0.737 1 83.06 14 ILE B CA 1
ATOM 2446 C C . ILE B 1 14 ? -13.07 24.609 0.604 1 83.06 14 ILE B C 1
ATOM 2448 O O . ILE B 1 14 ? -13.062 25.766 0.996 1 83.06 14 ILE B O 1
ATOM 2452 N N . PRO B 1 15 ? -13.547 23.703 1.268 1 88.12 15 PRO B N 1
ATOM 2453 C CA . PRO B 1 15 ? -14.109 24 2.582 1 88.12 15 PRO B CA 1
ATOM 2454 C C . PRO B 1 15 ? -13.055 24.438 3.594 1 88.12 15 PRO B C 1
ATOM 2456 O O . PRO B 1 15 ? -12.031 23.766 3.752 1 88.12 15 PRO B O 1
ATOM 2459 N N . ILE B 1 16 ? -13.195 25.578 4.145 1 93.38 16 ILE B N 1
ATOM 2460 C CA . ILE B 1 16 ? -12.391 26.078 5.25 1 93.38 16 ILE B CA 1
ATOM 2461 C C . ILE B 1 16 ? -13.227 26.109 6.527 1 93.38 16 ILE B C 1
ATOM 2463 O O . ILE B 1 16 ? -14.258 26.781 6.59 1 93.38 16 ILE B O 1
ATOM 2467 N N . ILE B 1 17 ? -12.766 25.391 7.566 1 95.19 17 ILE B N 1
ATOM 2468 C CA . ILE B 1 17 ? -13.516 25.312 8.812 1 95.19 17 ILE B CA 1
ATOM 2469 C C . ILE B 1 17 ? -12.875 26.219 9.867 1 95.19 17 ILE B C 1
ATOM 2471 O O . ILE B 1 17 ? -11.719 26.016 10.242 1 95.19 17 ILE B O 1
ATOM 2475 N N . VAL B 1 18 ? -13.656 27.188 10.312 1 97.06 18 VAL B N 1
ATOM 2476 C CA . VAL B 1 18 ? -13.156 28.156 11.281 1 97.06 18 VAL B CA 1
ATOM 2477 C C . VAL B 1 18 ? -13.969 28.062 12.57 1 97.06 18 VAL B C 1
ATOM 2479 O O . VAL B 1 18 ? -15.195 28.062 12.539 1 97.06 18 VAL B O 1
ATOM 2482 N N . GLN B 1 19 ? -13.242 27.906 13.672 1 97.88 19 GLN B N 1
ATOM 2483 C CA . GLN B 1 19 ? -13.852 27.984 14.992 1 97.88 19 GLN B CA 1
ATOM 2484 C C . GLN B 1 19 ? -13.172 29.062 15.844 1 97.88 19 GLN B C 1
ATOM 2486 O O . GLN B 1 19 ? -11.961 29.031 16.031 1 97.88 19 GLN B O 1
ATOM 2491 N N . ARG B 1 20 ? -14.016 29.953 16.391 1 97.69 20 ARG B N 1
ATOM 2492 C CA . ARG B 1 20 ? -13.5 31.062 17.172 1 97.69 20 ARG B CA 1
ATOM 2493 C C . ARG B 1 20 ? -14.109 31.078 18.562 1 97.69 20 ARG B C 1
ATOM 2495 O O . ARG B 1 20 ? -15.305 30.844 18.734 1 97.69 20 ARG B O 1
ATOM 2502 N N . SER B 1 21 ? -13.219 31.438 19.516 1 97.81 21 SER B N 1
ATOM 2503 C CA . SER B 1 21 ? -13.664 31.625 20.891 1 97.81 21 SER B CA 1
ATOM 2504 C C . SER B 1 21 ? -14.094 33.062 21.125 1 97.81 21 SER B C 1
ATOM 2506 O O . SER B 1 21 ? -13.742 33.969 20.344 1 97.81 21 SER B O 1
ATOM 2508 N N . LYS B 1 22 ? -14.805 33.25 22.188 1 97.19 22 LYS B N 1
ATOM 2509 C CA . LYS B 1 22 ? -15.172 34.625 22.609 1 97.19 22 LYS B CA 1
ATOM 2510 C C . LYS B 1 22 ? -13.984 35.312 23.25 1 97.19 22 LYS B C 1
ATOM 2512 O O . LYS B 1 22 ? -13.969 36.562 23.359 1 97.19 22 LYS B O 1
ATOM 2517 N N . ILE B 1 23 ? -13.086 34.531 23.703 1 98.06 23 ILE B N 1
ATOM 2518 C CA . ILE B 1 23 ? -11.898 35.062 24.344 1 98.06 23 ILE B CA 1
ATOM 2519 C C . ILE B 1 23 ? -10.797 35.25 23.297 1 98.06 23 ILE B C 1
ATOM 2521 O O . ILE B 1 23 ? -10.477 34.312 22.547 1 98.06 23 ILE B O 1
ATOM 2525 N N . ASP B 1 24 ? -10.203 36.375 23.266 1 97.75 24 ASP B N 1
ATOM 2526 C CA . ASP B 1 24 ? -9.156 36.688 22.297 1 97.75 24 ASP B CA 1
ATOM 2527 C C . ASP B 1 24 ? -7.938 35.781 22.5 1 97.75 24 ASP B C 1
ATOM 2529 O O . ASP B 1 24 ? -7.656 35.375 23.625 1 97.75 24 ASP B O 1
ATOM 2533 N N . GLY B 1 25 ? -7.254 35.469 21.438 1 97.88 25 GLY B N 1
ATOM 2534 C CA . GLY B 1 25 ? -6.055 34.656 21.422 1 97.88 25 GLY B CA 1
ATOM 2535 C C . GLY B 1 25 ? -5.457 34.5 20.031 1 97.88 25 GLY B C 1
ATOM 2536 O O . GLY B 1 25 ? -5.871 35.188 19.094 1 97.88 25 GLY B O 1
ATOM 2537 N N . PRO B 1 26 ? -4.539 33.656 19.953 1 98.44 26 PRO B N 1
ATOM 2538 C CA . PRO B 1 26 ? -3.863 33.5 18.656 1 98.44 26 PRO B CA 1
ATOM 2539 C C . PRO B 1 26 ? -4.73 32.812 17.625 1 98.44 26 PRO B C 1
ATOM 2541 O O . PRO B 1 26 ? -5.785 32.25 17.953 1 98.44 26 PRO B O 1
ATOM 2544 N N . ILE B 1 27 ? -4.309 32.938 16.359 1 98.69 27 ILE B N 1
ATOM 2545 C CA . ILE B 1 27 ? -4.926 32.219 15.242 1 98.69 27 ILE B CA 1
ATOM 2546 C C . ILE B 1 27 ? -4.008 31.109 14.781 1 98.69 27 ILE B C 1
ATOM 2548 O O . ILE B 1 27 ? -2.865 31.344 14.383 1 98.69 27 ILE B O 1
ATOM 2552 N N . VAL B 1 28 ? -4.508 29.844 14.852 1 98.81 28 VAL B N 1
ATOM 2553 C CA . VAL B 1 28 ? -3.729 28.672 14.477 1 98.81 28 VAL B CA 1
ATOM 2554 C C . VAL B 1 28 ? -4.363 27.984 13.266 1 98.81 28 VAL B C 1
ATOM 2556 O O . VAL B 1 28 ? -5.578 27.797 13.219 1 98.81 28 VAL B O 1
ATOM 2559 N N . LEU B 1 29 ? -3.516 27.641 12.297 1 98.75 29 LEU B N 1
ATOM 2560 C CA . LEU B 1 29 ? -3.953 27.016 11.062 1 98.75 29 LEU B CA 1
ATOM 2561 C C . LEU B 1 29 ? -3.432 25.578 10.969 1 98.75 29 LEU B C 1
ATOM 2563 O O . LEU B 1 29 ? -2.242 25.328 11.172 1 98.75 29 LEU B O 1
ATOM 2567 N N . PHE B 1 30 ? -4.328 24.641 10.742 1 98.75 30 PHE B N 1
ATOM 2568 C CA . PHE B 1 30 ? -3.977 23.25 10.414 1 98.75 30 PHE B CA 1
ATOM 2569 C C . PHE B 1 30 ? -4.352 22.922 8.977 1 98.75 30 PHE B C 1
ATOM 2571 O O . PHE B 1 30 ? -5.516 23.062 8.586 1 98.75 30 PHE B O 1
ATOM 2578 N N . THR B 1 31 ? -3.355 22.484 8.18 1 98.25 31 THR B N 1
ATOM 2579 C CA . THR B 1 31 ? -3.607 22.234 6.766 1 98.25 31 THR B CA 1
ATOM 2580 C C . THR B 1 31 ? -3.107 20.859 6.363 1 98.25 31 THR B C 1
ATOM 2582 O O . THR B 1 31 ? -2.189 20.312 6.984 1 98.25 31 THR B O 1
ATOM 2585 N N . ALA B 1 32 ? -3.717 20.328 5.352 1 98.19 32 ALA B N 1
ATOM 2586 C CA . ALA B 1 32 ? -3.311 19.078 4.711 1 98.19 32 ALA B CA 1
ATOM 2587 C C . ALA B 1 32 ? -3.703 19.062 3.238 1 98.19 32 ALA B C 1
ATOM 2589 O O . ALA B 1 32 ? -4.344 20 2.75 1 98.19 32 ALA B O 1
ATOM 2590 N N . GLY B 1 33 ? -3.227 18.141 2.535 1 96.88 33 GLY B N 1
ATOM 2591 C CA . GLY B 1 33 ? -3.668 17.891 1.172 1 96.88 33 GLY B CA 1
ATOM 2592 C C . GLY B 1 33 ? -3.078 18.875 0.171 1 96.88 33 GLY B C 1
ATOM 2593 O O . GLY B 1 33 ? -3.693 19.156 -0.857 1 96.88 33 GLY B O 1
ATOM 2594 N N . ILE B 1 34 ? -1.992 19.469 0.525 1 96.69 34 ILE B N 1
ATOM 2595 C CA . ILE B 1 34 ? -1.271 20.219 -0.499 1 96.69 34 ILE B CA 1
ATOM 2596 C C . ILE B 1 34 ? -0.926 19.297 -1.665 1 96.69 34 ILE B C 1
ATOM 2598 O O . ILE B 1 34 ? -1.074 19.672 -2.83 1 96.69 34 ILE B O 1
ATOM 2602 N N . HIS B 1 35 ? -0.351 18.203 -1.318 1 96.56 35 HIS B N 1
ATOM 2603 C CA . HIS B 1 35 ? -0.325 17.078 -2.246 1 96.56 35 HIS B CA 1
ATOM 2604 C C . HIS B 1 35 ? -1.561 16.188 -2.08 1 96.56 35 HIS B C 1
ATOM 2606 O O . HIS B 1 35 ? -1.763 15.594 -1.023 1 96.56 35 HIS B O 1
ATOM 2612 N N . GLY B 1 36 ? -2.307 16.094 -3.133 1 95.25 36 GLY B N 1
ATOM 2613 C CA . GLY B 1 36 ? -3.631 15.5 -3.053 1 95.25 36 GLY B CA 1
ATOM 2614 C C . GLY B 1 36 ? -3.6 14.031 -2.678 1 95.25 36 GLY B C 1
ATOM 2615 O O . GLY B 1 36 ? -4.586 13.492 -2.168 1 95.25 36 GLY B O 1
ATOM 2616 N N . ASP B 1 37 ? -2.463 13.344 -2.875 1 96.56 37 ASP B N 1
ATOM 2617 C CA . ASP B 1 37 ? -2.377 11.914 -2.617 1 96.56 37 ASP B CA 1
ATOM 2618 C C . ASP B 1 37 ? -1.844 11.633 -1.214 1 96.56 37 ASP B C 1
ATOM 2620 O O . ASP B 1 37 ? -1.62 10.477 -0.845 1 96.56 37 ASP B O 1
ATOM 2624 N N . GLU B 1 38 ? -1.647 12.633 -0.382 1 97.62 38 GLU B N 1
ATOM 2625 C CA . GLU B 1 38 ? -1.171 12.461 0.987 1 97.62 38 GLU B CA 1
ATOM 2626 C C . GLU B 1 38 ? -2.326 12.492 1.982 1 97.62 38 GLU B C 1
ATOM 2628 O O . GLU B 1 38 ? -2.582 13.516 2.615 1 97.62 38 GLU B O 1
ATOM 2633 N N . ILE B 1 39 ? -2.859 11.352 2.215 1 97.44 39 ILE B N 1
ATOM 2634 C CA . ILE B 1 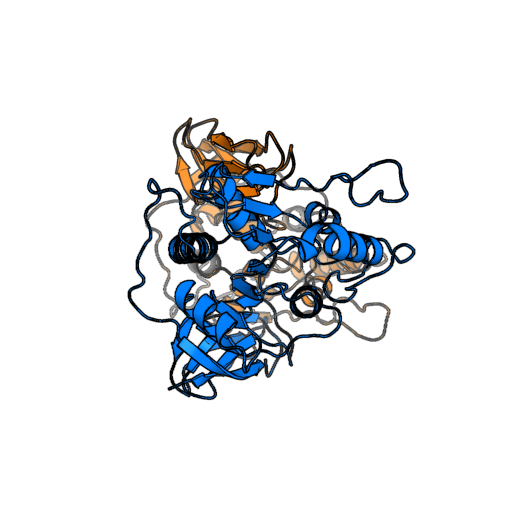39 ? -4.168 11.203 2.844 1 97.44 39 ILE B CA 1
ATOM 2635 C C . ILE B 1 39 ? -4.012 11.211 4.363 1 97.44 39 ILE B C 1
ATOM 2637 O O . ILE B 1 39 ? -4.941 11.586 5.086 1 97.44 39 ILE B O 1
ATOM 2641 N N . ASN B 1 40 ? -2.879 10.875 4.895 1 98.06 40 ASN B N 1
ATOM 2642 C CA . ASN B 1 40 ? -2.67 10.867 6.336 1 98.06 40 ASN B CA 1
ATOM 2643 C C . ASN B 1 40 ? -2.928 12.234 6.953 1 98.06 40 ASN B C 1
ATOM 2645 O O . ASN B 1 40 ? -3.57 12.336 8 1 98.06 40 ASN B O 1
ATOM 2649 N N . GLY B 1 41 ? -2.447 13.234 6.277 1 98.44 41 GLY B N 1
ATOM 2650 C CA . GLY B 1 41 ? -2.715 14.578 6.754 1 98.44 41 GLY B CA 1
ATOM 2651 C C . GLY B 1 41 ? -4.191 14.922 6.773 1 98.44 41 GLY B C 1
ATOM 2652 O O . GLY B 1 41 ? -4.68 15.547 7.715 1 98.44 41 GLY B O 1
ATOM 2653 N N . VAL B 1 42 ? -4.875 14.539 5.738 1 97.88 42 VAL B N 1
ATOM 2654 C CA . VAL B 1 42 ? -6.309 14.773 5.633 1 97.88 42 VAL B CA 1
ATOM 2655 C C . VAL B 1 42 ? -7.027 14.109 6.809 1 97.88 42 VAL B C 1
ATOM 2657 O O . VAL B 1 42 ? -7.895 14.719 7.438 1 97.88 42 VAL B O 1
ATOM 2660 N N . GLU B 1 43 ? -6.613 12.898 7.098 1 97.88 43 GLU B N 1
ATOM 2661 C CA . GLU B 1 43 ? -7.207 12.164 8.211 1 97.88 43 GLU B CA 1
ATOM 2662 C C . GLU B 1 43 ? -6.938 12.867 9.539 1 97.88 43 GLU B C 1
ATOM 2664 O O . GLU B 1 43 ? -7.824 12.938 10.398 1 97.88 43 GLU B O 1
ATOM 2669 N N . ILE B 1 44 ? -5.773 13.414 9.773 1 98.62 44 ILE B N 1
ATOM 2670 C CA . ILE B 1 44 ? -5.422 14.117 11 1 98.62 44 ILE B CA 1
ATOM 2671 C C . ILE B 1 44 ? -6.34 15.328 11.18 1 98.62 44 ILE B C 1
ATOM 2673 O O . ILE B 1 44 ? -6.988 15.469 12.219 1 98.62 44 ILE B O 1
ATOM 2677 N N . VAL B 1 45 ? -6.449 16.109 10.156 1 98.69 45 VAL B N 1
ATOM 2678 C CA . VAL B 1 45 ? -7.25 17.328 10.25 1 98.69 45 VAL B CA 1
ATOM 2679 C C . VAL B 1 45 ? -8.727 16.969 10.414 1 98.69 45 VAL B C 1
ATOM 2681 O O . VAL B 1 45 ? -9.445 17.625 11.172 1 98.69 45 VAL B O 1
ATOM 2684 N N . ARG B 1 46 ? -9.141 15.969 9.68 1 97.31 46 ARG B N 1
ATOM 2685 C CA . ARG B 1 46 ? -10.508 15.5 9.844 1 97.31 46 ARG B CA 1
ATOM 2686 C C . ARG B 1 46 ? -10.805 15.148 11.297 1 97.31 46 ARG B C 1
ATOM 2688 O O . ARG B 1 46 ? -11.859 15.516 11.828 1 97.31 46 ARG B O 1
ATOM 2695 N N . GLN B 1 47 ? -9.914 14.508 11.945 1 98.12 47 GLN B N 1
ATOM 2696 C CA . GLN B 1 47 ? -10.125 14.094 13.328 1 98.12 47 GLN B CA 1
ATOM 2697 C C . GLN B 1 47 ? -10.172 15.305 14.266 1 98.12 47 GLN B C 1
ATOM 2699 O O . GLN B 1 47 ? -10.93 15.312 15.234 1 98.12 47 GLN B O 1
ATOM 2704 N N . LEU B 1 48 ? -9.375 16.297 14 1 98.62 48 LEU B N 1
ATOM 2705 C CA . LEU B 1 48 ? -9.453 17.5 14.805 1 98.62 48 LEU B CA 1
ATOM 2706 C C . LEU B 1 48 ? -10.859 18.078 14.797 1 98.62 48 LEU B C 1
ATOM 2708 O O . LEU B 1 48 ? -11.352 18.547 15.828 1 98.62 48 LEU B O 1
ATOM 2712 N N . ILE B 1 49 ? -11.453 17.984 13.68 1 97.75 49 ILE B N 1
ATOM 2713 C CA . ILE B 1 49 ? -12.781 18.562 13.492 1 97.75 49 ILE B CA 1
ATOM 2714 C C . ILE B 1 49 ? -13.828 17.656 14.148 1 97.75 49 ILE B C 1
ATOM 2716 O O . ILE B 1 49 ? -14.641 18.125 14.953 1 97.75 49 ILE B O 1
ATOM 2720 N N . THR B 1 50 ? -13.758 16.375 13.844 1 97.06 50 THR B N 1
ATOM 2721 C CA . THR B 1 50 ? -14.805 15.461 14.281 1 97.06 50 THR B CA 1
ATOM 2722 C C . THR B 1 50 ? -14.758 15.273 15.797 1 97.06 50 THR B C 1
ATOM 2724 O O . THR B 1 50 ? -15.797 15.07 16.438 1 97.06 50 THR B O 1
ATOM 2727 N N . LYS B 1 51 ? -13.602 15.398 16.344 1 97.44 51 LYS B N 1
ATOM 2728 C CA . LYS B 1 51 ? -13.453 15.25 17.781 1 97.44 51 LYS B CA 1
ATOM 2729 C C . LYS B 1 51 ? -13.578 16.594 18.484 1 97.44 51 LYS B C 1
ATOM 2731 O O . LYS B 1 51 ? -13.422 16.672 19.719 1 97.44 51 LYS B O 1
ATOM 2736 N N . LYS B 1 52 ? -13.75 17.641 17.719 1 97.94 52 LYS B N 1
ATOM 2737 C CA . LYS B 1 52 ? -13.992 19 18.219 1 97.94 52 LYS B CA 1
ATOM 2738 C C . LYS B 1 52 ? -12.758 19.562 18.906 1 97.94 52 LYS B C 1
ATOM 2740 O O . LYS B 1 52 ? -12.867 20.359 19.844 1 97.94 52 LYS B O 1
ATOM 2745 N N . ILE B 1 53 ? -11.68 19.047 18.484 1 98.5 53 ILE B N 1
ATOM 2746 C CA . ILE B 1 53 ? -10.422 19.578 19 1 98.5 53 ILE B CA 1
ATOM 2747 C C . ILE B 1 53 ? -10.188 20.969 18.422 1 98.5 53 ILE B C 1
ATOM 2749 O O . ILE B 1 53 ? -9.492 21.797 19.016 1 98.5 53 ILE B O 1
ATOM 2753 N N . ASN B 1 54 ? -10.836 21.281 17.328 1 98.25 54 ASN B N 1
ATOM 2754 C CA . ASN B 1 54 ? -10.688 22.562 16.656 1 98.25 54 ASN B CA 1
ATOM 2755 C C . ASN B 1 54 ? -11.562 23.641 17.297 1 98.25 54 ASN B C 1
ATOM 2757 O O . ASN B 1 54 ? -11.703 24.734 16.75 1 98.25 54 ASN B O 1
ATOM 2761 N N . LYS B 1 55 ? -12.211 23.344 18.391 1 98.38 55 LYS B N 1
ATOM 2762 C CA . LYS B 1 55 ? -12.93 24.344 19.156 1 98.38 55 LYS B CA 1
ATOM 2763 C C . LYS B 1 55 ? -12.055 24.906 20.281 1 98.38 55 LYS B C 1
ATOM 2765 O O . LYS B 1 55 ? -11.914 24.266 21.328 1 98.38 55 LYS B O 1
ATOM 2770 N N . PRO B 1 56 ? -11.617 26.141 20.141 1 98.19 56 PRO B N 1
ATOM 2771 C CA . PRO B 1 56 ? -10.586 26.625 21.062 1 98.19 56 PRO B CA 1
ATOM 2772 C C . PRO B 1 56 ? -11.172 27.25 22.328 1 98.19 56 PRO B C 1
ATOM 2774 O O . PRO B 1 56 ? -12.258 27.844 22.281 1 98.19 56 PRO B O 1
ATOM 2777 N N . LYS B 1 57 ? -10.414 27.125 23.391 1 98.06 57 LYS B N 1
ATOM 2778 C CA . LYS B 1 57 ? -10.695 27.875 24.625 1 98.06 57 LYS B CA 1
ATOM 2779 C C . LYS B 1 57 ? -10.555 29.375 24.406 1 98.06 57 LYS B C 1
ATOM 2781 O O . LYS B 1 57 ? -11.336 30.156 24.953 1 98.06 57 LYS B O 1
ATOM 2786 N N . ARG B 1 58 ? -9.664 29.766 23.688 1 98.38 58 ARG B N 1
ATOM 2787 C CA . ARG B 1 58 ? -9.406 31.141 23.297 1 98.38 58 ARG B CA 1
ATOM 2788 C C . ARG B 1 58 ? -8.781 31.203 21.906 1 98.38 58 ARG B C 1
ATOM 2790 O O . ARG B 1 58 ? -8.141 30.25 21.469 1 98.38 58 ARG B O 1
ATOM 2797 N N . GLY B 1 59 ? -8.984 32.281 21.281 1 98.5 59 GLY B N 1
ATOM 2798 C CA . GLY B 1 59 ? -8.422 32.469 19.953 1 98.5 59 GLY B CA 1
ATOM 2799 C C . GLY B 1 59 ? -9.25 31.828 18.859 1 98.5 59 GLY B C 1
ATOM 2800 O O . GLY B 1 59 ? -10.477 31.75 18.969 1 98.5 59 GLY B O 1
ATOM 2801 N N . THR B 1 60 ? -8.562 31.547 17.688 1 98.69 60 THR B N 1
ATOM 2802 C CA . THR B 1 60 ? -9.227 31.016 16.5 1 98.69 60 THR B CA 1
ATOM 2803 C C . THR B 1 60 ? -8.438 29.844 15.906 1 98.69 60 THR B C 1
ATOM 2805 O O . THR B 1 60 ? -7.207 29.906 15.82 1 98.69 60 THR B O 1
ATOM 2808 N N . ILE B 1 61 ? -9.125 28.766 15.578 1 98.75 61 ILE B N 1
ATOM 2809 C CA . ILE B 1 61 ? -8.516 27.641 14.883 1 98.75 61 ILE B CA 1
ATOM 2810 C C . ILE B 1 61 ? -9.109 27.516 13.484 1 98.75 61 ILE B C 1
ATOM 2812 O O . ILE B 1 61 ? -10.336 27.516 13.32 1 98.75 61 ILE B O 1
ATOM 2816 N N . ILE B 1 62 ? -8.258 27.516 12.484 1 98.25 62 ILE B N 1
ATOM 2817 C CA . ILE B 1 62 ? -8.641 27.312 11.094 1 98.25 62 ILE B CA 1
ATOM 2818 C C . ILE B 1 62 ? -8.156 25.953 10.617 1 98.25 62 ILE B C 1
ATOM 2820 O O . ILE B 1 62 ? -6.988 25.594 10.805 1 98.25 62 ILE B O 1
ATOM 2824 N N . CYS B 1 63 ? -9.062 25.156 10.008 1 98.06 63 CYS B N 1
ATOM 2825 C CA . CYS B 1 63 ? -8.727 23.859 9.438 1 98.06 63 CYS B CA 1
ATOM 2826 C C . CYS B 1 63 ? -9.023 23.828 7.941 1 98.06 63 CYS B C 1
ATOM 2828 O O . CYS B 1 63 ? -10.133 24.156 7.52 1 98.06 63 CYS B O 1
ATOM 2830 N N . ILE B 1 64 ? -8.031 23.453 7.203 1 96.56 64 ILE B N 1
ATOM 2831 C CA . ILE B 1 64 ? -8.195 23.188 5.777 1 96.56 64 ILE B CA 1
ATOM 2832 C C . ILE B 1 64 ? -7.754 21.75 5.473 1 96.56 64 ILE B C 1
ATOM 2834 O O . ILE B 1 64 ? -6.586 21.516 5.164 1 96.56 64 ILE B O 1
ATOM 2838 N N . PRO B 1 65 ? -8.664 20.828 5.469 1 97 65 PRO B N 1
ATOM 2839 C CA . PRO B 1 65 ? -8.312 19.406 5.371 1 97 65 PRO B CA 1
ATOM 2840 C C . PRO B 1 65 ? -7.695 19.047 4.023 1 97 65 PRO B C 1
ATOM 2842 O O . PRO B 1 65 ? -6.84 18.172 3.949 1 97 65 PRO B O 1
ATOM 2845 N N . ILE B 1 66 ? -8.195 19.719 2.971 1 95.44 66 ILE B N 1
ATOM 2846 C CA . ILE B 1 66 ? -7.723 19.422 1.624 1 95.44 66 ILE B CA 1
ATOM 2847 C C . ILE B 1 66 ? -7.473 20.719 0.869 1 95.44 66 ILE B C 1
ATOM 2849 O O . ILE B 1 66 ? -8.414 21.344 0.354 1 95.44 66 ILE B O 1
ATOM 2853 N N . ILE B 1 67 ? -6.281 20.953 0.707 1 94.19 67 ILE B N 1
ATOM 2854 C CA . ILE B 1 67 ? -5.949 22.188 -0.013 1 94.19 67 ILE B CA 1
ATOM 2855 C C . ILE B 1 67 ? -6.062 21.953 -1.517 1 94.19 67 ILE B C 1
ATOM 2857 O O . ILE B 1 67 ? -6.652 22.75 -2.236 1 94.19 67 ILE B O 1
ATOM 2861 N N . ASN B 1 68 ? -5.523 20.859 -1.98 1 92.94 68 ASN B N 1
ATOM 2862 C CA . ASN B 1 68 ? -5.586 20.5 -3.391 1 92.94 68 ASN B CA 1
ATOM 2863 C C . ASN B 1 68 ? -6.707 19.5 -3.658 1 92.94 68 ASN B C 1
ATOM 2865 O O . ASN B 1 68 ? -6.449 18.312 -3.867 1 92.94 68 ASN B O 1
ATOM 2869 N N . MET B 1 69 ? -7.883 20.031 -3.822 1 89.88 69 MET B N 1
ATOM 2870 C CA . MET B 1 69 ? -9.078 19.219 -4.004 1 89.88 69 MET B CA 1
ATOM 2871 C C . MET B 1 69 ? -9 18.422 -5.305 1 89.88 69 MET B C 1
ATOM 2873 O O . MET B 1 69 ? -9.406 17.266 -5.355 1 89.88 69 MET B O 1
ATOM 2877 N N . PHE B 1 70 ? -8.422 19 -6.262 1 87.06 70 PHE B N 1
ATOM 2878 C CA . PHE B 1 70 ? -8.297 18.328 -7.547 1 87.06 70 PHE B CA 1
ATOM 2879 C C . PHE B 1 70 ? -7.41 17.094 -7.426 1 87.06 70 PHE B C 1
ATOM 2881 O O . PHE B 1 70 ? -7.777 16 -7.887 1 87.06 70 PHE B O 1
ATOM 2888 N N . GLY B 1 71 ? -6.344 17.359 -6.859 1 90.94 71 GLY B N 1
ATOM 2889 C CA . GLY B 1 71 ? -5.434 16.25 -6.656 1 90.94 71 GLY B CA 1
ATOM 2890 C C . GLY B 1 71 ? -6.027 15.141 -5.793 1 90.94 71 GLY B C 1
ATOM 2891 O O . GLY B 1 71 ? -5.836 13.961 -6.074 1 90.94 71 GLY B O 1
ATOM 2892 N N . PHE B 1 72 ? -6.793 15.562 -4.82 1 92.94 72 PHE B N 1
ATOM 2893 C CA . PHE B 1 72 ? -7.367 14.602 -3.885 1 92.94 72 PHE B CA 1
ATOM 2894 C C . PHE B 1 72 ? -8.375 13.703 -4.586 1 92.94 72 PHE B C 1
ATOM 2896 O O . PHE B 1 72 ? -8.305 12.477 -4.465 1 92.94 72 PHE B O 1
ATOM 2903 N N . ILE B 1 73 ? -9.172 14.289 -5.348 1 86.75 73 ILE B N 1
ATOM 2904 C CA . ILE B 1 73 ? -10.219 13.547 -6.043 1 86.75 73 ILE B CA 1
ATOM 2905 C C . ILE B 1 73 ? -9.594 12.586 -7.055 1 86.75 73 ILE B C 1
ATOM 2907 O O . ILE B 1 73 ? -10.078 11.477 -7.258 1 86.75 73 ILE B O 1
ATOM 2911 N N . ASN B 1 74 ? -8.508 12.984 -7.562 1 88.38 74 ASN B N 1
ATOM 2912 C CA . ASN B 1 74 ? -7.855 12.195 -8.602 1 88.38 74 ASN B CA 1
ATOM 2913 C C . ASN B 1 74 ? -6.727 11.336 -8.023 1 88.38 74 ASN B C 1
ATOM 2915 O O . ASN B 1 74 ? -5.992 10.688 -8.773 1 88.38 74 ASN B O 1
ATOM 2919 N N . MET B 1 75 ? -6.594 11.414 -6.773 1 91.38 75 MET B N 1
ATOM 2920 C CA . MET B 1 75 ? -5.555 10.664 -6.078 1 91.38 75 MET B CA 1
ATOM 2921 C C . MET B 1 75 ? -4.18 10.953 -6.672 1 91.38 75 MET B C 1
ATOM 2923 O O . MET B 1 75 ? -3.395 10.031 -6.902 1 91.38 75 MET B O 1
ATOM 2927 N N . SER B 1 76 ? -4.043 12.227 -6.945 1 92.62 76 SER B N 1
ATOM 2928 C CA . SER B 1 76 ? -2.803 12.688 -7.559 1 92.62 76 SER B CA 1
ATOM 2929 C C . SER B 1 76 ? -2.105 13.727 -6.688 1 92.62 76 SER B C 1
ATOM 2931 O O . SER B 1 76 ? -2.764 14.5 -5.996 1 92.62 76 SER B O 1
ATOM 2933 N N . ARG B 1 77 ? -0.804 13.703 -6.836 1 91.88 77 ARG B N 1
ATOM 2934 C CA . ARG B 1 77 ? 0.025 14.68 -6.137 1 91.88 77 ARG B CA 1
ATOM 2935 C C . ARG B 1 77 ? -0.174 16.078 -6.707 1 91.88 77 ARG B C 1
ATOM 2937 O O . ARG B 1 77 ? -0.252 17.062 -5.957 1 91.88 77 ARG B O 1
ATOM 2944 N N . GLN B 1 78 ? -0.317 16.125 -7.984 1 90.94 78 GLN B N 1
ATOM 2945 C CA . GLN B 1 78 ? -0.28 17.375 -8.734 1 90.94 78 GLN B CA 1
ATOM 2946 C C . GLN B 1 78 ? -1.688 17.859 -9.055 1 90.94 78 GLN B C 1
ATOM 2948 O O . GLN B 1 78 ? -2.66 17.125 -8.906 1 90.94 78 GLN B O 1
ATOM 2953 N N . PHE B 1 79 ? -1.728 19.094 -9.461 1 89.12 79 PHE B N 1
ATOM 2954 C CA . PHE B 1 79 ? -2.922 19.656 -10.07 1 89.12 79 PHE B CA 1
ATOM 2955 C C . PHE B 1 79 ? -3.115 19.125 -11.484 1 89.12 79 PHE B C 1
ATOM 2957 O O . PHE B 1 79 ? -2.209 18.5 -12.047 1 89.12 79 PHE B O 1
ATOM 2964 N N . PRO B 1 80 ? -4.277 19.391 -12 1 81.5 80 PRO B N 1
ATOM 2965 C CA . PRO B 1 80 ? -4.551 18.875 -13.344 1 81.5 80 PRO B CA 1
ATOM 2966 C C . PRO B 1 80 ? -3.602 19.438 -14.398 1 81.5 80 PRO B C 1
ATOM 2968 O O . PRO B 1 80 ? -3.371 18.812 -15.43 1 81.5 80 PRO B O 1
ATOM 2971 N N . ASP B 1 81 ? -3.033 20.516 -14.156 1 81.69 81 ASP B N 1
ATOM 2972 C CA . ASP B 1 81 ? -2.117 21.125 -15.117 1 81.69 81 ASP B CA 1
ATOM 2973 C C . ASP B 1 81 ? -0.705 20.562 -14.953 1 81.69 81 ASP B C 1
ATOM 2975 O O . ASP B 1 81 ? 0.233 21.047 -15.602 1 81.69 81 ASP B O 1
ATOM 2979 N N . GLY B 1 82 ? -0.558 19.609 -14.047 1 87.81 82 GLY B N 1
ATOM 2980 C CA . GLY B 1 82 ? 0.711 18.922 -13.867 1 87.81 82 GLY B CA 1
ATOM 2981 C C . GLY B 1 82 ? 1.635 19.625 -12.891 1 87.81 82 GLY B C 1
ATOM 2982 O O . GLY B 1 82 ? 2.736 19.141 -12.617 1 87.81 82 GLY B O 1
ATOM 2983 N N . ARG B 1 83 ? 1.125 20.609 -12.312 1 88.75 83 ARG B N 1
ATOM 2984 C CA . ARG B 1 83 ? 1.994 21.406 -11.438 1 88.75 83 ARG B CA 1
ATOM 2985 C C . ARG B 1 83 ? 1.879 20.938 -9.992 1 88.75 83 ARG B C 1
ATOM 2987 O O . ARG B 1 83 ? 0.79 20.594 -9.531 1 88.75 83 ARG B O 1
ATOM 2994 N N . ASP B 1 84 ? 2.975 21.047 -9.375 1 93.88 84 ASP B N 1
ATOM 2995 C CA . ASP B 1 84 ? 3.041 20.828 -7.934 1 93.88 84 ASP B CA 1
ATOM 2996 C C . ASP B 1 84 ? 2.771 22.109 -7.164 1 93.88 84 ASP B C 1
ATOM 2998 O O . ASP B 1 84 ? 3.547 23.078 -7.254 1 93.88 84 ASP B O 1
ATOM 3002 N N . LEU B 1 85 ? 1.73 22.125 -6.418 1 93.5 85 LEU B N 1
ATOM 3003 C CA . LEU B 1 85 ? 1.335 23.328 -5.691 1 93.5 85 LEU B CA 1
ATOM 3004 C C . LEU B 1 85 ? 2.467 23.812 -4.793 1 93.5 85 LEU B C 1
ATOM 3006 O O . LEU B 1 85 ? 2.682 25.016 -4.664 1 93.5 85 LEU B O 1
ATOM 3010 N N . ASN B 1 86 ? 3.174 22.875 -4.262 1 95.31 86 ASN B N 1
ATOM 3011 C CA . ASN B 1 86 ? 4.219 23.234 -3.307 1 95.31 86 ASN B CA 1
ATOM 3012 C C . ASN B 1 86 ? 5.492 23.688 -4.012 1 95.31 86 ASN B C 1
ATOM 3014 O O . ASN B 1 86 ? 6.57 23.688 -3.422 1 95.31 86 ASN B O 1
ATOM 3018 N N . ARG B 1 87 ? 5.336 24.109 -5.254 1 94.62 87 ARG B N 1
ATOM 3019 C CA . ARG B 1 87 ? 6.461 24.672 -6 1 94.62 87 ARG B CA 1
ATOM 3020 C C . ARG B 1 87 ? 6.07 25.969 -6.703 1 94.62 87 ARG B C 1
ATOM 3022 O O . ARG B 1 87 ? 6.863 26.531 -7.453 1 94.62 87 ARG B O 1
ATOM 3029 N N . VAL B 1 88 ? 4.875 26.422 -6.395 1 94.12 88 VAL B N 1
ATOM 3030 C CA . VAL B 1 88 ? 4.418 27.547 -7.191 1 94.12 88 VAL B CA 1
ATOM 3031 C C . VAL B 1 88 ? 4.051 28.719 -6.273 1 94.12 88 VAL B C 1
ATOM 3033 O O . VAL B 1 88 ? 3.473 29.703 -6.723 1 94.12 88 VAL B O 1
ATOM 3036 N N . PHE B 1 89 ? 4.199 28.625 -5.039 1 94.88 89 PHE B N 1
ATOM 3037 C CA . PHE B 1 89 ? 3.975 29.75 -4.129 1 94.88 89 PHE B CA 1
ATOM 3038 C C . PHE B 1 89 ? 4.984 30.859 -4.375 1 94.88 89 PHE B C 1
ATOM 3040 O O . PHE B 1 89 ? 6.156 30.594 -4.652 1 94.88 89 PHE B O 1
ATOM 3047 N N . PRO B 1 90 ? 4.637 32.094 -4.32 1 95.31 90 PRO B N 1
ATOM 3048 C CA . PRO B 1 90 ? 3.391 32.656 -3.785 1 95.31 90 PRO B CA 1
ATOM 3049 C C . PRO B 1 90 ? 2.27 32.688 -4.82 1 95.31 90 PRO B C 1
ATOM 3051 O O . PRO B 1 90 ? 1.115 32.969 -4.477 1 95.31 90 PRO B O 1
ATOM 3054 N N . GLY B 1 91 ? 2.629 32.438 -6 1 93.94 91 GLY B N 1
ATOM 3055 C CA . GLY B 1 91 ? 1.648 32.438 -7.074 1 93.94 91 GLY B CA 1
ATOM 3056 C C . GLY B 1 91 ? 1.271 33.844 -7.527 1 93.94 91 GLY B C 1
ATOM 3057 O O . GLY B 1 91 ? 1.861 34.844 -7.074 1 93.94 91 GLY B O 1
ATOM 3058 N N . THR B 1 92 ? 0.373 33.875 -8.586 1 92.94 92 THR B N 1
ATOM 3059 C CA . THR B 1 92 ? -0.125 35.125 -9.109 1 92.94 92 THR B CA 1
ATOM 3060 C C . THR B 1 92 ? -1.606 35.031 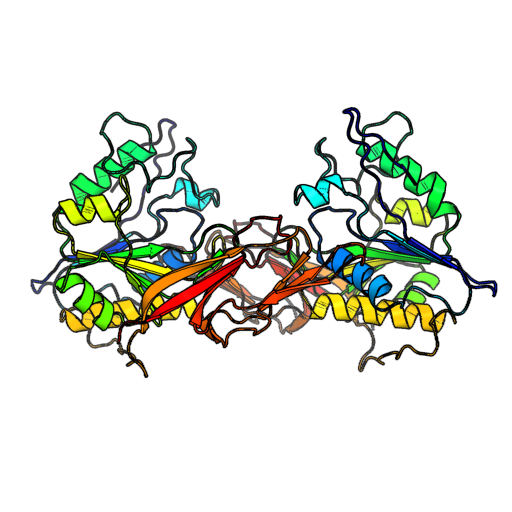-9.453 1 92.94 92 THR B C 1
ATOM 3062 O O . THR B 1 92 ? -2.121 33.938 -9.688 1 92.94 92 THR B O 1
ATOM 3065 N N . LYS B 1 93 ? -2.221 36.188 -9.484 1 89.31 93 LYS B N 1
ATOM 3066 C CA . LYS B 1 93 ? -3.656 36.25 -9.742 1 89.31 93 LYS B CA 1
ATOM 3067 C C . LYS B 1 93 ? -3.977 35.75 -11.156 1 89.31 93 LYS B C 1
ATOM 3069 O O . LYS B 1 93 ? -5.074 35.25 -11.406 1 89.31 93 LYS B O 1
ATOM 3074 N N . LYS B 1 94 ? -3.035 35.812 -12.055 1 89.25 94 LYS B N 1
ATOM 3075 C CA . LYS B 1 94 ? -3.289 35.5 -13.461 1 89.25 94 LYS B CA 1
ATOM 3076 C C . LYS B 1 94 ? -2.539 34.25 -13.906 1 89.25 94 LYS B C 1
ATOM 3078 O O . LYS B 1 94 ? -2.434 33.969 -15.102 1 89.25 94 LYS B O 1
ATOM 3083 N N . GLY B 1 95 ? -2.01 33.594 -12.961 1 87.75 95 GLY B N 1
ATOM 3084 C CA . GLY B 1 95 ? -1.206 32.406 -13.297 1 87.75 95 GLY B CA 1
ATOM 3085 C C . GLY B 1 95 ? -2.033 31.156 -13.516 1 87.75 95 GLY B C 1
ATOM 3086 O O . GLY B 1 95 ? -3.232 31.25 -13.789 1 87.75 95 GLY B O 1
ATOM 3087 N N . SER B 1 96 ? -1.384 30.031 -13.609 1 86.81 96 SER B N 1
ATOM 3088 C CA . SER B 1 96 ? -2.035 28.734 -13.719 1 86.81 96 SER B CA 1
ATOM 3089 C C . SER B 1 96 ? -3.006 28.5 -12.57 1 86.81 96 SER B C 1
ATOM 3091 O O . SER B 1 96 ? -3.02 29.266 -11.602 1 86.81 96 SER B O 1
ATOM 3093 N N . LEU B 1 97 ? -3.764 27.516 -12.68 1 84.5 97 LEU B N 1
ATOM 3094 C CA . LEU B 1 97 ? -4.734 27.188 -11.641 1 84.5 97 LEU B CA 1
ATOM 3095 C C . LEU B 1 97 ? -4.055 27.031 -10.281 1 84.5 97 LEU B C 1
ATOM 3097 O O . LEU B 1 97 ? -4.492 27.625 -9.297 1 84.5 97 LEU B O 1
ATOM 3101 N N . ALA B 1 98 ? -3.004 26.297 -10.234 1 88.81 98 ALA B N 1
ATOM 3102 C CA . ALA B 1 98 ? -2.256 26.109 -8.992 1 88.81 98 ALA B CA 1
ATOM 3103 C C . ALA B 1 98 ? -1.699 27.438 -8.484 1 88.81 98 ALA B C 1
ATOM 3105 O O . ALA B 1 98 ? -1.746 27.703 -7.281 1 88.81 98 ALA B O 1
ATOM 3106 N N . SER B 1 99 ? -1.223 28.188 -9.375 1 91.19 99 SER B N 1
ATOM 3107 C CA . SER B 1 99 ? -0.65 29.484 -9.023 1 91.19 99 SER B CA 1
ATOM 3108 C C . SER B 1 99 ? -1.71 30.406 -8.445 1 91.19 99 SER B C 1
ATOM 3110 O O . SER B 1 99 ? -1.455 31.125 -7.469 1 91.19 99 SER B O 1
ATOM 3112 N N . ARG B 1 100 ? -2.816 30.438 -9.016 1 87.75 100 ARG B N 1
ATOM 3113 C CA . ARG B 1 100 ? -3.902 31.266 -8.523 1 87.75 100 ARG B CA 1
ATOM 3114 C C . ARG B 1 100 ? -4.348 30.844 -7.129 1 87.75 100 ARG B C 1
ATOM 3116 O O . ARG B 1 100 ? -4.637 31.672 -6.273 1 87.75 100 ARG B O 1
ATOM 3123 N N . PHE B 1 101 ? -4.383 29.594 -7 1 87.44 101 PHE B N 1
ATOM 3124 C CA . PHE B 1 101 ? -4.742 29.062 -5.691 1 87.44 101 PHE B CA 1
ATOM 3125 C C . PHE B 1 101 ? -3.723 29.469 -4.637 1 87.44 101 PHE B C 1
ATOM 3127 O O . PHE B 1 101 ? -4.094 29.922 -3.549 1 87.44 101 PHE B O 1
ATOM 3134 N N . ALA B 1 102 ? -2.5 29.312 -4.969 1 92.94 102 ALA B N 1
ATOM 3135 C CA . ALA B 1 102 ? -1.413 29.703 -4.078 1 92.94 102 ALA B CA 1
ATOM 3136 C C . ALA B 1 102 ? -1.532 31.172 -3.695 1 92.94 102 ALA B C 1
ATOM 3138 O O . ALA B 1 102 ? -1.39 31.531 -2.523 1 92.94 102 ALA B O 1
ATOM 3139 N N . PHE B 1 103 ? -1.866 31.938 -4.656 1 92.94 103 PHE B N 1
ATOM 3140 C CA . PHE B 1 103 ? -2.004 33.375 -4.449 1 92.94 103 PHE B CA 1
ATOM 3141 C C . PHE B 1 103 ? -3.113 33.656 -3.447 1 92.94 103 PHE B C 1
ATOM 3143 O O . PHE B 1 103 ? -2.916 34.438 -2.506 1 92.94 103 PHE B O 1
ATOM 3150 N N . HIS B 1 104 ? -4.188 33.031 -3.545 1 90 104 HIS B N 1
ATOM 3151 C CA . HIS B 1 104 ? -5.344 33.344 -2.705 1 90 104 HIS B CA 1
ATOM 3152 C C . HIS B 1 104 ? -5.113 32.875 -1.271 1 90 104 HIS B C 1
ATOM 3154 O O . HIS B 1 104 ? -5.469 33.562 -0.323 1 90 104 HIS B O 1
ATOM 3160 N N . ILE B 1 105 ? -4.551 31.734 -1.128 1 91.81 105 ILE B N 1
ATOM 3161 C CA . ILE B 1 105 ? -4.289 31.234 0.217 1 91.81 105 ILE B CA 1
ATOM 3162 C C . ILE B 1 105 ? -3.322 32.156 0.938 1 91.81 105 ILE B C 1
ATOM 3164 O O . ILE B 1 105 ? -3.525 32.5 2.109 1 91.81 105 ILE B O 1
ATOM 3168 N N . LEU B 1 106 ? -2.338 32.688 0.266 1 94.88 106 LEU B N 1
ATOM 3169 C CA . LEU B 1 106 ? -1.293 33.5 0.883 1 94.88 106 LEU B CA 1
ATOM 3170 C C . LEU B 1 106 ? -1.799 34.906 1.183 1 94.88 106 LEU B C 1
ATOM 3172 O O . LEU B 1 106 ? -1.369 35.531 2.156 1 94.88 106 LEU B O 1
ATOM 3176 N N . THR B 1 107 ? -2.76 35.344 0.373 1 94.31 107 THR B N 1
ATOM 3177 C CA . THR B 1 107 ? -3.17 36.75 0.532 1 94.31 107 THR B CA 1
ATOM 3178 C C . THR B 1 107 ? -4.402 36.844 1.429 1 94.31 107 THR B C 1
ATOM 3180 O O . THR B 1 107 ? -4.594 37.844 2.113 1 94.31 107 THR B O 1
ATOM 3183 N N . GLU B 1 108 ? -5.121 35.75 1.447 1 92.25 108 GLU B N 1
ATOM 3184 C CA . GLU B 1 108 ? -6.41 35.875 2.127 1 92.25 108 GLU B CA 1
ATOM 3185 C C . GLU B 1 108 ? -6.379 35.188 3.486 1 92.25 108 GLU B C 1
ATOM 3187 O O . GLU B 1 108 ? -7.117 35.562 4.398 1 92.25 108 GLU B O 1
ATOM 3192 N N . ILE B 1 109 ? -5.523 34.219 3.684 1 94.56 109 ILE B N 1
ATOM 3193 C CA . ILE B 1 109 ? -5.586 33.406 4.898 1 94.56 109 ILE B CA 1
ATOM 3194 C C . ILE B 1 109 ? -4.316 33.594 5.719 1 94.56 109 ILE B C 1
ATOM 3196 O O . ILE B 1 109 ? -4.383 33.969 6.895 1 94.56 109 ILE B O 1
ATOM 3200 N N . ILE B 1 110 ? -3.213 33.531 5.113 1 96.62 110 ILE B N 1
ATOM 3201 C CA . ILE B 1 110 ? -1.94 33.375 5.812 1 96.62 110 ILE B CA 1
ATOM 3202 C C . ILE B 1 110 ? -1.634 34.656 6.602 1 96.62 110 ILE B C 1
ATOM 3204 O O . ILE B 1 110 ? -1.123 34.594 7.723 1 96.62 110 ILE B O 1
ATOM 3208 N N . PRO B 1 111 ? -2.047 35.875 6.117 1 96.25 111 PRO B N 1
ATOM 3209 C CA . PRO B 1 111 ? -1.745 37.094 6.883 1 96.25 111 PRO B CA 1
ATOM 3210 C C . PRO B 1 111 ? -2.465 37.125 8.227 1 96.25 111 PRO B C 1
ATOM 3212 O O . PRO B 1 111 ? -2.08 37.906 9.109 1 96.25 111 PRO B O 1
ATOM 3215 N N . LEU B 1 112 ? -3.467 36.312 8.414 1 96.31 112 LEU B N 1
ATOM 3216 C CA . LEU B 1 112 ? -4.25 36.312 9.641 1 96.31 112 LEU B CA 1
ATOM 3217 C C . LEU B 1 112 ? -3.67 35.312 10.648 1 96.31 112 LEU B C 1
ATOM 3219 O O . LEU B 1 112 ? -4.035 35.344 11.828 1 96.31 112 LEU B O 1
ATOM 3223 N N . VAL B 1 113 ? -2.77 34.5 10.234 1 98.25 113 VAL B N 1
ATOM 3224 C CA . VAL B 1 113 ? -2.373 33.281 10.984 1 98.25 113 VAL B CA 1
ATOM 3225 C C . VAL B 1 113 ? -1.105 33.594 11.781 1 98.25 113 VAL B C 1
ATOM 3227 O O . VAL B 1 113 ? -0.165 34.188 11.273 1 98.25 113 VAL B O 1
ATOM 3230 N N . ASP B 1 114 ? -1.079 33.156 13.047 1 98.19 114 ASP B N 1
ATOM 3231 C CA . ASP B 1 114 ? 0.109 33.281 13.891 1 98.19 114 ASP B CA 1
ATOM 3232 C C . ASP B 1 114 ? 0.955 32.031 13.836 1 98.19 114 ASP B C 1
ATOM 3234 O O . ASP B 1 114 ? 2.178 32.094 13.688 1 98.19 114 ASP B O 1
ATOM 3238 N N . TYR B 1 115 ? 0.304 30.844 13.992 1 98 115 TYR B N 1
ATOM 3239 C CA . TYR B 1 115 ? 0.937 29.531 14.016 1 98 115 TYR B CA 1
ATOM 3240 C C . TYR B 1 115 ? 0.275 28.594 13.016 1 98 115 TY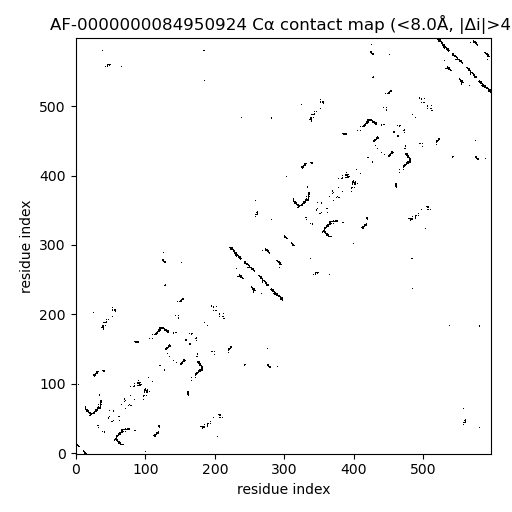R B C 1
ATOM 3242 O O . TYR B 1 115 ? -0.916 28.734 12.727 1 98 115 TYR B O 1
ATOM 3250 N N . ALA B 1 116 ? 1.06 27.688 12.5 1 98.12 116 ALA B N 1
ATOM 3251 C CA . ALA B 1 116 ? 0.466 26.703 11.594 1 98.12 116 ALA B CA 1
ATOM 3252 C C . ALA B 1 116 ? 1.207 25.375 11.656 1 98.12 116 ALA B C 1
ATOM 3254 O O . ALA B 1 116 ? 2.4 25.328 11.961 1 98.12 116 ALA B O 1
ATOM 3255 N N . VAL B 1 117 ? 0.491 24.328 11.453 1 98.38 117 VAL B N 1
ATOM 3256 C CA . VAL B 1 117 ? 1.061 23 11.18 1 98.38 117 VAL B CA 1
ATOM 3257 C C . VAL B 1 117 ? 0.533 22.484 9.844 1 98.38 117 VAL B C 1
ATOM 3259 O O . VAL B 1 117 ? -0.68 22.438 9.625 1 98.38 117 VAL B O 1
ATOM 3262 N N . ASP B 1 118 ? 1.448 22.203 8.977 1 98.38 118 ASP B N 1
ATOM 3263 C CA . ASP B 1 118 ? 1.109 21.625 7.68 1 98.38 118 ASP B CA 1
ATOM 3264 C C . ASP B 1 118 ? 1.471 20.141 7.633 1 98.38 118 ASP B C 1
ATOM 3266 O O . ASP B 1 118 ? 2.623 19.766 7.867 1 98.38 118 ASP B O 1
ATOM 3270 N N . PHE B 1 119 ? 0.501 19.297 7.301 1 98.75 119 PHE B N 1
ATOM 3271 C CA . PHE B 1 119 ? 0.687 17.859 7.398 1 98.75 119 PHE B CA 1
ATOM 3272 C C . PHE B 1 119 ? 0.969 17.25 6.031 1 98.75 119 PHE B C 1
ATOM 3274 O O . PHE B 1 119 ? 0.16 17.375 5.109 1 98.75 119 PHE B O 1
ATOM 3281 N N . HIS B 1 120 ? 2.09 16.578 5.902 1 98.25 120 HIS B N 1
ATOM 3282 C CA . HIS B 1 120 ? 2.531 15.898 4.691 1 98.25 120 HIS B CA 1
ATOM 3283 C C . HIS B 1 120 ? 2.85 14.43 4.965 1 98.25 120 HIS B C 1
ATOM 3285 O O . HIS B 1 120 ? 2.781 13.977 6.109 1 98.25 120 HIS B O 1
ATOM 3291 N N . ALA B 1 121 ? 3.07 13.703 3.953 1 98.12 121 ALA B N 1
ATOM 3292 C CA . ALA B 1 121 ? 3.551 12.32 3.975 1 98.12 121 ALA B CA 1
ATOM 3293 C C . ALA B 1 121 ? 4.621 12.094 2.908 1 98.12 121 ALA B C 1
ATOM 3295 O O . ALA B 1 121 ? 4.91 12.992 2.113 1 98.12 121 ALA B O 1
ATOM 3296 N N . GLY B 1 122 ? 5.242 10.969 2.996 1 96.94 122 GLY B N 1
ATOM 3297 C CA . GLY B 1 122 ? 6.203 10.625 1.961 1 96.94 122 GLY B CA 1
ATOM 3298 C C . GLY B 1 122 ? 5.562 10.375 0.609 1 96.94 122 GLY B C 1
ATOM 3299 O O . GLY B 1 122 ? 4.414 9.93 0.534 1 96.94 122 GLY B O 1
ATOM 3300 N N . GLY B 1 123 ? 6.355 10.633 -0.375 1 94.69 123 GLY B N 1
ATOM 3301 C CA . GLY B 1 123 ? 5.871 10.43 -1.73 1 94.69 123 GLY B CA 1
ATOM 3302 C C . GLY B 1 123 ? 5.867 8.969 -2.145 1 94.69 123 GLY B C 1
ATOM 3303 O O . GLY B 1 123 ? 6.75 8.203 -1.752 1 94.69 123 GLY B O 1
ATOM 3304 N N . ALA B 1 124 ? 4.871 8.641 -2.908 1 94.25 124 ALA B N 1
ATOM 3305 C CA . ALA B 1 124 ? 4.77 7.289 -3.455 1 94.25 124 ALA B CA 1
ATOM 3306 C C . ALA B 1 124 ? 4.844 6.242 -2.346 1 94.25 124 ALA B C 1
ATOM 3308 O O . ALA B 1 124 ? 4.062 6.277 -1.395 1 94.25 124 ALA B O 1
ATOM 3309 N N . SER B 1 125 ? 5.824 5.371 -2.455 1 96.5 125 SER B N 1
ATOM 3310 C CA . SER B 1 125 ? 5.875 4.258 -1.511 1 96.5 125 SER B CA 1
ATOM 3311 C C . SER B 1 125 ? 6.84 4.551 -0.366 1 96.5 125 SER B C 1
ATOM 3313 O O . SER B 1 125 ? 7.113 3.678 0.461 1 96.5 125 SER B O 1
ATOM 3315 N N . ARG B 1 126 ? 7.301 5.758 -0.276 1 97.31 126 ARG B N 1
ATOM 3316 C CA . ARG B 1 126 ? 8.234 6.125 0.786 1 97.31 126 ARG B CA 1
ATOM 3317 C C . ARG B 1 126 ? 7.488 6.496 2.062 1 97.31 126 ARG B C 1
ATOM 3319 O O . ARG B 1 126 ? 6.77 7.5 2.1 1 97.31 126 ARG B O 1
ATOM 3326 N N . PHE B 1 127 ? 7.668 5.699 3.043 1 98.62 127 PHE B N 1
ATOM 3327 C CA . PHE B 1 127 ? 6.98 5.859 4.32 1 98.62 127 PHE B CA 1
ATOM 3328 C C . PHE B 1 127 ? 7.855 6.609 5.316 1 98.62 127 PHE B C 1
ATOM 3330 O O . PHE B 1 127 ? 8.93 6.129 5.695 1 98.62 127 PHE B O 1
ATOM 3337 N N . ASN B 1 128 ? 7.406 7.77 5.773 1 98.69 128 ASN B N 1
ATOM 3338 C CA . ASN B 1 128 ? 8.102 8.555 6.789 1 98.69 128 ASN B CA 1
ATOM 3339 C C . ASN B 1 128 ? 7.633 8.188 8.195 1 98.69 128 ASN B C 1
ATOM 3341 O O . ASN B 1 128 ? 6.434 8.109 8.461 1 98.69 128 ASN B O 1
ATOM 3345 N N . ALA B 1 129 ? 8.617 7.934 9.039 1 98.69 129 ALA B N 1
ATOM 3346 C CA . ALA B 1 129 ? 8.258 7.988 10.453 1 98.69 129 ALA B CA 1
ATOM 3347 C C . ALA B 1 129 ? 7.742 9.375 10.836 1 98.69 129 ALA B C 1
ATOM 3349 O O . ALA B 1 129 ? 8.141 10.375 10.25 1 98.69 129 ALA B O 1
ATOM 3350 N N . PRO B 1 130 ? 6.832 9.398 11.82 1 98.62 130 PRO B N 1
ATOM 3351 C CA . PRO B 1 130 ? 6.375 10.734 12.227 1 98.62 130 PRO B CA 1
ATOM 3352 C C . PRO B 1 130 ? 7.527 11.664 12.586 1 98.62 130 PRO B C 1
ATOM 3354 O O . PRO B 1 130 ? 8.391 11.305 13.391 1 98.62 130 PRO B O 1
ATOM 3357 N N . GLN B 1 131 ? 7.496 12.82 11.992 1 98.62 131 GLN B N 1
ATOM 3358 C CA . GLN B 1 131 ? 8.594 13.758 12.211 1 98.62 131 GLN B CA 1
ATOM 3359 C C . GLN B 1 131 ? 8.164 15.188 11.914 1 98.62 131 GLN B C 1
ATOM 3361 O O . GLN B 1 131 ? 7.219 15.406 11.148 1 98.62 131 GLN B O 1
ATOM 3366 N N . ILE B 1 132 ? 8.82 16.094 12.531 1 98.31 132 ILE B N 1
ATOM 3367 C CA . ILE B 1 132 ? 8.672 17.516 12.242 1 98.31 132 ILE B CA 1
ATOM 3368 C C . ILE B 1 132 ? 9.914 18.031 11.516 1 98.31 132 ILE B C 1
ATOM 3370 O O . ILE B 1 132 ? 11.039 17.688 11.875 1 98.31 132 ILE B O 1
ATOM 3374 N N . ARG B 1 133 ? 9.625 18.781 10.5 1 95.81 133 ARG B N 1
ATOM 3375 C CA . ARG B 1 133 ? 10.703 19.5 9.828 1 95.81 133 ARG B CA 1
ATOM 3376 C C . ARG B 1 133 ? 10.617 20.984 10.109 1 95.81 133 ARG B C 1
ATOM 3378 O O . ARG B 1 133 ? 9.531 21.578 10.07 1 95.81 133 ARG B O 1
ATOM 3385 N N . LEU B 1 134 ? 11.75 21.562 10.43 1 90.38 134 LEU B N 1
ATOM 3386 C CA . LEU B 1 134 ? 11.758 23 10.68 1 90.38 134 LEU B CA 1
ATOM 3387 C C . LEU B 1 134 ? 13.039 23.641 10.148 1 90.38 134 LEU B C 1
ATOM 3389 O O . LEU B 1 134 ? 14.047 22.953 9.977 1 90.38 134 LEU B O 1
ATOM 3393 N N . ALA B 1 135 ? 12.906 24.906 9.844 1 85.12 135 ALA B N 1
ATOM 3394 C CA . ALA B 1 135 ? 14.086 25.656 9.422 1 85.12 135 ALA B CA 1
ATOM 3395 C C . ALA B 1 135 ? 15.094 25.781 10.555 1 85.12 135 ALA B C 1
ATOM 3397 O O . ALA B 1 135 ? 14.719 25.953 11.711 1 85.12 135 ALA B O 1
ATOM 3398 N N . PRO B 1 136 ? 16.375 25.75 10.133 1 84.44 136 PRO B N 1
ATOM 3399 C CA . PRO B 1 136 ? 17.375 25.906 11.188 1 84.44 136 PRO B CA 1
ATOM 3400 C C . PRO B 1 136 ? 17.406 27.328 11.758 1 84.44 136 PRO B C 1
ATOM 3402 O O . PRO B 1 136 ? 16.875 28.25 11.141 1 84.44 136 PRO B O 1
ATOM 3405 N N . ASN B 1 137 ? 17.844 27.516 12.914 1 85.12 137 ASN B N 1
ATOM 3406 C CA . ASN B 1 137 ? 18.141 28.797 13.562 1 85.12 137 ASN B CA 1
ATOM 3407 C C . ASN B 1 137 ? 16.859 29.578 13.852 1 85.12 137 ASN B C 1
ATOM 3409 O O . ASN B 1 137 ? 16.797 30.797 13.656 1 85.12 137 ASN B O 1
ATOM 3413 N N . SER B 1 138 ? 15.82 28.969 14.133 1 88.69 138 SER B N 1
ATOM 3414 C CA . SER B 1 138 ? 14.586 29.594 14.609 1 88.69 138 SER B CA 1
ATOM 3415 C C . SER B 1 138 ? 14.195 29.062 15.984 1 88.69 138 SER B C 1
ATOM 3417 O O . SER B 1 138 ? 13.484 28.062 16.094 1 88.69 138 SER B O 1
ATOM 3419 N N . PRO B 1 139 ? 14.523 29.812 17 1 92.12 139 PRO B N 1
ATOM 3420 C CA . PRO B 1 139 ? 14.234 29.359 18.359 1 92.12 139 PRO B CA 1
ATOM 3421 C C . PRO B 1 139 ? 12.734 29.172 18.609 1 92.12 139 PRO B C 1
ATOM 3423 O O . PRO B 1 139 ? 12.344 28.25 19.344 1 92.12 139 PRO B O 1
ATOM 3426 N N . GLU B 1 140 ? 11.961 29.984 18.047 1 92.5 140 GLU B N 1
ATOM 3427 C CA . GLU B 1 140 ? 10.516 29.891 18.25 1 92.5 140 GLU B CA 1
ATOM 3428 C C . GLU B 1 140 ? 9.969 28.609 17.625 1 92.5 140 GLU B C 1
ATOM 3430 O O . GLU B 1 140 ? 9.125 27.938 18.234 1 92.5 140 GLU B O 1
ATOM 3435 N N . LEU B 1 141 ? 10.453 28.281 16.484 1 95.06 141 LEU B N 1
ATOM 3436 C CA . LEU B 1 141 ? 10.016 27.062 15.828 1 95.06 141 LEU B CA 1
ATOM 3437 C C . LEU B 1 141 ? 10.516 25.828 16.578 1 95.06 141 LEU B C 1
ATOM 3439 O O . LEU B 1 141 ? 9.82 24.812 16.656 1 95.06 141 LEU B O 1
ATOM 3443 N N . LYS B 1 142 ? 11.695 25.953 17.078 1 95.94 142 LYS B N 1
ATOM 3444 C CA . LYS B 1 142 ? 12.227 24.828 17.859 1 95.94 142 LYS B CA 1
ATOM 3445 C C . LYS B 1 142 ? 11.375 24.578 19.094 1 95.94 142 LYS B C 1
ATOM 3447 O O . LYS B 1 142 ? 11.125 23.422 19.453 1 95.94 142 LYS B O 1
ATOM 3452 N N . GLU B 1 143 ? 11 25.625 19.75 1 96.62 143 GLU B N 1
ATOM 3453 C CA . GLU B 1 143 ? 10.117 25.484 20.906 1 96.62 143 GLU B CA 1
ATOM 3454 C C . GLU B 1 143 ? 8.812 24.797 20.516 1 96.62 143 GLU B C 1
ATOM 3456 O O . GLU B 1 143 ? 8.344 23.906 21.219 1 96.62 143 GLU B O 1
ATOM 3461 N N . LEU B 1 144 ? 8.234 25.25 19.438 1 97.12 144 LEU B N 1
ATOM 3462 C CA . LEU B 1 144 ? 6.984 24.656 18.984 1 97.12 144 LEU B CA 1
ATOM 3463 C C . LEU B 1 144 ? 7.18 23.172 18.641 1 97.12 144 LEU B C 1
ATOM 3465 O O . LEU B 1 144 ? 6.293 22.359 18.891 1 97.12 144 LEU B O 1
ATOM 3469 N N . ALA B 1 145 ? 8.297 22.828 18.031 1 97.88 145 ALA B N 1
ATOM 3470 C CA . ALA B 1 145 ? 8.609 21.453 17.688 1 97.88 145 ALA B CA 1
ATOM 3471 C C . ALA B 1 145 ? 8.75 20.594 18.953 1 97.88 145 ALA B C 1
ATOM 3473 O O . ALA B 1 145 ? 8.281 19.453 19 1 97.88 145 ALA B O 1
ATOM 3474 N N . ASP B 1 146 ? 9.383 21.188 19.953 1 97.31 146 ASP B N 1
ATOM 3475 C CA . ASP B 1 146 ? 9.508 20.516 21.25 1 97.31 146 ASP B CA 1
ATOM 3476 C C . ASP B 1 146 ? 8.141 20.219 21.844 1 97.31 146 ASP B C 1
ATOM 3478 O O . ASP B 1 146 ? 7.922 19.156 22.422 1 97.31 146 ASP B O 1
ATOM 3482 N N . VAL B 1 147 ? 7.293 21.172 21.719 1 97.62 147 VAL B N 1
ATOM 3483 C CA . VAL B 1 147 ? 5.949 21.031 22.266 1 97.62 147 VAL B CA 1
ATOM 3484 C C . VAL B 1 147 ? 5.176 19.969 21.484 1 97.62 147 VAL B C 1
ATOM 3486 O O . VAL B 1 147 ? 4.531 19.109 22.078 1 97.62 147 VAL B O 1
ATOM 3489 N N . PHE B 1 148 ? 5.25 20.031 20.156 1 98.12 148 PHE B N 1
ATOM 3490 C CA . PHE B 1 148 ? 4.594 19.016 19.344 1 98.12 148 PHE B CA 1
ATOM 3491 C C . PHE B 1 148 ? 5.098 17.625 19.703 1 98.12 148 PHE B C 1
ATOM 3493 O O . PHE B 1 148 ? 4.305 16.688 19.828 1 98.12 148 PHE B O 1
ATOM 3500 N N . ASN B 1 149 ? 6.398 17.5 19.734 1 98.12 149 ASN B N 1
ATOM 3501 C CA . ASN B 1 149 ? 7.113 16.344 20.266 1 98.12 149 ASN B CA 1
ATOM 3502 C C . ASN B 1 149 ? 6.844 15.094 19.422 1 98.12 149 ASN B C 1
ATOM 3504 O O . ASN B 1 149 ? 6.48 14.047 19.969 1 98.12 149 ASN B O 1
ATOM 3508 N N . ALA B 1 150 ? 7.004 15.227 18.172 1 97.88 150 ALA B N 1
ATOM 3509 C CA . ALA B 1 150 ? 7.043 14.023 17.328 1 97.88 150 ALA B CA 1
ATOM 3510 C C . ALA B 1 150 ? 8.266 13.172 17.656 1 97.88 150 ALA B C 1
ATOM 3512 O O . ALA B 1 150 ? 9.234 13.656 18.234 1 97.88 150 ALA B O 1
ATOM 3513 N N . PRO B 1 151 ? 8.266 11.93 17.266 1 97.5 151 PRO B N 1
ATOM 3514 C CA . PRO B 1 151 ? 9.422 11.07 17.562 1 97.5 151 PRO B CA 1
ATOM 3515 C C . PRO B 1 151 ? 10.734 11.641 17.031 1 97.5 151 PRO B C 1
ATOM 3517 O O . PRO B 1 151 ? 11.773 11.516 17.688 1 97.5 151 PRO B O 1
ATOM 3520 N N . PHE B 1 152 ? 10.656 12.297 15.867 1 98.12 152 PHE B N 1
ATOM 3521 C CA . PHE B 1 152 ? 11.867 12.875 15.297 1 98.12 152 PHE B CA 1
ATOM 3522 C C . PHE B 1 152 ? 11.633 14.32 14.883 1 98.12 152 PHE B C 1
ATOM 3524 O O . PHE B 1 152 ? 10.508 14.703 14.539 1 98.12 152 PHE B O 1
ATOM 3531 N N . THR B 1 153 ? 12.656 15.109 14.93 1 97.94 153 THR B N 1
ATOM 3532 C CA . THR B 1 153 ? 12.68 16.469 14.391 1 97.94 153 THR B CA 1
ATOM 3533 C C . THR B 1 153 ? 13.922 16.672 13.523 1 97.94 153 THR B C 1
ATOM 3535 O O . THR B 1 153 ? 15.039 16.406 13.961 1 97.94 153 THR B O 1
ATOM 3538 N N . LEU B 1 154 ? 13.672 17.078 12.305 1 95.88 154 LEU B N 1
ATOM 3539 C CA . LEU B 1 154 ? 14.773 17.297 11.375 1 95.88 154 LEU B CA 1
ATOM 3540 C C . LEU B 1 154 ? 14.875 18.781 11.008 1 95.88 154 LEU B C 1
ATOM 3542 O O . LEU B 1 154 ? 13.859 19.438 10.766 1 95.88 154 LEU B O 1
ATOM 3546 N N . PHE B 1 155 ? 16.141 19.25 10.938 1 90.88 155 PHE B N 1
ATOM 3547 C CA . PHE B 1 155 ? 16.375 20.562 10.367 1 90.88 155 PHE B CA 1
ATOM 3548 C C . PHE B 1 155 ? 16.422 20.5 8.852 1 90.88 155 PHE B C 1
ATOM 3550 O O . PHE B 1 155 ? 17.109 19.641 8.289 1 90.88 155 PHE B O 1
ATOM 3557 N N . SER B 1 156 ? 15.641 21.281 8.266 1 86.88 156 SER B N 1
ATOM 3558 C CA . SER B 1 156 ? 15.617 21.312 6.805 1 86.88 156 SER B CA 1
ATOM 3559 C C . SER B 1 156 ? 15.445 22.734 6.277 1 86.88 156 SER B C 1
ATOM 3561 O O . SER B 1 156 ? 14.609 23.484 6.777 1 86.88 156 SER B O 1
ATOM 3563 N N . LYS B 1 157 ? 16.25 22.969 5.289 1 83.69 157 LYS B N 1
ATOM 3564 C CA . LYS B 1 157 ? 16.109 24.281 4.668 1 83.69 157 LYS B CA 1
ATOM 3565 C C . LYS B 1 157 ? 14.805 24.391 3.891 1 83.69 157 LYS B C 1
ATOM 3567 O O . LYS B 1 157 ? 14.328 23.406 3.332 1 83.69 157 LYS B O 1
ATOM 3572 N N . ASN B 1 158 ? 14.375 25.625 3.875 1 86.06 158 ASN B N 1
ATOM 3573 C CA . ASN B 1 158 ? 13.156 25.859 3.105 1 86.06 158 ASN B CA 1
ATOM 3574 C C . ASN B 1 158 ? 13.414 25.75 1.605 1 86.06 158 ASN B C 1
ATOM 3576 O O . ASN B 1 158 ? 14.484 26.125 1.123 1 86.06 158 ASN B O 1
ATOM 3580 N N . ILE B 1 159 ? 12.438 25.266 0.987 1 86.94 159 ILE B N 1
ATOM 3581 C CA . ILE B 1 159 ? 12.5 25.156 -0.466 1 86.94 159 ILE B CA 1
ATOM 3582 C C . ILE B 1 159 ? 11.805 26.359 -1.106 1 86.94 159 ILE B C 1
ATOM 3584 O O . ILE B 1 159 ? 10.68 26.703 -0.736 1 86.94 159 ILE B O 1
ATOM 3588 N N . ALA B 1 160 ? 12.414 26.922 -2.078 1 89.5 160 ALA B N 1
ATOM 3589 C CA . ALA B 1 160 ? 11.812 28.047 -2.797 1 89.5 160 ALA B CA 1
ATOM 3590 C C . ALA B 1 160 ? 10.516 27.609 -3.486 1 89.5 160 ALA B C 1
ATOM 3592 O O . ALA B 1 160 ? 10.445 26.531 -4.074 1 89.5 160 ALA B O 1
ATOM 3593 N N . GLY B 1 161 ? 9.523 28.484 -3.34 1 93.88 161 GLY B N 1
ATOM 3594 C CA . GLY B 1 161 ? 8.258 28.219 -4.012 1 93.88 161 GLY B CA 1
ATOM 3595 C C . GLY B 1 161 ? 7.32 27.359 -3.182 1 93.88 161 GLY B C 1
ATOM 3596 O O . GLY B 1 161 ? 6.23 27 -3.639 1 93.88 161 GLY B O 1
ATOM 3597 N N . SER B 1 162 ? 7.758 27.078 -1.971 1 95.31 162 SER B N 1
ATOM 3598 C CA . SER B 1 162 ? 6.945 26.203 -1.127 1 95.31 162 SER B CA 1
ATOM 3599 C C . SER B 1 162 ? 5.984 27.016 -0.263 1 95.31 162 SER B C 1
ATOM 3601 O O . SER B 1 162 ? 6.172 28.219 -0.071 1 95.31 162 SER B O 1
ATOM 3603 N N . PHE B 1 163 ? 4.969 26.344 0.217 1 95.94 163 PHE B N 1
ATOM 3604 C CA . PHE B 1 163 ? 3.994 26.922 1.14 1 95.94 163 PHE B CA 1
ATOM 3605 C C . PHE B 1 163 ? 4.672 27.375 2.428 1 95.94 163 PHE B C 1
ATOM 3607 O O . PHE B 1 163 ? 4.434 28.484 2.904 1 95.94 163 PHE B O 1
ATOM 3614 N N . ARG B 1 164 ? 5.543 26.562 2.912 1 94.31 164 ARG B N 1
ATOM 3615 C CA . ARG B 1 164 ? 6.258 26.844 4.152 1 94.31 164 ARG B CA 1
ATOM 3616 C C . ARG B 1 164 ? 7.125 28.094 4.016 1 94.31 164 ARG B C 1
ATOM 3618 O O . ARG B 1 164 ? 7.082 28.984 4.867 1 94.31 164 ARG B O 1
ATOM 3625 N N . ASN B 1 165 ? 7.879 28.109 2.979 1 94.19 165 ASN B N 1
ATOM 3626 C CA . ASN B 1 165 ? 8.758 29.25 2.734 1 94.19 165 ASN B CA 1
ATOM 3627 C C . ASN B 1 165 ? 7.969 30.547 2.623 1 94.19 165 ASN B C 1
ATOM 3629 O O . ASN B 1 165 ? 8.328 31.562 3.236 1 94.19 165 ASN B O 1
ATOM 3633 N N . SER B 1 166 ? 6.91 30.531 1.915 1 95.81 166 SER B N 1
ATOM 3634 C CA . SER B 1 166 ? 6.102 31.719 1.683 1 95.81 166 SER B CA 1
ATOM 3635 C C . SER B 1 166 ? 5.383 32.156 2.955 1 95.81 166 SER B C 1
ATOM 3637 O O . SER B 1 166 ? 5.223 33.344 3.203 1 95.81 166 SER B O 1
ATOM 3639 N N . SER B 1 167 ? 4.977 31.234 3.699 1 95.19 167 SER B N 1
ATOM 3640 C CA . SER B 1 167 ? 4.309 31.547 4.957 1 95.19 167 SER B CA 1
ATOM 3641 C C . SER B 1 167 ? 5.277 32.156 5.965 1 95.19 167 SER B C 1
ATOM 3643 O O . SER B 1 167 ? 4.918 33.062 6.703 1 95.19 167 SER B O 1
ATOM 3645 N N . GLN B 1 168 ? 6.453 31.594 5.988 1 92.69 168 GLN B N 1
ATOM 3646 C CA . GLN B 1 168 ? 7.477 32.125 6.875 1 92.69 168 GLN B CA 1
ATOM 3647 C C . GLN B 1 168 ? 7.77 33.594 6.555 1 92.69 168 GLN B C 1
ATOM 3649 O O . GLN B 1 168 ? 7.984 34.406 7.461 1 92.69 168 GLN B O 1
ATOM 3654 N N . LYS B 1 169 ? 7.781 33.938 5.34 1 93.5 169 LYS B N 1
ATOM 3655 C CA . LYS B 1 169 ? 8.031 35.312 4.906 1 93.5 169 LYS B CA 1
ATOM 3656 C C . LYS B 1 169 ? 6.922 36.25 5.383 1 93.5 169 LYS B C 1
ATOM 3658 O O . LYS B 1 169 ? 7.121 37.469 5.457 1 93.5 169 LYS B O 1
ATOM 3663 N N . LEU B 1 170 ? 5.84 35.688 5.648 1 95.25 170 LEU B N 1
ATOM 3664 C CA . LEU B 1 170 ? 4.715 36.469 6.156 1 95.25 170 LEU B CA 1
ATOM 3665 C C . LEU B 1 170 ? 4.613 36.344 7.672 1 95.25 170 LEU B C 1
ATOM 3667 O O . LEU B 1 170 ? 3.557 36.625 8.25 1 95.25 170 LEU B O 1
ATOM 3671 N N . ASN B 1 171 ? 5.629 35.844 8.328 1 94.06 171 ASN B N 1
ATOM 3672 C CA . ASN B 1 171 ? 5.844 35.781 9.773 1 94.06 171 ASN B CA 1
ATOM 3673 C C . ASN B 1 171 ? 4.938 34.781 10.445 1 94.06 171 ASN B C 1
ATOM 3675 O O . ASN B 1 171 ? 4.543 34.938 11.602 1 94.06 171 ASN B O 1
ATOM 3679 N N . VAL B 1 172 ? 4.512 33.812 9.672 1 95.94 172 VAL B N 1
ATOM 3680 C CA . VAL B 1 172 ? 3.783 32.688 10.273 1 95.94 172 VAL B CA 1
ATOM 3681 C C . VAL B 1 172 ? 4.773 31.656 10.789 1 95.94 172 VAL B C 1
ATOM 3683 O O . VAL B 1 172 ? 5.699 31.25 10.078 1 95.94 172 VAL B O 1
ATOM 3686 N N . LYS B 1 173 ? 4.652 31.25 12.023 1 95.75 173 LYS B N 1
ATOM 3687 C CA . LYS B 1 173 ? 5.449 30.156 12.586 1 95.75 173 LYS B CA 1
ATOM 3688 C C . LYS B 1 173 ? 4.859 28.797 12.219 1 95.75 173 LYS B C 1
ATOM 3690 O O . LYS B 1 173 ? 3.951 28.312 12.898 1 95.75 173 LYS B O 1
ATOM 3695 N N . MET B 1 174 ? 5.473 28.188 11.203 1 95.5 174 MET B N 1
ATOM 3696 C CA . MET B 1 174 ? 4.863 26.984 10.664 1 95.5 174 MET B CA 1
ATOM 3697 C C . MET B 1 174 ? 5.773 25.766 10.875 1 95.5 174 MET B C 1
ATOM 3699 O O . MET B 1 174 ? 6.973 25.828 10.602 1 95.5 174 MET B O 1
ATOM 3703 N N . LEU B 1 175 ? 5.164 24.719 11.406 1 96.56 175 LEU B N 1
ATOM 3704 C CA . LEU B 1 175 ? 5.797 23.406 11.438 1 96.56 175 LEU B CA 1
ATOM 3705 C C . LEU B 1 175 ? 5.34 22.547 10.258 1 96.56 175 LEU B C 1
ATOM 3707 O O . LEU B 1 175 ? 4.188 22.641 9.82 1 96.56 175 LEU B O 1
ATOM 3711 N N . LEU B 1 176 ? 6.27 21.797 9.773 1 97.75 176 LEU B N 1
ATOM 3712 C CA . LEU B 1 176 ? 5.941 20.812 8.758 1 97.75 176 LEU B CA 1
ATOM 3713 C C . LEU B 1 176 ? 5.98 19.406 9.344 1 97.75 176 LEU B C 1
ATOM 3715 O O . LEU B 1 176 ? 7.016 18.969 9.852 1 97.75 176 LEU B O 1
ATOM 3719 N N . PHE B 1 177 ? 4.82 18.766 9.344 1 98.56 177 PHE B N 1
ATOM 3720 C CA . PHE B 1 177 ? 4.738 17.375 9.797 1 98.56 177 PHE B CA 1
ATOM 3721 C C . PHE B 1 177 ? 4.848 16.422 8.617 1 98.56 177 PHE B C 1
ATOM 3723 O O . PHE B 1 177 ? 4.199 16.609 7.59 1 98.56 177 PHE B O 1
ATOM 3730 N N . GLU B 1 178 ? 5.668 15.398 8.75 1 98.38 178 GLU B N 1
ATOM 3731 C CA . GLU B 1 178 ? 5.758 14.281 7.812 1 98.38 178 GLU B CA 1
ATOM 3732 C C . GLU B 1 178 ? 5.422 12.961 8.5 1 98.38 178 GLU B C 1
ATOM 3734 O O . GLU B 1 178 ? 5.922 12.68 9.594 1 98.38 178 GLU B O 1
ATOM 3739 N N . GLY B 1 179 ? 4.555 12.211 7.895 1 98.69 179 GLY B N 1
ATOM 3740 C CA . GLY B 1 179 ? 4.238 10.891 8.422 1 98.69 179 GLY B CA 1
ATOM 3741 C C . GLY B 1 179 ? 3.492 10.016 7.43 1 98.69 179 GLY B C 1
ATOM 3742 O O . GLY B 1 179 ? 2.533 10.461 6.797 1 98.69 179 GLY B O 1
ATOM 3743 N N . GLY B 1 180 ? 3.979 8.773 7.344 1 98.5 180 GLY B N 1
ATOM 3744 C CA . GLY B 1 180 ? 3.32 7.836 6.445 1 98.5 180 GLY B CA 1
ATOM 3745 C C . GLY B 1 180 ? 3.746 7.996 5 1 98.5 180 GLY B C 1
ATOM 3746 O O . GLY B 1 180 ? 4.863 8.438 4.719 1 98.5 180 GLY B O 1
ATOM 3747 N N . LYS B 1 181 ? 2.887 7.484 4.082 1 98.19 181 LYS B N 1
ATOM 3748 C CA . LYS B 1 181 ? 3.166 7.551 2.65 1 98.19 181 LYS B CA 1
ATOM 3749 C C . LYS B 1 181 ? 1.909 7.902 1.86 1 98.19 181 LYS B C 1
ATOM 3751 O O . LYS B 1 181 ? 0.83 8.055 2.438 1 98.19 181 LYS B O 1
ATOM 3756 N N . SER B 1 182 ? 2.045 8.07 0.578 1 97.06 182 SER B N 1
ATOM 3757 C CA . SER B 1 182 ? 0.925 8.422 -0.29 1 97.06 182 SER B CA 1
ATOM 3758 C C . SER B 1 182 ? -0.089 7.285 -0.375 1 97.06 182 SER B C 1
ATOM 3760 O O . SER B 1 182 ? 0.269 6.113 -0.233 1 97.06 182 SER B O 1
ATOM 3762 N N . LEU B 1 183 ? -1.314 7.695 -0.518 1 95.81 183 LEU B N 1
ATOM 3763 C CA . LEU B 1 183 ? -2.441 6.797 -0.755 1 95.81 183 LEU B CA 1
ATOM 3764 C C . LEU B 1 183 ? -2.5 5.707 0.309 1 95.81 183 LEU B C 1
ATOM 3766 O O . LEU B 1 183 ? -2.627 4.523 -0.015 1 95.81 183 LEU B O 1
ATOM 3770 N N . ASP B 1 184 ? -2.375 6.172 1.482 1 95.31 184 ASP B N 1
ATOM 3771 C CA . ASP B 1 184 ? -2.377 5.32 2.668 1 95.31 184 ASP B CA 1
ATOM 3772 C C . ASP B 1 184 ? -2.941 6.062 3.877 1 95.31 184 ASP B C 1
ATOM 3774 O O . ASP B 1 184 ? -2.736 7.27 4.023 1 95.31 184 ASP B O 1
ATOM 3778 N N . ILE B 1 185 ? -3.705 5.402 4.691 1 95.38 185 ILE B N 1
ATOM 3779 C CA . ILE B 1 185 ? -4.121 5.891 6.004 1 95.38 185 ILE B CA 1
ATOM 3780 C C . ILE B 1 185 ? -3.543 4.992 7.094 1 95.38 185 ILE B C 1
ATOM 3782 O O . ILE B 1 185 ? -3.764 3.779 7.09 1 95.38 185 ILE B O 1
ATOM 3786 N N . ASN B 1 186 ? -2.811 5.551 7.93 1 96.38 186 ASN B N 1
ATOM 3787 C CA . ASN B 1 186 ? -2.133 4.84 9.008 1 96.38 186 ASN B CA 1
ATOM 3788 C C . ASN B 1 186 ? -2.535 5.383 10.375 1 96.38 186 ASN B C 1
ATOM 3790 O O . ASN B 1 186 ? -2.344 6.57 10.656 1 96.38 186 ASN B O 1
ATOM 3794 N N . GLU B 1 187 ? -3.039 4.57 11.219 1 95.88 187 GLU B N 1
ATOM 3795 C CA . GLU B 1 187 ? -3.6 5 12.492 1 95.88 187 GLU B CA 1
ATOM 3796 C C . GLU B 1 187 ? -2.523 5.598 13.398 1 95.88 187 GLU B C 1
ATOM 3798 O O . GLU B 1 187 ? -2.754 6.609 14.062 1 95.88 187 GLU B O 1
ATOM 3803 N N . SER B 1 188 ? -1.405 4.988 13.414 1 96.94 188 SER B N 1
ATOM 3804 C CA . SER B 1 188 ? -0.336 5.473 14.281 1 96.94 188 SER B CA 1
ATOM 3805 C C . SER B 1 188 ? 0.158 6.844 13.844 1 96.94 188 SER B C 1
ATOM 3807 O O . SER B 1 188 ? 0.53 7.676 14.672 1 96.94 188 SER B O 1
ATOM 3809 N N . ILE B 1 189 ? 0.166 7.02 12.57 1 98.25 189 ILE B N 1
ATOM 3810 C CA . ILE B 1 189 ? 0.584 8.312 12.031 1 98.25 189 ILE B CA 1
ATOM 3811 C C . ILE B 1 189 ? -0.44 9.383 12.398 1 98.25 189 ILE B C 1
ATOM 3813 O O . ILE B 1 189 ? -0.076 10.469 12.852 1 98.25 189 ILE B O 1
ATOM 3817 N N . ALA B 1 190 ? -1.701 9.07 12.211 1 97.94 190 ALA B N 1
ATOM 3818 C CA . ALA B 1 190 ? -2.773 10 12.555 1 97.94 190 ALA B CA 1
ATOM 3819 C C . ALA B 1 190 ? -2.738 10.352 14.039 1 97.94 190 ALA B C 1
ATOM 3821 O O . ALA B 1 190 ? -2.885 11.516 14.406 1 97.94 190 ALA B O 1
ATOM 3822 N N . ASP B 1 191 ? -2.48 9.359 14.82 1 97.69 191 ASP B N 1
ATOM 3823 C CA . ASP B 1 191 ? -2.418 9.586 16.266 1 97.69 191 ASP B CA 1
ATOM 3824 C C . ASP B 1 191 ? -1.282 10.539 16.609 1 97.69 191 ASP B C 1
ATOM 3826 O O . ASP B 1 191 ? -1.458 11.438 17.438 1 97.69 191 ASP B O 1
ATOM 3830 N N . ALA B 1 192 ? -0.177 10.32 16.031 1 97.81 192 ALA B N 1
ATOM 3831 C CA . ALA B 1 192 ? 0.97 11.188 16.297 1 97.81 192 ALA B CA 1
ATOM 3832 C C . ALA B 1 192 ? 0.651 12.641 15.953 1 97.81 192 ALA B C 1
ATOM 3834 O O . ALA B 1 192 ? 0.997 13.555 16.703 1 97.81 192 ALA B O 1
ATOM 3835 N N . GLY B 1 193 ? -0.012 12.836 14.828 1 98.56 193 GLY B N 1
ATOM 3836 C CA . GLY B 1 193 ? -0.398 14.18 14.422 1 98.56 193 GLY B CA 1
ATOM 3837 C C . GLY B 1 193 ? -1.4 14.828 15.359 1 98.56 193 GLY B C 1
ATOM 3838 O O . GLY B 1 193 ? -1.202 15.961 15.805 1 98.56 193 GLY B O 1
ATOM 3839 N N . VAL B 1 194 ? -2.436 14.109 15.688 1 98.69 194 VAL B N 1
ATOM 3840 C CA . VAL B 1 194 ? -3.508 14.633 16.531 1 98.69 194 VAL B CA 1
ATOM 3841 C C . VAL B 1 194 ? -2.963 14.953 17.922 1 98.69 194 VAL B C 1
ATOM 3843 O O . VAL B 1 194 ? -3.236 16.031 18.469 1 98.69 194 VAL B O 1
ATOM 3846 N N . ASP B 1 195 ? -2.172 14.078 18.422 1 98.38 195 ASP B N 1
ATOM 3847 C CA . ASP B 1 195 ? -1.603 14.289 19.75 1 98.38 195 ASP B CA 1
ATOM 3848 C C . ASP B 1 195 ? -0.675 15.508 19.75 1 98.38 195 ASP B C 1
ATOM 3850 O O . ASP B 1 195 ? -0.673 16.281 20.703 1 98.38 195 ASP B O 1
ATOM 3854 N N . GLY B 1 196 ? 0.095 15.594 18.766 1 98.44 196 GLY B N 1
ATOM 3855 C CA . GLY B 1 196 ? 0.95 16.766 18.656 1 98.44 196 GLY B CA 1
ATOM 3856 C C . GLY B 1 196 ? 0.174 18.078 18.625 1 98.44 196 GLY B C 1
ATOM 3857 O O . GLY B 1 196 ? 0.562 19.047 19.266 1 98.44 196 GLY B O 1
ATOM 3858 N N . VAL B 1 197 ? -0.918 18.094 17.906 1 98.69 197 VAL B N 1
ATOM 3859 C CA . VAL B 1 197 ? -1.761 19.281 17.812 1 98.69 197 VAL B CA 1
ATOM 3860 C C . VAL B 1 197 ? -2.338 19.625 19.172 1 98.69 197 VAL B C 1
ATOM 3862 O O . VAL B 1 197 ? -2.354 20.797 19.578 1 98.69 197 VAL B O 1
ATOM 3865 N N . LYS B 1 198 ? -2.787 18.609 19.844 1 98.69 198 LYS B N 1
ATOM 3866 C CA . LYS B 1 198 ? -3.318 18.859 21.188 1 98.69 198 LYS B CA 1
ATOM 3867 C C . LYS B 1 198 ? -2.275 19.531 22.078 1 98.69 198 LYS B C 1
ATOM 3869 O O . LYS B 1 198 ? -2.59 20.453 22.828 1 98.69 198 LYS B O 1
ATOM 3874 N N . ARG B 1 199 ? -1.074 19.094 22 1 98.5 199 ARG B N 1
ATOM 3875 C CA . ARG B 1 199 ? -0.011 19.656 22.828 1 98.5 199 ARG B CA 1
ATOM 3876 C C . ARG B 1 199 ? 0.255 21.109 22.438 1 98.5 199 ARG B C 1
ATOM 3878 O O . ARG B 1 199 ? 0.467 21.969 23.312 1 98.5 199 ARG B O 1
ATOM 3885 N N . ILE B 1 200 ? 0.248 21.406 21.172 1 98.19 200 ILE B N 1
ATOM 3886 C CA . ILE B 1 200 ? 0.449 22.781 20.719 1 98.19 200 ILE B CA 1
ATOM 3887 C C . ILE B 1 200 ? -0.672 23.672 21.25 1 98.19 200 ILE B C 1
ATOM 3889 O O . ILE B 1 200 ? -0.415 24.75 21.781 1 98.19 200 ILE B O 1
ATOM 3893 N N . LEU B 1 201 ? -1.87 23.219 21.078 1 98.69 201 LEU B N 1
ATOM 3894 C CA . LEU B 1 201 ? -3.016 24 21.5 1 98.69 201 LEU B CA 1
ATOM 3895 C C . LEU B 1 201 ? -3.002 24.219 23.016 1 98.69 201 LEU B C 1
ATOM 3897 O O . LEU B 1 201 ? -3.359 25.281 23.5 1 98.69 201 LEU B O 1
ATOM 3901 N N . ALA B 1 202 ? -2.588 23.203 23.719 1 98.31 202 ALA B N 1
ATOM 3902 C CA . ALA B 1 202 ? -2.447 23.344 25.156 1 98.31 202 ALA B CA 1
ATOM 3903 C C . ALA B 1 202 ? -1.376 24.359 25.516 1 98.31 202 ALA B C 1
ATOM 3905 O O . ALA B 1 202 ? -1.572 25.203 26.391 1 98.31 202 ALA B O 1
ATOM 3906 N N . HIS B 1 203 ? -0.31 24.281 24.891 1 97.62 203 HIS B N 1
ATOM 3907 C CA . HIS B 1 203 ? 0.807 25.203 25.109 1 97.62 203 HIS B CA 1
ATOM 3908 C C . HIS B 1 203 ? 0.385 26.641 24.875 1 97.62 203 HIS B C 1
ATOM 3910 O O . HIS B 1 203 ? 0.843 27.547 25.594 1 97.62 203 HIS B O 1
ATOM 3916 N N . LEU B 1 204 ? -0.505 26.844 23.969 1 98.06 204 LEU B N 1
ATOM 3917 C CA . LEU B 1 204 ? -0.959 28.188 23.625 1 98.06 204 LEU B CA 1
ATOM 3918 C C . LEU B 1 204 ? -2.191 28.578 24.438 1 98.06 204 LEU B C 1
ATOM 3920 O O . LEU B 1 204 ? -2.822 29.594 24.156 1 98.06 204 LEU B O 1
ATOM 3924 N N . ASP B 1 205 ? -2.584 27.703 25.328 1 98.19 205 ASP B N 1
ATOM 3925 C CA . ASP B 1 205 ? -3.75 27.891 26.188 1 98.19 205 ASP B CA 1
ATOM 3926 C C . ASP B 1 205 ? -5.031 27.969 25.359 1 98.19 205 ASP B C 1
ATOM 3928 O O . ASP B 1 205 ? -5.93 28.75 25.656 1 98.19 205 ASP B O 1
ATOM 3932 N N . MET B 1 206 ? -5.039 27.172 24.297 1 98.62 206 MET B N 1
ATOM 3933 C CA . MET B 1 206 ? -6.188 27.203 23.391 1 98.62 206 MET B CA 1
ATOM 3934 C C . MET B 1 206 ? -6.996 25.906 23.484 1 98.62 206 MET B C 1
ATOM 3936 O O . MET B 1 206 ? -8.141 25.859 23.047 1 98.62 206 MET B O 1
ATOM 3940 N N . LEU B 1 207 ? -6.453 24.875 24.016 1 98.62 207 LEU B N 1
ATOM 3941 C CA . LEU B 1 207 ? -7.117 23.578 24.016 1 98.62 207 LEU B CA 1
ATOM 3942 C C . LEU B 1 207 ? -8.305 23.578 24.984 1 98.62 207 LEU B C 1
ATOM 3944 O O . LEU B 1 207 ? -8.164 23.984 26.141 1 98.62 207 LEU B O 1
ATOM 3948 N N . ASP B 1 208 ? -9.414 23.125 24.453 1 97.06 208 ASP B N 1
ATOM 3949 C CA . ASP B 1 208 ? -10.57 22.922 25.312 1 97.06 208 ASP B CA 1
ATOM 3950 C C . ASP B 1 208 ? -10.234 21.969 26.469 1 97.06 208 ASP B C 1
ATOM 3952 O O . ASP B 1 208 ? -9.672 20.891 26.234 1 97.06 208 ASP B O 1
ATOM 3956 N N . PRO B 1 209 ? -10.602 22.297 27.656 1 95.06 209 PRO B N 1
ATOM 3957 C CA . PRO B 1 209 ? -10.227 21.516 28.828 1 95.06 209 PRO B CA 1
ATOM 3958 C C . PRO B 1 209 ? -10.797 20.109 28.812 1 95.06 209 PRO B C 1
ATOM 3960 O O . PRO B 1 209 ? -10.328 19.234 29.562 1 95.06 209 PRO B O 1
ATOM 3963 N N . LYS B 1 210 ? -11.703 19.844 28.016 1 95.94 210 LYS B N 1
ATOM 3964 C CA . LYS B 1 210 ? -12.289 18.516 27.953 1 95.94 210 LYS B CA 1
ATOM 3965 C C . LYS B 1 210 ? -11.352 17.516 27.281 1 95.94 210 LYS B C 1
ATOM 3967 O O . LYS B 1 210 ? -11.531 16.312 27.391 1 95.94 210 LYS B O 1
ATOM 3972 N N . HIS B 1 211 ? -10.43 18.062 26.578 1 97.31 211 HIS B N 1
ATOM 3973 C CA . HIS B 1 211 ? -9.5 17.188 25.875 1 97.31 211 HIS B CA 1
ATOM 3974 C C . HIS B 1 211 ? -8.305 16.828 26.75 1 97.31 211 HIS B C 1
ATOM 3976 O O . HIS B 1 211 ? -7.762 17.703 27.438 1 97.31 211 HIS B O 1
ATOM 3982 N N . PHE B 1 212 ? -7.938 15.57 26.578 1 94.62 212 PHE B N 1
ATOM 3983 C CA . PHE B 1 212 ? -6.781 15.055 27.297 1 94.62 212 PHE B CA 1
ATOM 3984 C C . PHE B 1 212 ? -5.516 15.188 26.453 1 94.62 212 PHE B C 1
ATOM 3986 O O . PHE B 1 212 ? -5.539 14.945 25.25 1 94.62 212 PHE B O 1
ATOM 3993 N N . VAL B 1 213 ? -4.469 15.672 27.141 1 95.81 213 VAL B N 1
ATOM 3994 C CA . VAL B 1 213 ? -3.17 15.766 26.484 1 95.81 213 VAL B CA 1
ATOM 3995 C C . VAL B 1 213 ? -2.289 14.594 26.906 1 95.81 213 VAL B C 1
ATOM 3997 O O . VAL B 1 213 ? -1.881 14.508 28.062 1 95.81 213 VAL B O 1
ATOM 4000 N N . LYS B 1 214 ? -2.008 13.75 25.984 1 91.88 214 LYS B N 1
ATOM 4001 C CA . LYS B 1 214 ? -1.127 12.617 26.25 1 91.88 214 LYS B CA 1
ATOM 4002 C C . LYS B 1 214 ? 0.33 13.062 26.344 1 91.88 214 LYS B C 1
ATOM 4004 O O . LYS B 1 214 ? 0.854 13.68 25.406 1 91.88 214 LYS B O 1
ATOM 4009 N N . GLU B 1 215 ? 0.977 12.844 27.5 1 86.12 215 GLU B N 1
ATOM 4010 C CA . GLU B 1 215 ? 2.395 13.164 27.625 1 86.12 215 GLU B CA 1
ATOM 4011 C C . GLU B 1 215 ? 3.266 12.094 26.969 1 86.12 215 GLU B C 1
ATOM 4013 O O . GLU B 1 215 ? 2.969 10.898 27.062 1 86.12 215 GLU B O 1
ATOM 4018 N N . GLN B 1 216 ? 4.215 12.562 26.281 1 85.62 216 GLN B N 1
ATOM 4019 C CA . GLN B 1 216 ? 5.121 11.617 25.641 1 85.62 216 GLN B CA 1
ATOM 4020 C C . GLN B 1 216 ? 6.184 11.117 26.625 1 85.62 216 GLN B C 1
ATOM 4022 O O . GLN B 1 216 ? 6.629 11.867 27.5 1 85.62 216 GLN B O 1
ATOM 4027 N N . GLU B 1 217 ? 6.484 9.922 26.391 1 85.25 217 GLU B N 1
ATOM 4028 C CA . GLU B 1 217 ? 7.457 9.273 27.266 1 85.25 217 GLU B CA 1
ATOM 4029 C C . GLU B 1 217 ? 8.852 9.859 27.062 1 85.25 217 GLU B C 1
ATOM 4031 O O . GLU B 1 217 ? 9.656 9.898 28 1 85.25 217 GLU B O 1
ATOM 4036 N N . SER B 1 218 ? 9.117 10.258 25.875 1 91.56 218 SER B N 1
ATOM 4037 C CA . SER B 1 218 ? 10.438 10.781 25.547 1 91.56 218 SER B CA 1
ATOM 4038 C C . SER B 1 218 ? 10.336 12.039 24.703 1 91.56 218 SER B C 1
ATOM 4040 O O . SER B 1 218 ? 9.312 12.281 24.047 1 91.56 218 SER B O 1
ATOM 4042 N N . ASN B 1 219 ? 11.43 12.82 24.828 1 94.81 219 ASN B N 1
ATOM 4043 C CA . ASN B 1 219 ? 11.523 14 23.969 1 94.81 219 ASN B CA 1
ATOM 4044 C C . ASN B 1 219 ? 11.859 13.625 22.531 1 94.81 219 ASN B C 1
ATOM 4046 O O . ASN B 1 219 ? 12.438 12.57 22.281 1 94.81 219 ASN B O 1
ATOM 4050 N N . THR B 1 220 ? 11.461 14.523 21.656 1 97.44 220 THR B N 1
ATOM 4051 C CA . THR B 1 220 ? 11.773 14.344 20.25 1 97.44 220 THR B CA 1
ATOM 4052 C C . THR B 1 220 ? 13.273 14.195 20.047 1 97.44 220 THR B C 1
ATOM 4054 O O . THR B 1 220 ? 14.07 14.828 20.75 1 97.44 220 THR B O 1
ATOM 4057 N N . ILE B 1 221 ? 13.68 13.312 19.125 1 97.12 221 ILE B N 1
ATOM 4058 C CA . ILE B 1 221 ? 15.078 13.133 18.75 1 97.12 221 ILE B CA 1
ATOM 4059 C C . ILE B 1 221 ? 15.438 14.086 17.594 1 97.12 221 ILE B C 1
ATOM 4061 O O . ILE B 1 221 ? 14.898 13.961 16.5 1 97.12 221 ILE B O 1
ATOM 4065 N N . TYR B 1 222 ? 16.312 14.984 17.859 1 96.81 222 TYR B N 1
ATOM 4066 C CA . TYR B 1 222 ? 16.734 15.938 16.844 1 96.81 222 TYR B CA 1
ATOM 4067 C C . TYR B 1 222 ? 17.797 15.328 15.945 1 96.81 222 TYR B C 1
ATOM 4069 O O . TYR B 1 222 ? 18.828 14.844 16.422 1 96.81 222 TYR B O 1
ATOM 4077 N N . ILE B 1 223 ? 17.562 15.414 14.664 1 95.94 223 ILE B N 1
ATOM 4078 C CA . ILE B 1 223 ? 18.484 14.883 13.664 1 95.94 223 ILE B CA 1
ATOM 4079 C C . ILE B 1 223 ? 19.094 16.031 12.852 1 95.94 223 ILE B C 1
ATOM 4081 O O . ILE B 1 223 ? 18.375 16.734 12.133 1 95.94 223 ILE B O 1
ATOM 4085 N N . GLU B 1 224 ? 20.344 16.156 12.898 1 92.88 224 GLU B N 1
ATOM 4086 C CA . GLU B 1 224 ? 21.047 17.25 12.211 1 92.88 224 GLU B CA 1
ATOM 4087 C C . GLU B 1 224 ? 21.438 16.844 10.789 1 92.88 224 GLU B C 1
ATOM 4089 O O . GLU B 1 224 ? 21.344 17.641 9.859 1 92.88 224 GLU B O 1
ATOM 4094 N N . LYS B 1 225 ? 21.953 15.633 10.727 1 94.38 225 LYS B N 1
ATOM 4095 C CA . LYS B 1 225 ? 22.344 15.094 9.422 1 94.38 225 LYS B CA 1
ATOM 4096 C C . LYS B 1 225 ? 21.734 13.711 9.188 1 94.38 225 LYS B C 1
ATOM 4098 O O . LYS B 1 225 ? 21.547 12.945 10.133 1 94.38 225 LYS B O 1
ATOM 4103 N N . SER B 1 226 ? 21.422 13.461 7.965 1 96.38 226 SER B N 1
ATOM 4104 C CA . SER B 1 226 ? 20.906 12.172 7.531 1 96.38 226 SER B CA 1
ATOM 4105 C C . SER B 1 226 ? 21.359 11.828 6.117 1 96.38 226 SER B C 1
ATOM 4107 O O . SER B 1 226 ? 21.906 12.688 5.414 1 96.38 226 SER B O 1
ATOM 4109 N N . THR B 1 227 ? 21.219 10.578 5.785 1 96.81 227 THR B N 1
ATOM 4110 C CA . THR B 1 227 ? 21.656 10.164 4.453 1 96.81 227 THR B CA 1
ATOM 4111 C C . THR B 1 227 ? 20.719 9.102 3.887 1 96.81 227 THR B C 1
ATOM 4113 O O . THR B 1 227 ? 20.078 8.367 4.637 1 96.81 227 THR B O 1
ATOM 4116 N N . TRP B 1 228 ? 20.719 9.117 2.615 1 97.81 228 TRP B N 1
ATOM 4117 C CA . TRP B 1 228 ? 19.906 8.125 1.915 1 97.81 228 TRP B CA 1
ATOM 4118 C C . TRP B 1 228 ? 20.719 6.863 1.641 1 97.81 228 TRP B C 1
ATOM 4120 O O . TRP B 1 228 ? 21.906 6.941 1.281 1 97.81 228 TRP B O 1
ATOM 4130 N N . ILE B 1 229 ? 20.062 5.801 1.868 1 98.44 229 ILE B N 1
ATOM 4131 C CA . ILE B 1 229 ? 20.578 4.516 1.396 1 98.44 229 ILE B CA 1
ATOM 4132 C C . ILE B 1 229 ? 19.891 4.141 0.085 1 98.44 229 ILE B C 1
ATOM 4134 O O . ILE B 1 229 ? 18.656 4.062 0.021 1 98.44 229 ILE B O 1
ATOM 4138 N N . ARG B 1 230 ? 20.656 3.865 -0.907 1 97.94 230 ARG B N 1
ATOM 4139 C CA . ARG B 1 230 ? 20.094 3.645 -2.234 1 97.94 230 ARG B CA 1
ATOM 4140 C C . ARG B 1 230 ? 20.328 2.211 -2.697 1 97.94 230 ARG B C 1
ATOM 4142 O O . ARG B 1 230 ? 21.281 1.56 -2.26 1 97.94 230 ARG B O 1
ATOM 4149 N N . ALA B 1 231 ? 19.516 1.78 -3.588 1 96.56 231 ALA B N 1
ATOM 4150 C CA . ALA B 1 231 ? 19.625 0.426 -4.129 1 96.56 231 ALA B CA 1
ATOM 4151 C C . ALA B 1 231 ? 20.859 0.279 -5.016 1 96.56 231 ALA B C 1
ATOM 4153 O O . ALA B 1 231 ? 21.078 1.093 -5.914 1 96.56 231 ALA B O 1
ATOM 4154 N N . LYS B 1 232 ? 21.531 -0.812 -4.797 1 95.56 232 LYS B N 1
ATOM 4155 C CA . LYS B 1 232 ? 22.719 -1.088 -5.609 1 95.56 232 LYS B CA 1
ATOM 4156 C C . LYS B 1 232 ? 22.359 -1.932 -6.828 1 95.56 232 LYS B C 1
ATOM 4158 O O . LYS B 1 232 ? 23.188 -2.1 -7.734 1 95.56 232 LYS B O 1
ATOM 4163 N N . CYS B 1 233 ? 21.203 -2.484 -6.824 1 94.69 233 CYS B N 1
ATOM 4164 C CA . CYS B 1 233 ? 20.688 -3.273 -7.938 1 94.69 233 CYS B CA 1
ATOM 4165 C C . CYS B 1 233 ? 19.156 -3.219 -7.984 1 94.69 233 CYS B C 1
ATOM 4167 O O . CYS B 1 233 ? 18.531 -2.725 -7.055 1 94.69 233 CYS B O 1
ATOM 4169 N N . SER B 1 234 ? 18.641 -3.629 -9.125 1 94.12 234 SER B N 1
ATOM 4170 C CA . SER B 1 234 ? 17.203 -3.697 -9.297 1 94.12 234 SER B CA 1
ATOM 4171 C C . SER B 1 234 ? 16.656 -5.062 -8.891 1 94.12 234 SER B C 1
ATOM 4173 O O . SER B 1 234 ? 17.359 -6.07 -8.984 1 94.12 234 SER B O 1
ATOM 4175 N N . GLY B 1 235 ? 15.375 -5.129 -8.375 1 95.19 235 GLY B N 1
ATOM 4176 C CA . GLY B 1 235 ? 14.758 -6.395 -8.031 1 95.19 235 GLY B CA 1
ATOM 4177 C C . GLY B 1 235 ? 13.578 -6.242 -7.082 1 95.19 235 GLY B C 1
ATOM 4178 O O . GLY B 1 235 ? 12.992 -5.164 -6.984 1 95.19 235 GLY B O 1
ATOM 4179 N N . LEU B 1 236 ? 13.188 -7.34 -6.52 1 95.94 236 LEU B N 1
ATOM 4180 C CA . LEU B 1 236 ? 12.148 -7.355 -5.496 1 95.94 236 LEU B CA 1
ATOM 4181 C C . LEU B 1 236 ? 12.703 -6.93 -4.145 1 95.94 236 LEU B C 1
ATOM 4183 O O . LEU B 1 236 ? 13.734 -7.441 -3.705 1 95.94 236 LEU B O 1
ATOM 4187 N N . LEU B 1 237 ? 12.031 -6.016 -3.525 1 96.75 237 LEU B N 1
ATOM 4188 C CA . LEU B 1 237 ? 12.5 -5.496 -2.248 1 96.75 237 LEU B CA 1
ATOM 4189 C C . LEU B 1 237 ? 11.742 -6.137 -1.088 1 96.75 237 LEU B C 1
ATOM 4191 O O . LEU B 1 237 ? 10.508 -6.082 -1.039 1 96.75 237 LEU B O 1
ATOM 4195 N N . HIS B 1 238 ? 12.508 -6.738 -0.219 1 96.5 238 HIS B N 1
ATOM 4196 C CA . HIS B 1 238 ? 11.969 -7.324 1.001 1 96.5 238 HIS B CA 1
ATOM 4197 C C . HIS B 1 238 ? 12.406 -6.539 2.232 1 96.5 238 HIS B C 1
ATOM 4199 O O . HIS B 1 238 ? 13.508 -6.734 2.74 1 96.5 238 HIS B O 1
ATOM 4205 N N . ASP B 1 239 ? 11.531 -5.723 2.699 1 96.94 239 ASP B N 1
ATOM 4206 C CA . ASP B 1 239 ? 11.789 -4.816 3.816 1 96.94 239 ASP B CA 1
ATOM 4207 C C . ASP B 1 239 ? 11.742 -5.562 5.148 1 96.94 239 ASP B C 1
ATOM 4209 O O . ASP B 1 239 ? 10.875 -6.418 5.352 1 96.94 239 ASP B O 1
ATOM 4213 N N . GLN B 1 240 ? 12.602 -5.238 6.094 1 96.44 240 GLN B N 1
ATOM 4214 C CA . GLN B 1 240 ? 12.641 -5.914 7.387 1 96.44 240 GLN B CA 1
ATOM 4215 C C . GLN B 1 240 ? 11.93 -5.094 8.453 1 96.44 240 GLN B C 1
ATOM 4217 O O . GLN B 1 240 ? 12.109 -5.332 9.656 1 96.44 240 GLN B O 1
ATOM 4222 N N . ASN B 1 241 ? 11.242 -4.082 8.062 1 96.06 241 ASN B N 1
ATOM 4223 C CA . ASN B 1 241 ? 10.359 -3.307 8.93 1 96.06 241 ASN B CA 1
ATOM 4224 C C . ASN B 1 241 ? 11.133 -2.635 10.062 1 96.06 241 ASN B C 1
ATOM 4226 O O . ASN B 1 241 ? 10.766 -2.771 11.227 1 96.06 241 ASN B O 1
ATOM 4230 N N . THR B 1 242 ? 12.117 -1.886 9.758 1 97.69 242 THR B N 1
ATOM 4231 C CA . THR B 1 242 ? 12.953 -1.235 10.758 1 97.69 242 THR B CA 1
ATOM 4232 C C . THR B 1 242 ? 12.602 0.243 10.883 1 97.69 242 THR B C 1
ATOM 4234 O O . THR B 1 242 ? 13.281 0.995 11.586 1 97.69 242 THR B O 1
ATOM 4237 N N . ILE B 1 243 ? 11.57 0.697 10.242 1 98.44 243 ILE B N 1
ATOM 4238 C CA . ILE B 1 243 ? 11.18 2.102 10.25 1 98.44 243 ILE B CA 1
ATOM 4239 C C . ILE B 1 243 ? 10.969 2.57 11.688 1 98.44 243 ILE B C 1
ATOM 4241 O O . ILE B 1 243 ? 10.312 1.892 12.484 1 98.44 243 ILE B O 1
ATOM 4245 N N . GLY B 1 244 ? 11.555 3.67 12.047 1 97.88 244 GLY B N 1
ATOM 4246 C CA . GLY B 1 244 ? 11.406 4.27 13.367 1 97.88 244 GLY B CA 1
ATOM 4247 C C . GLY B 1 244 ? 12.406 3.732 14.375 1 97.88 244 GLY B C 1
ATOM 4248 O O . GLY B 1 244 ? 12.586 4.312 15.453 1 97.88 244 GLY B O 1
ATOM 4249 N N . SER B 1 245 ? 13.125 2.676 14.039 1 98 245 SER B N 1
ATOM 4250 C CA . SER B 1 245 ? 13.984 2 15.008 1 98 245 SER B CA 1
ATOM 4251 C C . SER B 1 245 ? 15.43 2.471 14.883 1 98 245 SER B C 1
ATOM 4253 O O . SER B 1 245 ? 15.859 2.906 13.812 1 98 245 SER B O 1
ATOM 4255 N N . PHE B 1 246 ? 16.109 2.389 16.031 1 98.38 246 PHE B N 1
ATOM 4256 C CA . PHE B 1 246 ? 17.562 2.547 16.016 1 98.38 246 PHE B CA 1
ATOM 4257 C C . PHE B 1 246 ? 18.25 1.267 15.547 1 98.38 246 PHE B C 1
ATOM 4259 O O . PHE B 1 246 ? 17.891 0.171 15.984 1 98.38 246 PHE B O 1
ATOM 4266 N N . VAL B 1 247 ? 19.203 1.395 14.617 1 98.56 247 VAL B N 1
ATOM 4267 C CA . VAL B 1 247 ? 19.938 0.233 14.117 1 98.56 247 VAL B CA 1
ATOM 4268 C C . VAL B 1 247 ? 21.438 0.49 14.195 1 98.56 247 VAL B C 1
ATOM 4270 O O . VAL B 1 247 ? 21.875 1.641 14.156 1 98.56 247 VAL B O 1
ATOM 4273 N N . LYS B 1 248 ? 22.188 -0.577 14.281 1 98.5 248 LYS B N 1
ATOM 4274 C CA . LYS B 1 248 ? 23.641 -0.501 14.266 1 98.5 248 LYS B CA 1
ATOM 4275 C C . LYS B 1 248 ? 24.188 -0.641 12.852 1 98.5 248 LYS B C 1
ATOM 4277 O O . LYS B 1 248 ? 23.531 -1.229 11.984 1 98.5 248 LYS B O 1
ATOM 4282 N N . LYS B 1 249 ? 25.375 -0.104 12.719 1 98.38 249 LYS B N 1
ATOM 4283 C CA . LYS B 1 249 ? 26.078 -0.307 11.445 1 98.38 249 LYS B CA 1
ATOM 4284 C C . LYS B 1 249 ? 26.141 -1.789 11.094 1 98.38 249 LYS B C 1
ATOM 4286 O O . LYS B 1 249 ? 26.469 -2.623 11.945 1 98.38 249 LYS B O 1
ATOM 4291 N N . GLY B 1 250 ? 25.75 -2.098 9.859 1 98.44 250 GLY B N 1
ATOM 4292 C CA . GLY B 1 250 ? 25.844 -3.473 9.398 1 98.44 250 GLY B CA 1
ATOM 4293 C C . GLY B 1 250 ? 24.531 -4.234 9.523 1 98.44 250 GLY B C 1
ATOM 4294 O O . GLY B 1 250 ? 24.375 -5.312 8.945 1 98.44 250 GLY B O 1
ATOM 4295 N N . THR B 1 251 ? 23.562 -3.686 10.305 1 98.5 251 THR B N 1
ATOM 4296 C CA . THR B 1 251 ? 22.25 -4.332 10.406 1 98.5 251 THR B CA 1
ATOM 4297 C C . THR B 1 251 ? 21.625 -4.496 9.031 1 98.5 251 THR B C 1
ATOM 4299 O O . THR B 1 251 ? 21.625 -3.566 8.219 1 98.5 251 THR B O 1
ATOM 4302 N N . VAL B 1 252 ? 21.094 -5.656 8.703 1 98.62 252 VAL B N 1
ATOM 4303 C CA . VAL B 1 252 ? 20.391 -5.887 7.445 1 98.62 252 VAL B CA 1
ATOM 4304 C C . VAL B 1 252 ? 19 -5.238 7.5 1 98.62 252 VAL B C 1
ATOM 4306 O O . VAL B 1 252 ? 18.172 -5.625 8.32 1 98.62 252 VAL B O 1
ATOM 4309 N N . LEU B 1 253 ? 18.812 -4.305 6.652 1 98.69 253 LEU B N 1
ATOM 4310 C CA . LEU B 1 253 ? 17.578 -3.533 6.645 1 98.69 253 LEU B CA 1
ATOM 4311 C C . LEU B 1 253 ? 16.578 -4.133 5.668 1 98.69 253 LEU B C 1
ATOM 4313 O O . LEU B 1 253 ? 15.359 -3.975 5.844 1 98.69 253 LEU B O 1
ATOM 4317 N N . ALA B 1 254 ? 17.125 -4.719 4.602 1 98.44 254 ALA B N 1
ATOM 4318 C CA . ALA B 1 254 ? 16.297 -5.332 3.562 1 98.44 254 ALA B CA 1
ATOM 4319 C C . ALA B 1 254 ? 17.125 -6.277 2.695 1 98.44 254 ALA B C 1
ATOM 4321 O O . ALA B 1 254 ? 18.344 -6.309 2.799 1 98.44 254 ALA B O 1
ATOM 4322 N N . ILE B 1 255 ? 16.422 -7.008 1.888 1 97.5 255 ILE B N 1
ATOM 4323 C CA . ILE B 1 255 ? 17.031 -7.863 0.878 1 97.5 255 ILE B CA 1
ATOM 4324 C C . ILE B 1 255 ? 16.406 -7.586 -0.485 1 97.5 255 ILE B C 1
ATOM 4326 O O . ILE B 1 255 ? 15.188 -7.461 -0.599 1 97.5 255 ILE B O 1
ATOM 4330 N N . ILE B 1 256 ? 17.25 -7.422 -1.475 1 96.88 256 ILE B N 1
ATOM 4331 C CA . ILE B 1 256 ? 16.781 -7.348 -2.855 1 96.88 256 ILE B CA 1
ATOM 4332 C C . ILE B 1 256 ? 17.016 -8.688 -3.553 1 96.88 256 ILE B C 1
ATOM 4334 O O . ILE B 1 256 ? 18.141 -9.219 -3.521 1 96.88 256 ILE B O 1
ATOM 4338 N N . THR B 1 257 ? 15.969 -9.148 -4.18 1 96 257 THR B N 1
ATOM 4339 C CA . THR B 1 257 ? 16.094 -10.43 -4.871 1 96 257 THR B CA 1
ATOM 4340 C C . THR B 1 257 ? 15.766 -10.273 -6.352 1 96 257 THR B C 1
ATOM 4342 O O . THR B 1 257 ? 14.961 -9.422 -6.727 1 96 257 THR B O 1
ATOM 4345 N N . ASP B 1 258 ? 16.438 -11.148 -7.098 1 93.94 258 ASP B N 1
ATOM 4346 C CA . ASP B 1 258 ? 16.062 -11.305 -8.5 1 93.94 258 ASP B CA 1
ATOM 4347 C C . ASP B 1 258 ? 14.797 -12.141 -8.648 1 93.94 258 ASP B C 1
ATOM 4349 O O . ASP B 1 258 ? 14.648 -13.164 -7.977 1 93.94 258 ASP B O 1
ATOM 4353 N N . PRO B 1 259 ? 13.938 -11.688 -9.438 1 92.44 259 PRO B N 1
ATOM 4354 C CA . PRO B 1 259 ? 12.672 -12.422 -9.562 1 92.44 259 PRO B CA 1
ATOM 4355 C C . PRO B 1 259 ? 12.867 -13.836 -10.094 1 92.44 259 PRO B C 1
ATOM 4357 O O . PRO B 1 259 ? 11.969 -14.672 -9.969 1 92.44 259 PRO B O 1
ATOM 4360 N N . PHE B 1 260 ? 13.984 -14.141 -10.633 1 91.19 260 PHE B N 1
ATOM 4361 C CA . PHE B 1 260 ? 14.234 -15.453 -11.219 1 91.19 260 PHE B CA 1
ATOM 4362 C C . PHE B 1 260 ? 15.141 -16.281 -10.32 1 91.19 260 PHE B C 1
ATOM 4364 O O . PHE B 1 260 ? 15.523 -17.406 -10.68 1 91.19 260 PHE B O 1
ATOM 4371 N N . GLY B 1 261 ? 15.539 -15.75 -9.227 1 90.12 261 GLY B N 1
ATOM 4372 C CA . GLY B 1 261 ? 16.297 -16.484 -8.227 1 90.12 261 GLY B CA 1
ATOM 4373 C C . GLY B 1 261 ? 17.797 -16.453 -8.461 1 90.12 261 GLY B C 1
ATOM 4374 O O . GLY B 1 261 ? 18.531 -17.297 -7.941 1 90.12 261 GLY B O 1
ATOM 4375 N N . LYS B 1 262 ? 18.219 -15.531 -9.156 1 89.38 262 LYS B N 1
ATOM 4376 C CA . LYS B 1 262 ? 19.625 -15.5 -9.555 1 89.38 262 LYS B CA 1
ATOM 4377 C C . LYS B 1 262 ? 20.484 -14.922 -8.445 1 89.38 262 LYS B C 1
ATOM 4379 O O . LYS B 1 262 ? 21.641 -15.344 -8.258 1 89.38 262 LYS B O 1
ATOM 4384 N N . PHE B 1 263 ? 19.953 -13.891 -7.73 1 90.69 263 PHE B N 1
ATOM 4385 C CA . PHE B 1 263 ? 20.797 -13.305 -6.695 1 90.69 263 PHE B CA 1
ATOM 4386 C C . PHE B 1 263 ? 19.938 -12.805 -5.535 1 90.69 263 PHE B C 1
ATOM 4388 O O . PHE B 1 263 ? 18.719 -12.695 -5.656 1 90.69 263 PHE B O 1
ATOM 4395 N N . GLU B 1 264 ? 20.594 -12.672 -4.48 1 94.69 264 GLU B N 1
ATOM 4396 C CA . GLU B 1 264 ? 20.125 -11.984 -3.277 1 94.69 264 GLU B CA 1
ATOM 4397 C C . GLU B 1 264 ? 21.188 -11.023 -2.744 1 94.69 264 GLU B C 1
ATOM 4399 O O . GLU B 1 264 ? 22.359 -11.391 -2.602 1 94.69 264 GLU B O 1
ATOM 4404 N N . ARG B 1 265 ? 20.719 -9.789 -2.559 1 96.88 265 ARG B N 1
ATOM 4405 C CA . ARG B 1 265 ? 21.656 -8.789 -2.057 1 96.88 265 ARG B CA 1
ATOM 4406 C C . ARG B 1 265 ? 21.094 -8.094 -0.815 1 96.88 265 ARG B C 1
ATOM 4408 O O . ARG B 1 265 ? 19.953 -7.617 -0.821 1 96.88 265 ARG B O 1
ATOM 4415 N N . LYS B 1 266 ? 21.875 -8.023 0.157 1 98 266 LYS B N 1
ATOM 4416 C CA . LYS B 1 266 ? 21.469 -7.387 1.405 1 98 266 LYS B CA 1
ATOM 4417 C C . LYS B 1 266 ? 21.734 -5.883 1.36 1 98 266 LYS B C 1
ATOM 4419 O O . LYS B 1 266 ? 22.734 -5.434 0.818 1 98 266 LYS B O 1
ATOM 4424 N N . ILE B 1 267 ? 20.875 -5.152 1.885 1 98.25 267 ILE B N 1
ATOM 4425 C CA . ILE B 1 267 ? 21.062 -3.732 2.164 1 98.25 267 ILE B CA 1
ATOM 4426 C C . ILE B 1 267 ? 21.359 -3.533 3.648 1 98.25 267 ILE B C 1
ATOM 4428 O O . ILE B 1 267 ? 20.531 -3.842 4.504 1 98.25 267 ILE B O 1
ATOM 4432 N N . LYS B 1 268 ? 22.453 -3.016 3.885 1 98.56 268 LYS B N 1
ATOM 4433 C CA . LYS B 1 268 ? 22.891 -2.885 5.273 1 98.56 268 LYS B CA 1
ATOM 4434 C C . LYS B 1 268 ? 22.984 -1.419 5.684 1 98.56 268 LYS B C 1
ATOM 4436 O O . LYS B 1 268 ? 23.266 -0.551 4.848 1 98.56 268 LYS B O 1
ATOM 4441 N N . ALA B 1 269 ? 22.797 -1.151 6.938 1 98.62 269 ALA B N 1
ATOM 4442 C CA . ALA B 1 269 ? 22.969 0.197 7.473 1 98.62 269 ALA B CA 1
ATOM 4443 C C . ALA B 1 269 ? 24.422 0.652 7.379 1 98.62 269 ALA B C 1
ATOM 4445 O O . ALA B 1 269 ? 25.328 -0.041 7.844 1 98.62 269 ALA B O 1
ATOM 4446 N N . PRO B 1 270 ? 24.641 1.776 6.793 1 98.31 270 PRO B N 1
ATOM 4447 C CA . PRO B 1 270 ? 26.016 2.262 6.652 1 98.31 270 PRO B CA 1
ATOM 4448 C C . PRO B 1 270 ? 26.562 2.859 7.949 1 98.31 270 PRO B C 1
ATOM 4450 O O . PRO B 1 270 ? 27.781 3.064 8.07 1 98.31 270 PRO B O 1
ATOM 4453 N N . ASN B 1 271 ? 25.766 3.197 8.906 1 98.38 271 ASN B N 1
ATOM 4454 C CA . ASN B 1 271 ? 26.094 3.785 10.195 1 98.38 271 ASN B CA 1
ATOM 4455 C C . ASN B 1 271 ? 25.016 3.506 11.242 1 98.38 271 ASN B C 1
ATOM 4457 O O . ASN B 1 271 ? 23.922 3.064 10.898 1 98.38 271 ASN B O 1
ATOM 4461 N N . ASP B 1 272 ? 25.422 3.73 12.492 1 98.44 272 ASP B N 1
ATOM 4462 C CA . ASP B 1 272 ? 24.422 3.73 13.555 1 98.44 272 ASP B CA 1
ATOM 4463 C C . ASP B 1 272 ? 23.422 4.875 13.375 1 98.44 272 ASP B C 1
ATOM 4465 O O . ASP B 1 272 ? 23.812 5.992 13.016 1 98.44 272 ASP B O 1
ATOM 4469 N N . GLY B 1 273 ? 22.156 4.605 13.586 1 98.44 273 GLY B N 1
ATOM 4470 C CA . GLY B 1 273 ? 21.188 5.691 13.516 1 98.44 273 GLY B CA 1
ATOM 4471 C C . GLY B 1 273 ? 19.75 5.207 13.477 1 98.44 273 GLY B C 1
ATOM 4472 O O . GLY B 1 273 ? 19.484 4.004 13.523 1 98.44 273 GLY B O 1
ATOM 4473 N N . TYR B 1 274 ? 18.859 6.098 13.43 1 98.69 274 TYR B N 1
ATOM 4474 C CA . TYR B 1 274 ? 17.438 5.801 13.32 1 98.69 274 TYR B CA 1
ATOM 4475 C C . TYR B 1 274 ? 17 5.762 11.867 1 98.69 274 TYR B C 1
ATOM 4477 O O . TYR B 1 274 ? 17.406 6.598 11.062 1 98.69 274 TYR B O 1
ATOM 4485 N N . ILE B 1 275 ? 16.156 4.754 11.508 1 98.81 275 ILE B N 1
ATOM 4486 C CA . ILE B 1 275 ? 15.523 4.73 10.195 1 98.81 275 ILE B CA 1
ATOM 4487 C C . ILE B 1 275 ? 14.312 5.652 10.18 1 98.81 275 ILE B C 1
ATOM 4489 O O . ILE B 1 275 ? 13.297 5.367 10.828 1 98.81 275 ILE B O 1
ATOM 4493 N N . ILE B 1 276 ? 14.367 6.684 9.359 1 98.62 276 ILE B N 1
ATOM 4494 C CA . ILE B 1 276 ? 13.328 7.699 9.469 1 98.62 276 ILE B CA 1
ATOM 4495 C C . ILE B 1 276 ? 12.461 7.688 8.211 1 98.62 276 ILE B C 1
ATOM 4497 O O . ILE B 1 276 ? 11.453 8.391 8.141 1 98.62 276 ILE B O 1
ATOM 4501 N N . ASN B 1 277 ? 12.875 6.93 7.23 1 98.69 277 ASN B N 1
ATOM 4502 C CA . ASN B 1 277 ? 12.086 6.68 6.023 1 98.69 277 ASN B CA 1
ATOM 4503 C C . ASN B 1 277 ? 12.383 5.305 5.434 1 98.69 277 ASN B C 1
ATOM 4505 O O . ASN B 1 277 ? 13.531 4.852 5.453 1 98.69 277 ASN B O 1
ATOM 4509 N N . ALA B 1 278 ? 11.391 4.648 4.906 1 98.69 278 ALA B N 1
ATOM 4510 C CA . ALA B 1 278 ? 11.547 3.348 4.258 1 98.69 278 ALA B CA 1
ATOM 4511 C C . ALA B 1 278 ? 10.703 3.27 2.984 1 98.69 278 ALA B C 1
ATOM 4513 O O . ALA B 1 278 ? 9.523 3.613 2.992 1 98.69 278 ALA B O 1
ATOM 4514 N N . ASN B 1 279 ? 11.32 2.871 1.92 1 97.81 279 ASN B N 1
ATOM 4515 C CA . ASN B 1 279 ? 10.609 2.584 0.681 1 97.81 279 ASN B CA 1
ATOM 4516 C C . ASN B 1 279 ? 9.883 1.243 0.75 1 97.81 279 ASN B C 1
ATOM 4518 O O . ASN B 1 279 ? 10.516 0.192 0.844 1 97.81 279 ASN B O 1
ATOM 4522 N N . LEU B 1 280 ? 8.578 1.291 0.626 1 96.62 280 LEU B N 1
ATOM 4523 C CA . LEU B 1 280 ? 7.793 0.07 0.786 1 96.62 280 LEU B CA 1
ATOM 4524 C C . LEU B 1 280 ? 7.348 -0.472 -0.568 1 96.62 280 LEU B C 1
ATOM 4526 O O . LEU B 1 280 ? 6.441 -1.303 -0.641 1 96.62 280 LEU B O 1
ATOM 4530 N N . ALA B 1 281 ? 7.957 0.034 -1.627 1 95 281 ALA B N 1
ATOM 4531 C CA . ALA B 1 281 ? 7.684 -0.518 -2.951 1 95 281 ALA B CA 1
ATOM 4532 C C . ALA B 1 281 ? 8.18 -1.958 -3.059 1 95 281 ALA B C 1
ATOM 4534 O O . ALA B 1 281 ? 9.258 -2.287 -2.564 1 95 281 ALA B O 1
ATOM 4535 N N . PRO B 1 282 ? 7.406 -2.793 -3.748 1 94.38 282 PRO B N 1
ATOM 4536 C CA . PRO B 1 282 ? 7.836 -4.188 -3.875 1 94.38 282 PRO B CA 1
ATOM 4537 C C . PRO B 1 282 ? 8.961 -4.371 -4.895 1 94.38 282 PRO B C 1
ATOM 4539 O O . PRO B 1 282 ? 9.688 -5.359 -4.844 1 94.38 282 PRO B O 1
ATOM 4542 N N . ILE B 1 283 ? 9.047 -3.449 -5.871 1 94.56 283 ILE B N 1
ATOM 4543 C CA . ILE B 1 283 ? 10.078 -3.459 -6.898 1 94.56 283 ILE B CA 1
ATOM 4544 C C . ILE B 1 283 ? 10.883 -2.166 -6.832 1 94.56 283 ILE B C 1
ATOM 4546 O O . ILE B 1 283 ? 10.32 -1.078 -6.707 1 94.56 283 ILE B O 1
ATOM 4550 N N . VAL B 1 284 ? 12.172 -2.32 -6.875 1 95.12 284 VAL B N 1
ATOM 4551 C CA . VAL B 1 284 ? 13.039 -1.144 -6.875 1 95.12 284 VAL B CA 1
ATOM 4552 C C . VAL B 1 284 ? 14.039 -1.236 -8.023 1 95.12 284 VAL B C 1
ATOM 4554 O O . VAL B 1 284 ? 14.344 -2.332 -8.5 1 95.12 284 VAL B O 1
ATOM 4557 N N . TYR B 1 285 ? 14.5 -0.118 -8.469 1 93.12 285 TYR B N 1
ATOM 4558 C CA . TYR B 1 285 ? 15.531 -0.016 -9.492 1 93.12 285 TYR B CA 1
ATOM 4559 C C . TYR B 1 285 ? 16.844 0.495 -8.891 1 93.12 285 TYR B C 1
ATOM 4561 O O . TYR B 1 285 ? 16.828 1.203 -7.883 1 93.12 285 TYR B O 1
ATOM 4569 N N . GLN B 1 286 ? 17.875 0.056 -9.547 1 94.88 286 GLN B N 1
ATOM 4570 C CA . GLN B 1 286 ? 19.188 0.552 -9.109 1 94.88 286 GLN B CA 1
ATOM 4571 C C . GLN B 1 286 ? 19.188 2.074 -9 1 94.88 286 GLN B C 1
ATOM 4573 O O . GLN B 1 286 ? 18.734 2.766 -9.922 1 94.88 286 GLN B O 1
ATOM 4578 N N . GLY B 1 287 ? 19.672 2.635 -7.816 1 96.62 287 GLY B N 1
ATOM 4579 C CA . GLY B 1 287 ? 19.75 4.07 -7.598 1 96.62 287 GLY B CA 1
ATOM 4580 C C . GLY B 1 287 ? 18.578 4.617 -6.801 1 96.62 287 GLY B C 1
ATOM 4581 O O . GLY B 1 287 ? 18.641 5.734 -6.285 1 96.62 287 GLY B O 1
ATOM 4582 N N . ASP B 1 288 ? 17.531 3.807 -6.668 1 96.12 288 ASP B N 1
ATOM 4583 C CA . ASP B 1 288 ? 16.359 4.262 -5.922 1 96.12 288 ASP B CA 1
ATOM 4584 C C . ASP B 1 288 ? 16.703 4.504 -4.453 1 96.12 288 ASP B C 1
ATOM 4586 O O . ASP B 1 288 ? 17.5 3.766 -3.871 1 96.12 288 ASP B O 1
ATOM 4590 N N . ALA B 1 289 ? 16.062 5.504 -3.871 1 97.81 289 ALA B N 1
ATOM 4591 C CA . ALA B 1 289 ? 16.141 5.711 -2.428 1 97.81 289 ALA B CA 1
ATOM 4592 C C . ALA B 1 289 ? 15.352 4.648 -1.671 1 97.81 289 ALA B C 1
ATOM 4594 O O . ALA B 1 289 ? 14.148 4.492 -1.881 1 97.81 289 ALA B O 1
ATOM 4595 N N . ILE B 1 290 ? 16.047 3.906 -0.75 1 98.44 290 ILE B N 1
ATOM 4596 C CA . ILE B 1 290 ? 15.406 2.799 -0.055 1 98.44 290 ILE B CA 1
ATOM 4597 C C . ILE B 1 290 ? 15.117 3.193 1.393 1 98.44 290 ILE B C 1
ATOM 4599 O O . ILE B 1 290 ? 14 3.012 1.884 1 98.44 290 ILE B O 1
ATOM 4603 N N . TYR B 1 291 ? 16.156 3.693 2.059 1 98.69 291 TYR B N 1
ATOM 4604 C CA . TYR B 1 291 ? 15.992 4.152 3.432 1 98.69 291 TYR B CA 1
ATOM 4605 C C . TYR B 1 291 ? 16.625 5.527 3.627 1 98.69 291 TYR B C 1
ATOM 4607 O O . TYR B 1 291 ? 17.484 5.934 2.85 1 98.69 291 TYR B O 1
ATOM 4615 N N . HIS B 1 292 ? 16.125 6.277 4.543 1 98.56 292 HIS B N 1
ATOM 4616 C CA . HIS B 1 292 ? 16.75 7.469 5.09 1 98.56 292 HIS B CA 1
ATOM 4617 C C . HIS B 1 292 ? 17.172 7.258 6.539 1 98.56 292 HIS B C 1
ATOM 4619 O O . HIS B 1 292 ? 16.344 6.914 7.387 1 98.56 292 HIS B O 1
ATOM 4625 N N . ILE B 1 293 ? 18.438 7.363 6.801 1 98.56 293 ILE B N 1
ATOM 4626 C CA . ILE B 1 293 ? 18.969 7.043 8.125 1 98.56 293 ILE B CA 1
ATOM 4627 C C . ILE B 1 293 ? 19.641 8.273 8.727 1 98.56 293 ILE B C 1
ATOM 4629 O O . ILE B 1 293 ? 20.328 9.023 8.016 1 98.56 293 ILE B O 1
ATOM 4633 N N . SER B 1 294 ? 19.469 8.445 10.008 1 97.69 294 SER B N 1
ATOM 4634 C CA . SER B 1 294 ? 20.125 9.562 10.688 1 97.69 294 SER B CA 1
ATOM 4635 C C . SER B 1 294 ? 21.625 9.32 10.805 1 97.69 294 SER B C 1
ATOM 4637 O O . SER B 1 294 ? 22.078 8.172 10.898 1 97.69 294 SER B O 1
ATOM 4639 N N . LYS B 1 295 ? 22.406 10.344 10.789 1 94.38 295 LYS B N 1
ATOM 4640 C CA . LYS B 1 295 ? 23.859 10.266 10.945 1 94.38 295 LYS B CA 1
ATOM 4641 C C . LYS B 1 295 ? 24.312 10.984 12.219 1 94.38 295 LYS B C 1
ATOM 4643 O O . LYS B 1 295 ? 25.047 10.422 13.023 1 94.38 295 LYS B O 1
ATOM 4648 N N . THR B 1 296 ? 23.812 12.266 12.367 1 87.38 296 THR B N 1
ATOM 4649 C CA . THR B 1 296 ? 24.188 13.086 13.516 1 87.38 296 THR B CA 1
ATOM 4650 C C . THR B 1 296 ? 22.938 13.508 14.297 1 87.38 296 THR B C 1
ATOM 4652 O O . THR B 1 296 ? 22 14.047 13.727 1 87.38 296 THR B O 1
ATOM 4655 N N . LEU B 1 297 ? 23 13.164 15.562 1 86.88 297 LEU B N 1
ATOM 4656 C CA . LEU B 1 297 ? 21.922 13.562 16.453 1 86.88 297 LEU B CA 1
ATOM 4657 C C . LEU B 1 297 ? 22.328 14.797 17.266 1 86.88 297 LEU B C 1
ATOM 4659 O O . LEU B 1 297 ? 23.5 14.984 17.594 1 86.88 297 LEU B O 1
ATOM 4663 N N . GLU B 1 298 ? 21.297 15.531 17.422 1 82 298 GLU B N 1
ATOM 4664 C CA . GLU B 1 298 ? 21.594 16.656 18.312 1 82 298 GLU B CA 1
ATOM 4665 C C . GLU B 1 298 ? 21.75 16.188 19.75 1 82 298 GLU B C 1
ATOM 4667 O O . GLU B 1 298 ? 20.969 15.383 20.25 1 82 298 GLU B O 1
ATOM 4672 N N . LYS B 1 299 ? 22.938 16.547 20.375 1 66.88 299 LYS B N 1
ATOM 4673 C CA . LYS B 1 299 ? 23.266 16.219 21.75 1 66.88 299 LYS B CA 1
ATOM 4674 C C . LYS B 1 299 ? 22.5 17.109 22.734 1 66.88 299 LYS B C 1
ATOM 4676 O O . LYS B 1 299 ? 22.219 18.266 22.422 1 66.88 299 LYS B O 1
#